Protein AF-0000000075196244 (afdb_homodimer)

Secondary structure (DSSP, 8-state):
-PPPTTSTTGGGGGGTT-SSS-GGG--SHHHHHHHHHHHHHHHHHHHHHHHHHT----SSS--S-EES-SS-S-TTPEEP-HHHHHT--HHHHHHHHHHH-HHHHHHHHHHH--EETTEE---SSS-HHHHHHHHHHHHHHHH-TT--TTTHHHHHHHHHHTT--HHHHHHHHHTTSS--HHHHHHHHHHHHHHHHHHHHHHHHHHHHHT------------/-PPPTTSTTGGGGGGTT-SSS-GGG--SHHHHHHHHHHHHHHHHHHHHHHHHHT----SSS--S-EES-SS-S-TTPEEP-HHHHHT--HHHHHHHHHHH-HHHHHHHHHHH--EETTEE---SSS-HHHHHHHHHHHHHHHH-TT--TTTHHHHHHHHHHTT--HHHHHHHHHTTSS--HHHHHHHHHHHHHHHHHHHHHHHHHHHHHT------------

Organism: Armillaria gallica (NCBI:txid47427)

Foldseek 3Di:
DQDDPPHPLNVLVVLQLPQPDQLVPRDDDRSSVRVVVNVVVVVLLVVLLVCLLVPQPPDDPFDQFEALDPVDPPVRHHHDEPCLLVVQDLVVLLVVSCVRRVSNLVVLCVVQFDDDPRHTDADDPDGSSVVSSQVSQLVSCVSPVRSQRSQALSVLLVCVVVVPDQVVQVVCVVSNRHHHNVSNVSNVVVNVVVVVVVVVVVVVVCVVVVHDDDDDDDDPPD/DQDDPPHPLNVLVVLQLPQPDQLVPRDDDRSSVRVVVNVVVVVLLVVLLVCLLVPQCPDPPFDQFEALDPVDPPVRHHHDEPCLLVVQDLVVLLVVSCVRRVSNLVVLCVVQFDDDPRHTDADDPDGSSVVSSQVSQLVSCVSPVRSQRSQALSVLLVCVVVVPDQVVQVVCVVSNRHHHNVSNVSNVVVNVVVVVVVVVVVVVVCVVVVHDDDDDDDDPPD

Sequence (444 aa):
SNPSFESKYVHECNHAFSTTVDPSTIQYAQPGLSAWAAQLLRLCLNKGVHRLAHLKDPSDEVRAYLSTSTNGHVKNACTVSWSEIENFSLNVSISLIQREEKIVWDMAESMAAPTRKGVTVVRQRRPYTPVVFSMINSAIMSQNSHANGYFALAFSVFHFTCQSHVIVKQISCRLGMISHDKMAQNALNLMTEKGQAALQASVASYTAKREVGYCCVLDNIQSNPSFESKYVHECNHAFSTTVDPSTIQYAQPGLSAWAAQLLRLCLNKGVHRLAHLKDPSDEVRAYLSTSTNGHVKNACTVSWSEIENFSLNVSISLIQREEKIVWDMAESMAAPTRKGVTVVRQRRPYTPVVFSMINSAIMSQNSHANGYFALAFSVFHFTCQSHVIVKQISCRLGMISHDKMAQNALNLMTEKGQAALQASVASYTAKREVGYCCVLDNIQ

pLDDT: mean 83.87, std 13.98, range [30.98, 98.62]

Solvent-accessible surface area (backbone atoms only — not comparable to full-atom values): 23239 Å² total; per-residue (Å²): 89,72,59,48,87,83,38,95,54,36,68,45,62,72,38,45,42,25,73,78,60,63,33,86,77,42,86,41,52,44,26,17,48,37,8,42,29,38,40,52,47,31,54,50,33,27,51,39,33,50,47,59,31,62,44,72,61,82,56,91,82,59,41,30,38,47,28,44,52,90,78,50,83,55,88,82,44,45,61,56,45,63,66,60,55,72,63,59,46,72,68,60,42,49,52,48,44,44,70,76,30,41,57,52,46,51,48,41,38,28,33,12,45,26,64,58,96,87,38,78,53,78,45,84,82,42,34,32,65,58,25,31,49,49,36,51,47,15,21,21,27,39,55,24,75,60,33,25,37,68,48,18,41,54,48,24,40,48,39,55,75,53,62,44,39,69,66,59,49,51,53,37,27,36,34,21,57,24,42,50,69,66,49,32,51,33,33,51,51,49,33,48,53,52,48,48,49,48,49,51,48,48,49,50,51,22,56,72,66,71,44,92,74,88,76,88,79,83,73,83,75,120,90,69,60,48,88,82,39,95,54,37,70,44,61,72,38,44,42,26,72,79,60,61,33,86,77,42,85,42,52,44,26,18,50,37,8,43,29,37,39,52,48,32,54,49,33,27,52,40,32,49,48,60,30,62,42,69,61,80,54,93,82,58,42,30,40,47,29,44,51,89,80,52,84,54,88,82,47,45,59,56,44,63,65,60,54,72,62,60,47,72,67,60,41,48,51,49,45,44,68,75,32,43,57,51,46,52,47,43,36,27,35,13,44,24,65,59,96,85,38,78,53,79,45,86,81,42,36,33,65,58,24,30,47,49,36,50,46,15,19,22,25,40,54,24,75,60,31,26,38,70,49,17,40,54,48,25,40,49,38,56,75,52,62,44,36,69,65,59,50,52,51,37,27,37,35,19,56,25,40,52,69,66,51,31,51,34,32,52,52,47,35,48,52,52,48,48,51,48,48,52,50,49,51,49,52,24,54,72,65,72,42,91,73,88,78,88,79,82,74,84,77,122

Structure (mmCIF, N/CA/C/O backbone):
data_AF-0000000075196244-model_v1
#
loop_
_entity.id
_entity.type
_entity.pdbx_description
1 polymer 'Uncharacterized protein'
#
loop_
_atom_site.group_PDB
_atom_site.id
_atom_site.type_symbol
_atom_site.label_atom_id
_atom_site.label_alt_id
_atom_site.label_comp_id
_atom_site.label_asym_id
_atom_site.label_entity_id
_atom_site.label_seq_id
_atom_site.pdbx_PDB_ins_code
_atom_site.Cartn_x
_atom_site.Cartn_y
_atom_site.Cartn_z
_atom_site.occupancy
_atom_site.B_iso_or_equiv
_atom_site.auth_seq_id
_atom_site.auth_comp_id
_atom_site.auth_asym_id
_atom_site.auth_atom_id
_atom_site.pdbx_PDB_model_num
ATOM 1 N N . SER A 1 1 ? 33.125 10.891 -0.308 1 69.75 1 SER A N 1
ATOM 2 C CA . SER A 1 1 ? 32.75 12.023 0.526 1 69.75 1 SER A CA 1
ATOM 3 C C . SER A 1 1 ? 31.625 12.836 -0.13 1 69.75 1 SER A C 1
ATOM 5 O O . SER A 1 1 ? 31.406 12.727 -1.337 1 69.75 1 SER A O 1
ATOM 7 N N . ASN A 1 2 ? 30.812 13.586 0.642 1 72.25 2 ASN A N 1
ATOM 8 C CA . ASN A 1 2 ? 29.875 14.602 0.162 1 72.25 2 ASN A CA 1
ATOM 9 C C . ASN A 1 2 ? 30.609 15.859 -0.296 1 72.25 2 ASN A C 1
ATOM 11 O O . ASN A 1 2 ? 31.688 16.172 0.203 1 72.25 2 ASN A O 1
ATOM 15 N N . PRO A 1 3 ? 30.031 16.5 -1.345 1 68.88 3 PRO A N 1
ATOM 16 C CA . PRO A 1 3 ? 30.641 17.781 -1.694 1 68.88 3 PRO A CA 1
ATOM 17 C C . PRO A 1 3 ? 30.609 18.781 -0.543 1 68.88 3 PRO A C 1
ATOM 19 O O . PRO A 1 3 ? 29.672 18.797 0.249 1 68.88 3 PRO A O 1
ATOM 22 N N . SER A 1 4 ? 31.75 19.359 -0.269 1 69.12 4 SER A N 1
ATOM 23 C CA . SER A 1 4 ? 31.75 20.453 0.696 1 69.12 4 SER A CA 1
ATOM 24 C C . SER A 1 4 ? 30.797 21.562 0.261 1 69.12 4 SER A C 1
ATOM 26 O O . SER A 1 4 ? 30.453 21.672 -0.919 1 69.12 4 SER A O 1
ATOM 28 N N . PHE A 1 5 ? 30.25 22.281 1.176 1 74 5 PHE A N 1
ATOM 29 C CA . PHE A 1 5 ? 29.297 23.359 0.87 1 74 5 PHE A CA 1
ATOM 30 C C . PHE A 1 5 ? 29.938 24.375 -0.071 1 74 5 PHE A C 1
ATOM 32 O O . PHE A 1 5 ? 29.234 25.047 -0.829 1 74 5 PHE A O 1
ATOM 39 N N . GLU A 1 6 ? 31.203 24.422 -0.102 1 72.81 6 GLU A N 1
ATOM 40 C CA . GLU A 1 6 ? 31.922 25.391 -0.919 1 72.81 6 GLU A CA 1
ATOM 41 C C . GLU A 1 6 ? 32.281 24.812 -2.285 1 72.81 6 GLU A C 1
ATOM 43 O O . GLU A 1 6 ? 32.75 25.531 -3.168 1 72.81 6 GLU A O 1
ATOM 48 N N . SER A 1 7 ? 31.969 23.594 -2.391 1 71.06 7 SER A N 1
ATOM 49 C CA . SER A 1 7 ? 32.344 22.922 -3.629 1 71.06 7 SER A CA 1
ATOM 50 C C . SER A 1 7 ? 31.469 23.375 -4.793 1 71.06 7 SER A C 1
ATOM 52 O O . SER A 1 7 ? 30.312 23.719 -4.605 1 71.06 7 SER A O 1
ATOM 54 N N . LYS A 1 8 ? 32.062 23.609 -6.004 1 77.44 8 LYS A N 1
ATOM 55 C CA . LYS A 1 8 ? 31.344 23.938 -7.234 1 77.44 8 LYS A CA 1
ATOM 56 C C . LYS A 1 8 ? 30.297 22.891 -7.555 1 77.44 8 LYS A C 1
ATOM 58 O O . LYS A 1 8 ? 29.359 23.156 -8.32 1 77.44 8 LYS A O 1
ATOM 63 N N . TYR A 1 9 ? 30.5 21.719 -6.898 1 72.94 9 TYR A N 1
ATOM 64 C CA . TYR A 1 9 ? 29.609 20.609 -7.203 1 72.94 9 TYR A CA 1
ATOM 65 C C . TYR A 1 9 ? 28.641 20.359 -6.059 1 72.94 9 TYR A C 1
ATOM 67 O O . TYR A 1 9 ? 28.188 19.234 -5.852 1 72.94 9 TYR A O 1
ATOM 75 N N . VAL A 1 10 ? 28.375 21.391 -5.277 1 72.56 10 VAL A N 1
ATOM 76 C CA . VAL A 1 10 ? 27.5 21.281 -4.121 1 72.56 10 VAL A CA 1
ATOM 77 C C . VAL A 1 10 ? 26.125 20.797 -4.57 1 72.56 10 VAL A C 1
ATOM 79 O O . VAL A 1 10 ? 25.422 20.094 -3.828 1 72.56 10 VAL A O 1
ATOM 82 N N . HIS A 1 11 ? 25.781 21.062 -5.824 1 76.81 11 HIS A N 1
ATOM 83 C CA . HIS A 1 11 ? 24.484 20.672 -6.359 1 76.81 11 HIS A CA 1
ATOM 84 C C . HIS A 1 11 ? 24.344 19.156 -6.445 1 76.81 11 HIS A C 1
ATOM 86 O O . HIS A 1 11 ? 23.234 18.625 -6.523 1 76.81 11 HIS A O 1
ATOM 92 N N . GLU A 1 12 ? 25.484 18.453 -6.41 1 77.69 12 GLU A N 1
ATOM 93 C CA . GLU A 1 12 ? 25.469 17 -6.523 1 77.69 12 GLU A CA 1
ATOM 94 C C . GLU A 1 12 ? 24.859 16.359 -5.273 1 77.69 12 GLU A C 1
ATOM 96 O O . GLU A 1 12 ? 24.469 15.188 -5.297 1 77.69 12 GLU A O 1
ATOM 101 N N . CYS A 1 13 ? 24.797 17.047 -4.211 1 73.81 13 CYS A N 1
ATOM 102 C CA . CYS A 1 13 ? 24.125 16.562 -3.014 1 73.81 13 CYS A CA 1
ATOM 103 C C . CYS A 1 13 ? 22.656 16.281 -3.299 1 73.81 13 CYS A C 1
ATOM 105 O O . CYS A 1 13 ? 22.062 15.367 -2.713 1 73.81 13 CYS A O 1
ATOM 107 N N . ASN A 1 14 ? 22.172 17.016 -4.281 1 76.06 14 ASN A N 1
ATOM 108 C CA . ASN A 1 14 ? 20.766 16.859 -4.66 1 76.06 14 ASN A CA 1
ATOM 109 C C . ASN A 1 14 ? 20.547 15.602 -5.488 1 76.06 14 ASN A C 1
ATOM 111 O O . ASN A 1 14 ? 19.422 15.172 -5.684 1 76.06 14 ASN A O 1
ATOM 115 N N . HIS A 1 15 ? 21.656 15.031 -5.867 1 80.75 15 HIS A N 1
ATOM 116 C CA . HIS A 1 15 ? 21.547 13.836 -6.699 1 80.75 15 HIS A CA 1
ATOM 117 C C . HIS A 1 15 ? 21.609 12.57 -5.852 1 80.75 15 HIS A C 1
ATOM 119 O O . HIS A 1 15 ? 21.469 11.461 -6.375 1 80.75 15 HIS A O 1
ATOM 125 N N . ALA A 1 16 ? 21.797 12.836 -4.555 1 82.31 16 ALA A N 1
ATOM 126 C CA . ALA A 1 16 ? 21.781 11.664 -3.682 1 82.31 16 ALA A CA 1
ATOM 127 C C . ALA A 1 16 ? 20.469 10.906 -3.799 1 82.31 16 ALA A C 1
ATOM 129 O O . ALA A 1 16 ? 19.391 11.5 -3.734 1 82.31 16 ALA A O 1
ATOM 130 N N . PHE A 1 17 ? 20.625 9.617 -4.125 1 84.75 17 PHE A N 1
ATOM 131 C CA . PHE A 1 17 ? 19.516 8.688 -4.211 1 84.75 17 PHE A CA 1
ATOM 132 C C . PHE A 1 17 ? 18.641 9.008 -5.418 1 84.75 17 PHE A C 1
ATOM 134 O O . PHE A 1 17 ? 17.453 8.672 -5.438 1 84.75 17 PHE A O 1
ATOM 141 N N . SER A 1 18 ? 19.234 9.773 -6.348 1 85.81 18 SER A N 1
ATOM 142 C CA . SER A 1 18 ? 18.5 10.016 -7.586 1 85.81 18 SER A CA 1
ATOM 143 C C . SER A 1 18 ? 18.312 8.727 -8.383 1 85.81 18 SER A C 1
ATOM 145 O O . SER A 1 18 ? 19.25 7.93 -8.5 1 85.81 18 SER A O 1
ATOM 147 N N . THR A 1 19 ? 17.156 8.57 -8.93 1 86.31 19 THR A N 1
ATOM 148 C CA . THR A 1 19 ? 16.859 7.375 -9.703 1 86.31 19 THR A CA 1
ATOM 149 C C . THR A 1 19 ? 16.922 7.664 -11.203 1 86.31 19 THR A C 1
ATOM 151 O O . THR A 1 19 ? 16.688 6.777 -12.023 1 86.31 19 THR A O 1
ATOM 154 N N . THR A 1 20 ? 17.266 8.867 -11.523 1 83.56 20 THR A N 1
ATOM 155 C CA . THR A 1 20 ? 17.219 9.227 -12.938 1 83.56 20 THR A CA 1
ATOM 156 C C . THR A 1 20 ? 18.594 9.664 -13.43 1 83.56 20 THR A C 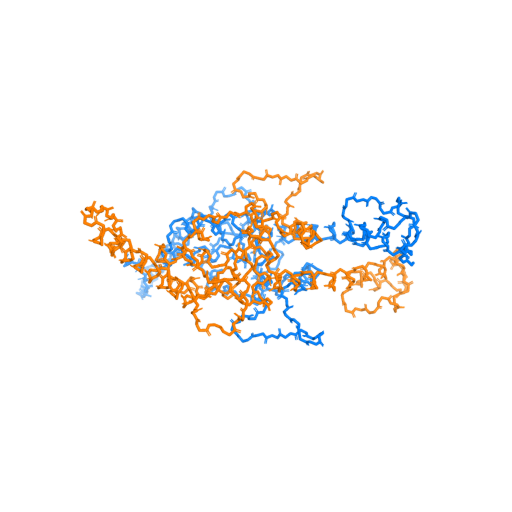1
ATOM 158 O O . THR A 1 20 ? 18.922 9.484 -14.609 1 83.56 20 THR A O 1
ATOM 161 N N . VAL A 1 21 ? 19.422 10.18 -12.547 1 83.38 21 VAL A N 1
ATOM 162 C CA . VAL A 1 21 ? 20.719 10.719 -12.953 1 83.38 21 VAL A CA 1
ATOM 163 C C . VAL A 1 21 ? 21.734 9.578 -13.078 1 83.38 21 VAL A C 1
ATOM 165 O O . VAL A 1 21 ? 21.812 8.703 -12.219 1 83.38 21 VAL A O 1
ATOM 168 N N . ASP A 1 22 ? 22.438 9.586 -14.086 1 85.25 22 ASP A N 1
ATOM 169 C CA . ASP A 1 22 ? 23.484 8.602 -14.273 1 85.25 22 ASP A CA 1
ATOM 170 C C . ASP A 1 22 ? 24.578 8.758 -13.219 1 85.25 22 ASP A C 1
ATOM 172 O O . ASP A 1 22 ? 25.266 9.789 -13.172 1 85.25 22 ASP A O 1
ATOM 176 N N . PRO A 1 23 ? 24.703 7.727 -12.5 1 85.12 23 PRO A N 1
ATOM 177 C CA . PRO A 1 23 ? 25.656 7.828 -11.398 1 85.12 23 PRO A CA 1
ATOM 178 C C . PRO A 1 23 ? 27.078 8.086 -11.883 1 85.12 23 PRO A C 1
ATOM 180 O O . PRO A 1 23 ? 27.891 8.664 -11.148 1 85.12 23 PRO A O 1
ATOM 183 N N . SER A 1 24 ? 27.406 7.637 -13.031 1 83.12 24 SER A N 1
ATOM 184 C CA . SER A 1 24 ? 28.766 7.785 -13.547 1 83.12 24 SER A CA 1
ATOM 185 C C . SER A 1 24 ? 29.094 9.25 -13.828 1 83.12 24 SER A C 1
ATOM 187 O O . SER A 1 24 ? 30.266 9.617 -13.961 1 83.12 24 SER A O 1
ATOM 189 N N . THR A 1 25 ? 28.094 10.109 -13.875 1 83.38 25 THR A N 1
ATOM 190 C CA . THR A 1 25 ? 28.297 11.516 -14.188 1 83.38 25 THR A CA 1
ATOM 191 C C . THR A 1 25 ? 28.484 12.328 -12.906 1 83.38 25 THR A C 1
ATOM 193 O O . THR A 1 25 ? 28.812 13.516 -12.961 1 83.38 25 THR A O 1
ATOM 196 N N . ILE A 1 26 ? 28.375 11.625 -11.758 1 81.25 26 ILE A N 1
ATOM 197 C CA . ILE A 1 26 ? 28.5 12.312 -10.484 1 81.25 26 ILE A CA 1
ATOM 198 C C . ILE A 1 26 ? 29.953 12.234 -10 1 81.25 26 ILE A C 1
ATOM 200 O O . ILE A 1 26 ? 30.531 11.148 -9.914 1 81.25 26 ILE A O 1
ATOM 204 N N . GLN A 1 27 ? 30.469 13.281 -9.703 1 80.31 27 GLN A N 1
ATOM 205 C CA . GLN A 1 27 ? 31.891 13.367 -9.398 1 80.31 27 GLN A CA 1
ATOM 206 C C . GLN A 1 27 ? 32.188 12.875 -7.984 1 80.31 27 GLN A C 1
ATOM 208 O O . GLN A 1 27 ? 33.188 12.203 -7.75 1 80.31 27 GLN A O 1
ATOM 213 N N . TYR A 1 28 ? 31.25 13.25 -7.07 1 81.19 28 TYR A N 1
ATOM 214 C CA . TYR A 1 28 ? 31.484 12.875 -5.68 1 81.19 28 TYR A CA 1
ATOM 215 C C . TYR A 1 28 ? 30.969 11.477 -5.395 1 81.19 28 TYR A C 1
ATOM 217 O O . TYR A 1 28 ? 29.906 11.086 -5.891 1 81.19 28 TYR A O 1
ATOM 225 N N . ALA A 1 29 ? 31.688 10.797 -4.586 1 79.56 29 ALA A N 1
ATOM 226 C CA . ALA A 1 29 ? 31.469 9.367 -4.363 1 79.56 29 ALA A CA 1
ATOM 227 C C . ALA A 1 29 ? 30.156 9.133 -3.615 1 79.56 29 ALA A C 1
ATOM 229 O O . ALA A 1 29 ? 29.391 8.242 -3.975 1 79.56 29 ALA A O 1
ATOM 230 N N . GLN A 1 30 ? 29.906 9.898 -2.656 1 80.25 30 GLN A N 1
ATOM 231 C CA . GLN A 1 30 ? 28.75 9.609 -1.816 1 80.25 30 GLN A CA 1
ATOM 232 C C . GLN A 1 30 ? 27.438 9.773 -2.596 1 80.25 30 GLN A C 1
ATOM 234 O O . GLN A 1 30 ? 26.625 8.852 -2.664 1 80.25 30 GLN A O 1
ATOM 239 N N . PRO A 1 31 ? 27.281 10.922 -3.262 1 82.5 31 PRO A N 1
ATOM 240 C CA . PRO A 1 31 ? 26.062 11.023 -4.066 1 82.5 31 PRO A CA 1
ATOM 241 C C . PRO A 1 31 ? 26.047 10.047 -5.246 1 82.5 31 PRO A C 1
ATOM 243 O O . PRO A 1 31 ? 25 9.523 -5.605 1 82.5 31 PRO A O 1
ATOM 246 N N . GLY A 1 32 ? 27.141 9.727 -5.77 1 82.88 32 GLY A N 1
ATOM 247 C CA . GLY A 1 32 ? 27.219 8.781 -6.875 1 82.88 32 GLY A CA 1
ATOM 248 C C . GLY A 1 32 ? 26.859 7.367 -6.469 1 82.88 32 GLY A C 1
ATOM 249 O O . GLY A 1 32 ? 26.078 6.699 -7.141 1 82.88 32 GLY A O 1
ATOM 250 N N . LEU A 1 33 ? 27.359 6.996 -5.336 1 84 33 LEU A N 1
ATOM 251 C CA . LEU A 1 33 ? 27.094 5.645 -4.852 1 84 33 LEU A CA 1
ATOM 252 C C . LEU A 1 33 ? 25.656 5.496 -4.398 1 84 33 LEU A C 1
ATOM 254 O O . LEU A 1 33 ? 25.031 4.445 -4.609 1 84 33 LEU A O 1
ATOM 258 N N . SER A 1 34 ? 25.203 6.496 -3.805 1 87.56 34 SER A N 1
ATOM 259 C CA . SER A 1 34 ? 23.812 6.434 -3.359 1 87.56 34 SER A CA 1
ATOM 260 C C . SER A 1 34 ? 22.844 6.406 -4.543 1 87.56 34 SER A C 1
ATOM 262 O O . SER A 1 34 ? 21.844 5.703 -4.516 1 87.56 34 SER A O 1
ATOM 264 N N . ALA A 1 35 ? 23.156 7.145 -5.512 1 88.62 35 ALA A N 1
ATOM 265 C CA . ALA A 1 35 ? 22.344 7.125 -6.719 1 88.62 35 ALA A CA 1
ATOM 266 C C . ALA A 1 35 ? 22.406 5.762 -7.402 1 88.62 35 ALA A C 1
ATOM 268 O O . ALA A 1 35 ? 21.391 5.234 -7.848 1 88.62 35 ALA A O 1
ATOM 269 N N . TRP A 1 36 ? 23.578 5.27 -7.469 1 89.12 36 TRP A N 1
ATOM 270 C CA . TRP A 1 36 ? 23.75 3.928 -8.016 1 89.12 36 TRP A CA 1
ATOM 271 C C . TRP A 1 36 ? 22.938 2.906 -7.223 1 89.12 36 TRP A C 1
ATOM 273 O O . TRP A 1 36 ? 22.25 2.064 -7.801 1 89.12 36 TRP A O 1
ATOM 283 N N . ALA A 1 37 ? 23.047 2.99 -5.957 1 89.31 37 ALA A N 1
ATOM 284 C CA . ALA A 1 37 ? 22.312 2.08 -5.074 1 89.31 37 ALA A CA 1
ATOM 285 C C . ALA A 1 37 ? 20.812 2.184 -5.301 1 89.31 37 ALA A C 1
ATOM 287 O O . ALA A 1 37 ? 20.125 1.168 -5.395 1 89.31 37 ALA A O 1
ATOM 288 N N . ALA A 1 38 ? 20.375 3.389 -5.414 1 92.25 38 ALA A N 1
ATOM 289 C CA . ALA A 1 38 ? 18.938 3.617 -5.625 1 92.25 38 ALA A CA 1
ATOM 290 C C . ALA A 1 38 ? 18.469 3.01 -6.945 1 92.25 38 ALA A C 1
ATOM 292 O O . ALA A 1 38 ? 17.422 2.367 -7 1 92.25 38 ALA A O 1
ATOM 293 N N . GLN A 1 39 ? 19.219 3.184 -7.965 1 92 39 GLN A N 1
ATOM 294 C CA . GLN A 1 39 ? 18.844 2.668 -9.281 1 92 39 GLN A CA 1
ATOM 295 C C . GLN A 1 39 ? 18.922 1.145 -9.312 1 92 39 GLN A C 1
ATOM 297 O O . GLN A 1 39 ? 18.062 0.491 -9.922 1 92 39 GLN A O 1
ATOM 302 N N . LEU A 1 40 ? 19.844 0.619 -8.68 1 91.19 40 LEU A N 1
ATOM 303 C CA . LEU A 1 40 ? 19.969 -0.832 -8.578 1 91.19 40 LEU A CA 1
ATOM 304 C C . LEU A 1 40 ? 18.766 -1.433 -7.863 1 91.19 40 LEU A C 1
ATOM 306 O O . LEU A 1 40 ? 18.188 -2.414 -8.336 1 91.19 40 LEU A O 1
ATOM 310 N N . LEU A 1 41 ? 18.422 -0.849 -6.793 1 93.31 41 LEU A N 1
ATOM 311 C CA . LEU A 1 41 ? 17.312 -1.381 -6.008 1 93.31 41 LEU A CA 1
ATOM 312 C C . LEU A 1 41 ? 15.984 -1.193 -6.738 1 93.31 41 LEU A C 1
ATOM 314 O O . LEU A 1 41 ? 15.086 -2.037 -6.637 1 93.31 41 LEU A O 1
ATOM 318 N N . ARG A 1 42 ? 15.898 -0.073 -7.402 1 93.69 42 ARG A N 1
ATOM 319 C CA . ARG A 1 42 ? 14.703 0.154 -8.203 1 93.69 42 ARG A CA 1
ATOM 320 C C . ARG A 1 42 ? 14.461 -0.999 -9.172 1 93.69 42 ARG A C 1
ATOM 322 O O . ARG A 1 42 ? 13.352 -1.522 -9.266 1 93.69 42 ARG A O 1
ATOM 329 N N . LEU A 1 43 ? 15.469 -1.377 -9.844 1 92.25 43 LEU A N 1
ATOM 330 C CA . LEU A 1 43 ? 15.383 -2.471 -10.805 1 92.25 43 LEU A CA 1
ATOM 331 C C . LEU A 1 43 ? 15.109 -3.795 -10.094 1 92.25 43 LEU A C 1
ATOM 333 O O . LEU A 1 43 ? 14.281 -4.586 -10.555 1 92.25 43 LEU A O 1
ATOM 337 N N . CYS A 1 44 ? 15.766 -3.971 -9.039 1 93.62 44 CYS A N 1
ATOM 338 C CA . CYS A 1 44 ? 15.617 -5.199 -8.266 1 93.62 44 CYS A CA 1
ATOM 339 C C . CYS A 1 44 ? 14.188 -5.344 -7.746 1 93.62 44 CYS A C 1
ATOM 341 O O . CYS A 1 44 ? 13.602 -6.426 -7.828 1 93.62 44 CYS A O 1
ATOM 343 N N . LEU A 1 45 ? 13.641 -4.297 -7.246 1 96.5 45 LEU A N 1
ATOM 344 C CA . LEU A 1 45 ? 12.297 -4.32 -6.691 1 96.5 45 LEU A CA 1
ATOM 345 C C . LEU A 1 45 ? 11.266 -4.566 -7.789 1 96.5 45 LEU A C 1
ATOM 347 O O . LEU A 1 45 ? 10.336 -5.355 -7.609 1 96.5 45 LEU A O 1
ATOM 351 N N . ASN A 1 46 ? 11.43 -3.859 -8.875 1 96.31 46 ASN A N 1
ATOM 352 C CA . ASN A 1 46 ? 10.516 -4.059 -9.984 1 96.31 46 ASN A CA 1
ATOM 353 C C . ASN A 1 46 ? 10.508 -5.512 -10.453 1 96.31 46 ASN A C 1
ATOM 355 O O . ASN A 1 46 ? 9.445 -6.117 -10.602 1 96.31 46 ASN A O 1
ATOM 359 N N . LYS A 1 47 ? 11.656 -6.07 -10.609 1 94.88 47 LYS A N 1
ATOM 360 C CA . LYS A 1 47 ? 11.773 -7.461 -11.039 1 94.88 47 LYS A CA 1
ATOM 361 C C . LYS A 1 47 ? 11.219 -8.406 -9.984 1 94.88 47 LYS A C 1
ATOM 363 O O . LYS A 1 47 ? 10.602 -9.422 -10.312 1 94.88 47 LYS A O 1
ATOM 368 N N . GLY A 1 48 ? 11.492 -8.07 -8.734 1 96 48 GLY A N 1
ATOM 369 C CA . GLY A 1 48 ? 10.992 -8.898 -7.656 1 96 48 GLY A CA 1
ATOM 370 C C . GLY A 1 48 ?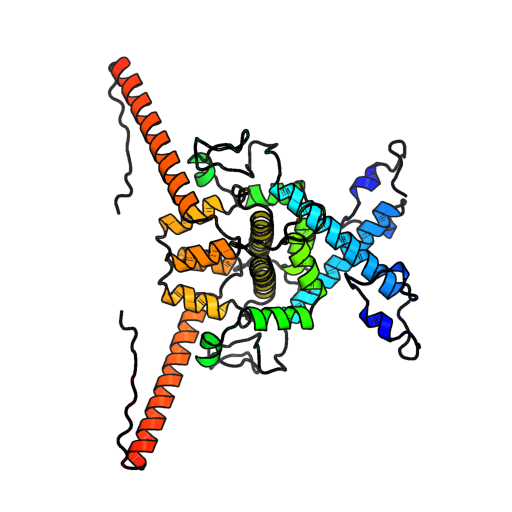 9.477 -8.992 -7.625 1 96 48 GLY A C 1
ATOM 371 O O . GLY A 1 48 ? 8.922 -10.086 -7.539 1 96 48 GLY A O 1
ATOM 372 N N . VAL A 1 49 ? 8.836 -7.883 -7.719 1 97.5 49 VAL A N 1
ATOM 373 C CA . VAL A 1 49 ? 7.375 -7.879 -7.715 1 97.5 49 VAL A CA 1
ATOM 374 C C . VAL A 1 49 ? 6.852 -8.555 -8.984 1 97.5 49 VAL A C 1
ATOM 376 O O . VAL A 1 49 ? 5.84 -9.25 -8.953 1 97.5 49 VAL A O 1
ATOM 379 N N . HIS A 1 50 ? 7.543 -8.328 -10.039 1 95.69 50 HIS A N 1
ATOM 380 C CA . HIS A 1 50 ? 7.168 -8.984 -11.289 1 95.69 50 HIS A CA 1
ATOM 381 C C . HIS A 1 50 ? 7.195 -10.5 -11.148 1 95.69 50 HIS A C 1
ATOM 383 O O . HIS A 1 50 ? 6.285 -11.188 -11.617 1 95.69 50 HIS A O 1
ATOM 389 N N . ARG A 1 51 ? 8.211 -10.977 -10.484 1 94.44 51 ARG A N 1
ATOM 390 C CA . ARG A 1 51 ? 8.305 -12.414 -10.266 1 94.44 51 ARG A CA 1
ATOM 391 C C . ARG A 1 51 ? 7.164 -12.914 -9.383 1 94.44 51 ARG A C 1
ATOM 393 O O . ARG A 1 51 ? 6.59 -13.969 -9.641 1 94.44 51 ARG A O 1
ATOM 400 N N . LEU A 1 52 ? 6.848 -12.172 -8.391 1 95 52 LEU A N 1
ATOM 401 C CA . LEU A 1 52 ? 5.723 -12.539 -7.535 1 95 52 LEU A CA 1
ATOM 402 C C . LEU A 1 52 ? 4.414 -12.523 -8.32 1 95 52 LEU A C 1
ATOM 404 O O . LEU A 1 52 ? 3.564 -13.398 -8.133 1 95 52 LEU A O 1
ATOM 408 N N . ALA A 1 53 ? 4.289 -11.555 -9.188 1 94.25 53 ALA A N 1
ATOM 409 C CA . ALA A 1 53 ? 3.061 -11.359 -9.953 1 94.25 53 ALA A CA 1
ATOM 410 C C . ALA A 1 53 ? 2.893 -12.461 -11 1 94.25 53 ALA A C 1
ATOM 412 O O . ALA A 1 53 ? 1.799 -12.648 -11.539 1 94.25 53 ALA A O 1
ATOM 413 N N . HIS A 1 54 ? 3.936 -13.156 -11.297 1 91.31 54 HIS A N 1
ATOM 414 C CA . HIS A 1 54 ? 3.893 -14.18 -12.328 1 91.31 54 HIS A CA 1
ATOM 415 C C . HIS A 1 54 ? 4.387 -15.523 -11.789 1 91.31 54 HIS A C 1
ATOM 417 O O . HIS A 1 54 ? 4.883 -16.359 -12.555 1 91.31 54 HIS A O 1
ATOM 423 N N . LEU A 1 55 ? 4.285 -15.555 -10.5 1 88.38 55 LEU A N 1
ATOM 424 C CA . LEU A 1 55 ? 4.754 -16.781 -9.859 1 88.38 55 LEU A CA 1
ATOM 425 C C . LEU A 1 55 ? 3.959 -17.984 -10.352 1 88.38 55 LEU A C 1
ATOM 427 O O . LEU A 1 55 ? 2.727 -17.969 -10.328 1 88.38 55 LEU A O 1
ATOM 431 N N . LYS A 1 56 ? 4.637 -18.875 -11.023 1 75.75 56 LYS A N 1
ATOM 432 C CA . LYS A 1 56 ? 3.988 -20.109 -11.453 1 75.75 56 LYS A CA 1
ATOM 433 C C . LYS A 1 56 ? 3.881 -21.109 -10.305 1 75.75 56 LYS A C 1
ATOM 435 O O . LYS A 1 56 ? 4.781 -21.188 -9.469 1 75.75 56 LYS A O 1
ATOM 440 N N . ASP A 1 57 ? 2.773 -21.219 -9.664 1 62.03 57 ASP A N 1
ATOM 441 C CA . ASP A 1 57 ? 2.439 -21.922 -8.43 1 62.03 57 ASP A CA 1
ATOM 442 C C . ASP A 1 57 ? 3.064 -23.312 -8.391 1 62.03 57 ASP A C 1
ATOM 444 O O . ASP A 1 57 ? 2.668 -24.203 -9.156 1 62.03 57 ASP A O 1
ATOM 448 N N . PRO A 1 58 ? 4.363 -23.312 -8.055 1 52.41 58 PRO A N 1
ATOM 449 C CA . PRO A 1 58 ? 4.746 -24.719 -7.898 1 52.41 58 PRO A CA 1
ATOM 450 C C . PRO A 1 58 ? 4.035 -25.391 -6.734 1 52.41 58 PRO A C 1
ATOM 452 O O . PRO A 1 58 ? 3.896 -26.625 -6.719 1 52.41 58 PRO A O 1
ATOM 455 N N . SER A 1 59 ? 4.004 -24.656 -5.543 1 57.53 59 SER A N 1
ATOM 456 C CA . SER A 1 59 ? 3.596 -25.359 -4.332 1 57.53 59 SER A CA 1
ATOM 457 C C . SER A 1 59 ? 2.152 -25.031 -3.965 1 57.53 59 SER A C 1
ATOM 459 O O . SER A 1 59 ? 1.613 -24 -4.379 1 57.53 59 SER A O 1
ATOM 461 N N . ASP A 1 60 ? 1.477 -25.984 -3.33 1 62.19 60 ASP A N 1
ATOM 462 C CA . ASP A 1 60 ? 0.07 -26.188 -3.002 1 62.19 60 ASP A CA 1
ATOM 463 C C . ASP A 1 60 ? -0.405 -25.172 -1.959 1 62.19 60 ASP A C 1
ATOM 465 O O . ASP A 1 60 ? -1.604 -25.078 -1.687 1 62.19 60 ASP A O 1
ATOM 469 N N . GLU A 1 61 ? 0.513 -24.328 -1.44 1 71.38 61 GLU A N 1
ATOM 470 C CA . GLU A 1 61 ? -0.055 -23.656 -0.277 1 71.38 61 GLU A CA 1
ATOM 471 C C . GLU A 1 61 ? -0.763 -22.359 -0.679 1 71.38 61 GLU A C 1
ATOM 473 O O . GLU A 1 61 ? -1.892 -22.109 -0.251 1 71.38 61 GLU A O 1
ATOM 478 N N . VAL A 1 62 ? -0.092 -21.5 -1.488 1 80.88 62 VAL A N 1
ATOM 479 C CA . VAL A 1 62 ? -0.722 -20.281 -1.959 1 80.88 62 VAL A CA 1
ATOM 480 C C . VAL A 1 62 ? -0.637 -20.203 -3.482 1 80.88 62 VAL A C 1
ATOM 482 O O . VAL A 1 62 ? 0.457 -20.234 -4.051 1 80.88 62 VAL A O 1
ATOM 485 N N . ARG A 1 63 ? -1.757 -20.172 -4 1 86.31 63 ARG A N 1
ATOM 486 C CA . ARG A 1 63 ? -1.795 -20.016 -5.449 1 86.31 63 ARG A CA 1
ATOM 487 C C . ARG A 1 63 ? -1.862 -18.531 -5.832 1 86.31 63 ARG A C 1
ATOM 489 O O . ARG A 1 63 ? -2.75 -17.812 -5.375 1 86.31 63 ARG A O 1
ATOM 496 N N . ALA A 1 64 ? -0.964 -18.156 -6.652 1 88.19 64 ALA A N 1
ATOM 497 C CA . ALA A 1 64 ? -0.884 -16.75 -7.051 1 88.19 64 ALA A CA 1
ATOM 498 C C . ALA A 1 64 ? -2.045 -16.375 -7.969 1 88.19 64 ALA A C 1
ATOM 500 O O . ALA A 1 64 ? -2.506 -15.227 -7.957 1 88.19 64 ALA A O 1
ATOM 501 N N . TYR A 1 65 ? -2.469 -17.484 -8.703 1 88.81 65 TYR A N 1
ATOM 502 C CA . TYR A 1 65 ? -3.527 -17.25 -9.68 1 88.81 65 TYR A CA 1
ATOM 503 C C . TYR A 1 65 ? -4.734 -18.141 -9.398 1 88.81 65 TYR A C 1
ATOM 505 O O . TYR A 1 65 ? -4.605 -19.359 -9.328 1 88.81 65 TYR A O 1
ATOM 513 N N . LEU A 1 66 ? -5.805 -17.469 -9.234 1 89.12 66 LEU A N 1
ATOM 514 C CA . LEU A 1 66 ? -7.066 -18.188 -9.109 1 89.12 66 LEU A CA 1
ATOM 515 C C . LEU A 1 66 ? -8.047 -17.75 -10.188 1 89.12 66 LEU A C 1
ATOM 517 O O . LEU A 1 66 ? -8.469 -16.594 -10.219 1 89.12 66 LEU A O 1
ATOM 521 N N . SER A 1 67 ? -8.352 -18.688 -11.031 1 90 67 SER A N 1
ATOM 522 C CA . SER A 1 67 ? -9.305 -18.391 -12.094 1 90 67 SER A CA 1
ATOM 523 C C . SER A 1 67 ? -10.742 -18.438 -11.578 1 90 67 SER A C 1
ATOM 525 O O . SER A 1 67 ? -11.086 -19.312 -10.773 1 90 67 SER A O 1
ATOM 527 N N . THR A 1 68 ? -11.453 -17.516 -12.023 1 88.31 68 THR A N 1
ATOM 528 C CA . THR A 1 68 ? -12.859 -17.453 -11.625 1 88.31 68 THR A CA 1
ATOM 529 C C . THR A 1 68 ? -13.766 -17.875 -12.773 1 88.31 68 THR A C 1
ATOM 531 O O . THR A 1 68 ? -14.984 -17.688 -12.711 1 88.31 68 THR A O 1
ATOM 534 N N . SER A 1 69 ? -13.195 -18.234 -13.883 1 80.12 69 SER A N 1
ATOM 535 C CA . SER A 1 69 ? -13.938 -18.734 -15.039 1 80.12 69 SER A CA 1
ATOM 536 C C . SER A 1 69 ? -13.367 -20.047 -15.531 1 80.12 69 SER A C 1
ATOM 538 O O . SER A 1 69 ? -12.188 -20.359 -15.297 1 80.12 69 SER A O 1
ATOM 540 N N . THR A 1 70 ? -14.266 -20.859 -16.031 1 69.88 70 THR A N 1
ATOM 541 C CA . THR A 1 70 ? -13.836 -22.156 -16.578 1 69.88 70 THR A CA 1
ATOM 542 C C . THR A 1 70 ? -13.273 -21.984 -17.984 1 69.88 70 THR A C 1
ATOM 544 O O . THR A 1 70 ? -12.625 -22.875 -18.5 1 69.88 70 THR A O 1
ATOM 547 N N . ASN A 1 71 ? -13.633 -20.969 -18.578 1 63.31 71 ASN A N 1
ATOM 548 C CA . ASN A 1 71 ? -13.188 -20.781 -19.953 1 63.31 71 ASN A CA 1
ATOM 549 C C . ASN A 1 71 ? -11.758 -20.25 -20.016 1 63.31 71 ASN A C 1
ATOM 551 O O . ASN A 1 71 ? -11.289 -19.797 -21.062 1 63.31 71 ASN A O 1
ATOM 555 N N . GLY A 1 72 ? -11.195 -20.266 -18.984 1 55.69 72 GLY A N 1
ATOM 556 C CA . GLY A 1 72 ? -10.148 -19.281 -18.859 1 55.69 72 GLY A CA 1
ATOM 557 C C . GLY A 1 72 ? -8.898 -19.625 -19.641 1 55.69 72 GLY A C 1
ATOM 558 O O . GLY A 1 72 ? -8.648 -20.797 -19.938 1 55.69 72 GLY A O 1
ATOM 559 N N . HIS A 1 73 ? -8.531 -18.734 -20.438 1 53.81 73 HIS A N 1
ATOM 560 C CA . HIS A 1 73 ? -7.332 -18.656 -21.281 1 53.81 73 HIS A CA 1
ATOM 561 C C . HIS A 1 73 ? -6.078 -18.953 -20.469 1 53.81 73 HIS A C 1
ATOM 563 O O . HIS A 1 73 ? -4.988 -19.078 -21.031 1 53.81 73 HIS A O 1
ATOM 569 N N . VAL A 1 74 ? -6.297 -18.844 -19.156 1 55.97 74 VAL A N 1
ATOM 570 C CA . VAL A 1 74 ? -5.027 -19.031 -18.453 1 55.97 74 VAL A CA 1
ATOM 571 C C . VAL A 1 74 ? -4.781 -20.516 -18.219 1 55.97 74 VAL A C 1
ATOM 573 O O . VAL A 1 74 ? -5.547 -21.172 -17.516 1 55.97 74 VAL A O 1
ATOM 576 N N . LYS A 1 75 ? -4.18 -21.266 -19.172 1 55.25 75 LYS A N 1
ATOM 577 C CA . LYS A 1 75 ? -3.91 -22.703 -19.234 1 55.25 75 LYS A CA 1
ATOM 578 C C . LYS A 1 75 ? -3.596 -23.25 -17.844 1 55.25 75 LYS A C 1
ATOM 580 O O . LYS A 1 75 ? -3.992 -24.375 -17.516 1 55.25 75 LYS A O 1
ATOM 585 N N . ASN A 1 76 ? -2.984 -22.391 -17.016 1 56.84 76 ASN A N 1
ATOM 586 C CA . ASN A 1 76 ? -2.465 -23 -15.789 1 56.84 76 ASN A CA 1
ATOM 587 C C . ASN A 1 76 ? -3.084 -22.375 -14.539 1 56.84 76 ASN A C 1
ATOM 589 O O . ASN A 1 76 ? -2.566 -22.547 -13.438 1 56.84 76 ASN A O 1
ATOM 593 N N . ALA A 1 77 ? -4.305 -21.859 -14.859 1 64.38 77 ALA A N 1
ATOM 594 C CA . ALA A 1 77 ? -4.863 -21.219 -13.672 1 64.38 77 ALA A CA 1
ATOM 595 C C . ALA A 1 77 ? -5.781 -22.172 -12.914 1 64.38 77 ALA A C 1
ATOM 597 O O . ALA A 1 77 ? -6.531 -22.938 -13.531 1 64.38 77 ALA A O 1
ATOM 598 N N . CYS A 1 78 ? -5.43 -22.422 -11.688 1 78.44 78 CYS A N 1
ATOM 599 C CA . CYS A 1 78 ? -6.316 -23.156 -10.797 1 78.44 78 CYS A CA 1
ATOM 600 C C . CYS A 1 78 ? -7.605 -22.391 -10.547 1 78.44 78 CYS A C 1
ATOM 602 O O . CYS A 1 78 ? -7.566 -21.188 -10.25 1 78.44 78 CYS A O 1
ATOM 604 N N . THR A 1 79 ? -8.641 -23.078 -10.789 1 86.75 79 THR A N 1
ATOM 605 C CA . THR A 1 79 ? -9.93 -22.438 -10.547 1 86.75 79 THR A CA 1
ATOM 606 C C . THR A 1 79 ? -10.188 -22.297 -9.055 1 86.75 79 THR A C 1
ATOM 608 O O . THR A 1 79 ? -9.859 -23.188 -8.273 1 86.75 79 THR A O 1
ATOM 611 N N . VAL A 1 80 ? -10.758 -21.281 -8.727 1 90.25 80 VAL A N 1
ATOM 612 C CA . VAL A 1 80 ? -11.016 -20.969 -7.324 1 90.25 80 VAL A CA 1
ATOM 613 C C . VAL A 1 80 ? -11.977 -22 -6.734 1 90.25 80 VAL A C 1
ATOM 615 O O . VAL A 1 80 ? -12.914 -22.438 -7.402 1 90.25 80 VAL A O 1
ATOM 618 N N . SER A 1 81 ? -11.734 -22.375 -5.539 1 87.94 81 SER A N 1
ATOM 619 C CA . SER A 1 81 ? -12.586 -23.281 -4.777 1 87.94 81 SER A CA 1
ATOM 620 C C . SER A 1 81 ? -12.891 -22.719 -3.391 1 87.94 81 SER A C 1
ATOM 622 O O . SER A 1 81 ? -12.227 -21.781 -2.936 1 87.94 81 SER A O 1
ATOM 624 N N . TRP A 1 82 ? -13.836 -23.297 -2.711 1 86.38 82 TRP A N 1
ATOM 625 C CA . TRP A 1 82 ? -14.188 -22.875 -1.359 1 86.38 82 TRP A CA 1
ATOM 626 C C . TRP A 1 82 ? -13.016 -23.078 -0.404 1 86.38 82 TRP A C 1
ATOM 628 O O . TRP A 1 82 ? -12.797 -22.281 0.511 1 86.38 82 TRP A O 1
ATOM 638 N N . SER A 1 83 ? -12.32 -24.109 -0.664 1 84.12 83 SER A N 1
ATOM 639 C CA . SER A 1 83 ? -11.18 -24.406 0.193 1 84.12 83 SER A CA 1
ATOM 640 C C . SER A 1 83 ? -10.141 -23.297 0.141 1 84.12 83 SER A C 1
ATOM 642 O O . SER A 1 83 ? -9.547 -22.938 1.164 1 84.12 83 SER A O 1
ATOM 644 N N . GLU A 1 84 ? -9.977 -22.719 -1.034 1 85.94 84 GLU A N 1
ATOM 645 C CA . GLU A 1 84 ? -9.016 -21.625 -1.202 1 85.94 84 GLU A CA 1
ATOM 646 C C . GLU A 1 84 ? -9.453 -20.391 -0.428 1 85.94 84 GLU A C 1
ATOM 648 O O . GLU A 1 84 ? -8.617 -19.688 0.152 1 85.94 84 GLU A O 1
ATOM 653 N N . ILE A 1 85 ? -10.68 -20.125 -0.406 1 87.5 85 ILE A N 1
ATOM 654 C CA . ILE A 1 85 ? -11.211 -18.922 0.235 1 87.5 85 ILE A CA 1
ATOM 655 C C . ILE A 1 85 ? -11.289 -19.141 1.745 1 87.5 85 ILE A C 1
ATOM 657 O O . ILE A 1 85 ? -10.891 -18.266 2.523 1 87.5 85 ILE A O 1
ATOM 661 N N . GLU A 1 86 ? -11.695 -20.312 2.111 1 84.44 86 GLU A N 1
ATOM 662 C CA . GLU A 1 86 ? -11.898 -20.609 3.525 1 84.44 86 GLU A CA 1
ATOM 663 C C . GLU A 1 86 ? -10.562 -20.781 4.254 1 84.44 86 GLU A C 1
ATOM 665 O O . GLU A 1 86 ? -10.453 -20.453 5.434 1 84.44 86 GLU A O 1
ATOM 670 N N . ASN A 1 87 ? -9.633 -21.25 3.586 1 84.69 87 ASN A N 1
ATOM 671 C CA . ASN A 1 87 ? -8.344 -21.531 4.215 1 84.69 87 ASN A CA 1
ATOM 672 C C . ASN A 1 87 ? -7.344 -20.391 3.967 1 84.69 87 ASN A C 1
ATOM 674 O O . ASN A 1 87 ? -6.145 -20.562 4.195 1 84.69 87 ASN A O 1
ATOM 678 N N . PHE A 1 88 ? -7.879 -19.344 3.51 1 87.44 88 PHE A N 1
ATOM 679 C CA . PHE A 1 88 ? -6.977 -18.219 3.316 1 87.44 88 PHE A CA 1
ATOM 680 C C . PHE A 1 88 ? -6.273 -17.859 4.617 1 87.44 88 PHE A C 1
ATOM 682 O O . PHE A 1 88 ? -6.91 -17.75 5.664 1 87.44 88 PHE A O 1
ATOM 689 N N . SER A 1 89 ? -4.992 -17.75 4.52 1 90.31 89 SER A N 1
ATOM 690 C CA . SER A 1 89 ? -4.172 -17.344 5.652 1 90.31 89 SER A CA 1
ATOM 691 C C . SER A 1 89 ? -3.184 -16.25 5.25 1 90.31 89 SER A C 1
ATOM 693 O O . SER A 1 89 ? -2.342 -16.453 4.375 1 90.31 89 SER A O 1
ATOM 695 N N . LEU A 1 90 ? -3.287 -15.164 5.969 1 92.12 90 LEU A N 1
ATOM 696 C CA . LEU A 1 90 ? -2.367 -14.055 5.734 1 92.12 90 LEU A CA 1
ATOM 697 C C . LEU A 1 90 ? -0.928 -14.477 6.008 1 92.12 90 LEU A C 1
ATOM 699 O O . LEU A 1 90 ? -0.025 -14.156 5.234 1 92.12 90 LEU A O 1
ATOM 703 N N . ASN A 1 91 ? -0.753 -15.25 6.992 1 92 91 ASN A N 1
ATOM 704 C CA . ASN A 1 91 ? 0.582 -15.664 7.406 1 92 91 ASN A CA 1
ATOM 705 C C . ASN A 1 91 ? 1.241 -16.562 6.359 1 92 91 ASN A C 1
ATOM 707 O O . ASN A 1 91 ? 2.445 -16.453 6.121 1 92 91 ASN A O 1
ATOM 711 N N . VAL A 1 92 ? 0.464 -17.406 5.738 1 92.31 92 VAL A N 1
ATOM 712 C CA . VAL A 1 92 ? 1.008 -18.297 4.719 1 92.31 92 VAL A CA 1
ATOM 713 C C . VAL A 1 92 ? 1.434 -17.484 3.498 1 92.31 92 VAL A C 1
ATOM 715 O O . VAL A 1 92 ? 2.514 -17.703 2.945 1 92.31 92 VAL A O 1
ATOM 718 N N . SER A 1 93 ? 0.583 -16.547 3.133 1 93.25 93 SER A N 1
ATOM 719 C CA . SER A 1 93 ? 0.917 -15.695 1.999 1 93.25 93 SER A CA 1
ATOM 720 C C . SER A 1 93 ? 2.156 -14.859 2.289 1 93.25 93 SER A C 1
ATOM 722 O O . SER A 1 93 ? 3.018 -14.695 1.423 1 93.25 93 SER A O 1
ATOM 724 N N . ILE A 1 94 ? 2.271 -14.359 3.502 1 95 94 ILE A N 1
ATOM 725 C CA . ILE A 1 94 ? 3.42 -13.562 3.92 1 95 94 ILE A CA 1
ATOM 726 C C . ILE A 1 94 ? 4.688 -14.406 3.852 1 95 94 ILE A C 1
ATOM 728 O O . ILE A 1 94 ? 5.703 -13.977 3.305 1 95 94 ILE A O 1
ATOM 732 N N . SER A 1 95 ? 4.602 -15.586 4.359 1 93.81 95 SER A N 1
ATOM 733 C CA . SER A 1 95 ? 5.75 -16.484 4.352 1 93.81 95 SER A CA 1
ATOM 734 C C . SER A 1 95 ? 6.215 -16.781 2.93 1 93.81 95 SER A C 1
ATOM 736 O O . SER A 1 95 ? 7.418 -16.844 2.662 1 93.81 95 SER A O 1
ATOM 738 N N . LEU A 1 96 ? 5.285 -16.938 2.094 1 93.19 96 LEU A N 1
ATOM 739 C CA . LEU A 1 96 ? 5.617 -17.188 0.697 1 93.19 96 LEU A CA 1
ATOM 740 C C . LEU A 1 96 ? 6.352 -16 0.087 1 93.19 96 LEU A C 1
ATOM 742 O O . LEU A 1 96 ? 7.387 -16.172 -0.564 1 93.19 96 LEU A O 1
ATOM 746 N N . ILE A 1 97 ? 5.867 -14.828 0.286 1 94.69 97 ILE A N 1
ATOM 747 C CA . ILE A 1 97 ? 6.469 -13.625 -0.276 1 94.69 97 ILE A CA 1
ATOM 748 C C . ILE A 1 97 ? 7.879 -13.445 0.278 1 94.69 97 ILE A C 1
ATOM 750 O O . ILE A 1 97 ? 8.805 -13.125 -0.467 1 94.69 97 ILE A O 1
ATOM 754 N N . GLN A 1 98 ? 8.039 -13.703 1.573 1 94.38 98 GLN A N 1
ATOM 755 C CA . GLN A 1 98 ? 9.344 -13.555 2.211 1 94.38 98 GLN A CA 1
ATOM 756 C C . GLN A 1 98 ? 10.344 -14.578 1.664 1 94.38 98 GLN A C 1
ATOM 758 O O . GLN A 1 98 ? 11.523 -14.273 1.51 1 94.38 98 GLN A O 1
ATOM 763 N N . ARG A 1 99 ? 9.852 -15.703 1.386 1 92.06 99 ARG A N 1
ATOM 764 C CA . ARG A 1 99 ? 10.711 -16.766 0.876 1 92.06 99 ARG A CA 1
ATOM 765 C C . ARG A 1 99 ? 11.117 -16.484 -0.568 1 92.06 99 ARG A C 1
ATOM 767 O O . ARG A 1 99 ? 12.281 -16.656 -0.932 1 92.06 99 ARG A O 1
ATOM 774 N N . GLU A 1 100 ? 10.141 -16.047 -1.379 1 92.38 100 GLU A N 1
ATOM 775 C CA . GLU A 1 100 ? 10.383 -15.883 -2.811 1 92.38 100 GLU A CA 1
ATOM 776 C C .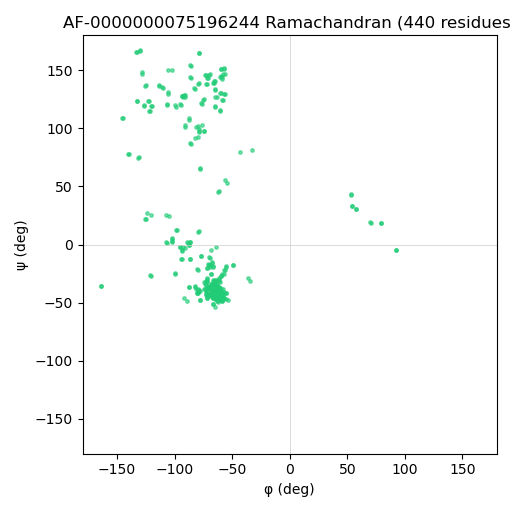 GLU A 1 100 ? 11.109 -14.57 -3.102 1 92.38 100 GLU A C 1
ATOM 778 O O . GLU A 1 100 ? 11.969 -14.523 -3.99 1 92.38 100 GLU A O 1
ATOM 783 N N . GLU A 1 101 ? 10.711 -13.547 -2.438 1 94.94 101 GLU A N 1
ATOM 784 C CA . GLU A 1 101 ? 11.273 -12.227 -2.709 1 94.94 101 GLU A CA 1
ATOM 785 C C . GLU A 1 101 ? 11.492 -11.445 -1.416 1 94.94 101 GLU A C 1
ATOM 787 O O . GLU A 1 101 ? 10.844 -10.422 -1.187 1 94.94 101 GLU A O 1
ATOM 792 N N . LYS A 1 102 ? 12.523 -11.781 -0.735 1 94.81 102 LYS A N 1
ATOM 793 C CA . LYS A 1 102 ? 12.805 -11.203 0.577 1 94.81 102 LYS A CA 1
ATOM 794 C C . LYS A 1 102 ? 13.102 -9.711 0.469 1 94.81 102 LYS A C 1
ATOM 796 O O . LYS A 1 102 ? 12.727 -8.93 1.348 1 94.81 102 LYS A O 1
ATOM 801 N N . ILE A 1 103 ? 13.758 -9.312 -0.535 1 95 103 ILE A N 1
ATOM 802 C CA . ILE A 1 103 ? 14.156 -7.914 -0.684 1 95 103 ILE A CA 1
ATOM 803 C C . ILE A 1 103 ? 12.922 -7.035 -0.846 1 95 103 ILE A C 1
ATOM 805 O O . ILE A 1 103 ? 12.883 -5.906 -0.355 1 95 103 ILE A O 1
ATOM 809 N N . VAL A 1 104 ? 11.914 -7.555 -1.529 1 97.31 104 VAL A N 1
ATOM 810 C CA . VAL A 1 104 ? 10.664 -6.82 -1.691 1 97.31 104 VAL A CA 1
ATOM 811 C C . VAL A 1 104 ? 10 -6.621 -0.33 1 97.31 104 VAL A C 1
ATOM 813 O O . VAL A 1 104 ? 9.578 -5.512 0.004 1 97.31 104 VAL A O 1
ATOM 816 N N . TRP A 1 105 ? 10 -7.691 0.414 1 97.81 105 TRP A N 1
ATOM 817 C CA . TRP A 1 105 ? 9.43 -7.613 1.752 1 97.81 105 TRP A CA 1
ATOM 818 C C . TRP A 1 105 ? 10.203 -6.629 2.621 1 97.81 105 TRP A C 1
ATOM 820 O O . TRP A 1 105 ? 9.609 -5.75 3.254 1 97.81 105 TRP A O 1
ATOM 830 N N . ASP A 1 106 ? 11.492 -6.75 2.646 1 96.5 106 ASP A N 1
ATOM 831 C CA . ASP A 1 106 ? 12.336 -5.941 3.52 1 96.5 106 ASP A CA 1
ATOM 832 C C . ASP A 1 106 ? 12.188 -4.453 3.207 1 96.5 106 ASP A C 1
ATOM 834 O O . ASP A 1 106 ? 12.148 -3.623 4.117 1 96.5 106 ASP A O 1
ATOM 838 N N . MET A 1 107 ? 12.102 -4.145 1.977 1 97.19 107 MET A N 1
ATOM 839 C CA . MET A 1 107 ? 11.969 -2.742 1.598 1 97.19 107 MET A CA 1
ATOM 840 C C . MET A 1 107 ? 10.594 -2.205 1.976 1 97.19 107 MET A C 1
ATOM 842 O O . MET A 1 107 ? 10.477 -1.098 2.504 1 97.19 107 MET A O 1
ATOM 846 N N . ALA A 1 108 ? 9.578 -2.973 1.712 1 98.38 108 ALA A N 1
ATOM 847 C CA . ALA A 1 108 ? 8.227 -2.564 2.109 1 98.38 108 ALA A CA 1
ATOM 848 C C . ALA A 1 108 ? 8.117 -2.438 3.625 1 98.38 108 ALA A C 1
ATOM 850 O O . ALA A 1 108 ? 7.48 -1.514 4.133 1 98.38 108 ALA A O 1
ATOM 851 N N . GLU A 1 109 ? 8.734 -3.357 4.293 1 97.62 109 GLU A N 1
ATOM 852 C CA . GLU A 1 109 ? 8.742 -3.32 5.75 1 97.62 109 GLU A CA 1
ATOM 853 C C . GLU A 1 109 ? 9.438 -2.066 6.27 1 97.62 109 GLU A C 1
ATOM 855 O O . GLU A 1 109 ? 8.992 -1.454 7.238 1 97.62 109 GLU A O 1
ATOM 860 N N . SER A 1 110 ? 10.508 -1.734 5.633 1 96.31 110 SER A N 1
ATOM 861 C CA . SER A 1 110 ? 11.242 -0.541 6.051 1 96.31 110 SER A CA 1
ATOM 862 C C . SER A 1 110 ? 10.375 0.708 5.926 1 96.31 110 SER A C 1
ATOM 864 O O . SER A 1 110 ? 10.5 1.641 6.723 1 96.31 110 SER A O 1
ATOM 866 N N . MET A 1 111 ? 9.508 0.707 4.984 1 97.75 111 MET A N 1
ATOM 867 C CA . MET A 1 111 ? 8.617 1.849 4.785 1 97.75 111 MET A CA 1
ATOM 868 C C . MET A 1 111 ? 7.535 1.886 5.859 1 97.75 111 MET A C 1
ATOM 870 O O . MET A 1 111 ? 7.219 2.951 6.387 1 97.75 111 MET A O 1
ATOM 874 N N . ALA A 1 112 ? 7.074 0.76 6.211 1 98.06 112 ALA A N 1
ATOM 875 C CA . ALA A 1 112 ? 5.844 0.721 6.996 1 98.06 112 ALA A CA 1
ATOM 876 C C . ALA A 1 112 ? 6.145 0.531 8.477 1 98.06 112 ALA A C 1
ATOM 878 O O . ALA A 1 112 ? 5.336 0.897 9.336 1 98.06 112 ALA A O 1
ATOM 879 N N . ALA A 1 113 ? 7.258 -0.037 8.844 1 96.69 113 ALA A N 1
ATOM 880 C CA . ALA A 1 113 ? 7.527 -0.411 10.227 1 96.69 113 ALA A CA 1
ATOM 881 C C . ALA A 1 113 ? 7.902 0.812 11.062 1 96.69 113 ALA A C 1
ATOM 883 O O . ALA A 1 113 ? 8.852 1.524 10.742 1 96.69 113 ALA A O 1
ATOM 884 N N . PRO A 1 114 ? 7.152 1.051 12.102 1 94.25 114 PRO A N 1
ATOM 885 C CA . PRO A 1 114 ? 7.535 2.146 13 1 94.25 114 PRO A CA 1
ATOM 886 C C . PRO A 1 114 ? 8.797 1.841 13.797 1 94.25 114 PRO A C 1
ATOM 888 O O . PRO A 1 114 ? 9.039 0.687 14.156 1 94.25 114 PRO A O 1
ATOM 891 N N . THR A 1 115 ? 9.523 2.898 14.008 1 90.38 115 THR A N 1
ATOM 892 C CA . THR A 1 115 ? 10.742 2.736 14.789 1 90.38 115 THR A CA 1
ATOM 893 C C . THR A 1 115 ? 10.75 3.693 15.977 1 90.38 115 THR A C 1
ATOM 895 O O . THR A 1 115 ? 10.227 4.805 15.891 1 90.38 115 THR A O 1
ATOM 898 N N . ARG A 1 116 ? 11.156 3.178 17.094 1 87 116 ARG A N 1
ATOM 899 C CA . ARG A 1 116 ? 11.422 3.971 18.297 1 87 116 ARG A CA 1
ATOM 900 C C . ARG A 1 116 ? 12.875 3.816 18.734 1 87 116 ARG A C 1
ATOM 902 O O . ARG A 1 116 ? 13.312 2.709 19.062 1 87 116 ARG A O 1
ATOM 909 N N . LYS A 1 117 ? 13.594 4.879 18.766 1 85.12 117 LYS A N 1
ATOM 910 C CA . LYS A 1 117 ? 15.008 4.871 19.125 1 85.12 117 LYS A CA 1
ATOM 911 C C . LYS A 1 117 ? 15.789 3.887 18.266 1 85.12 117 LYS A C 1
ATOM 913 O O . LYS A 1 117 ? 16.562 3.082 18.781 1 85.12 117 LYS A O 1
ATOM 918 N N . GLY A 1 118 ? 15.383 3.713 17 1 79.88 118 GLY A N 1
ATOM 919 C CA . GLY A 1 118 ? 16.125 2.922 16.031 1 79.88 118 GLY A CA 1
ATOM 920 C C . GLY A 1 118 ? 15.68 1.472 15.984 1 79.88 118 GLY A C 1
ATOM 921 O O . GLY A 1 118 ? 16.172 0.694 15.172 1 79.88 118 GLY A O 1
ATOM 922 N N . VAL A 1 119 ? 14.766 1.116 16.875 1 85.31 119 VAL A N 1
ATOM 923 C CA . VAL A 1 119 ? 14.312 -0.269 16.906 1 85.31 119 VAL A CA 1
ATOM 924 C C . VAL A 1 119 ? 12.867 -0.353 16.422 1 85.31 119 VAL A C 1
ATOM 926 O O . VAL A 1 119 ? 12.039 0.493 16.75 1 85.31 119 VAL A O 1
ATOM 929 N N . THR A 1 120 ? 12.688 -1.354 15.57 1 89.69 120 THR A N 1
ATOM 930 C CA . THR A 1 120 ? 11.344 -1.564 15.047 1 89.69 120 THR A CA 1
ATOM 931 C C . THR A 1 120 ? 10.383 -1.969 16.156 1 89.69 120 THR A C 1
ATOM 933 O O . THR A 1 120 ? 10.711 -2.83 16.984 1 89.69 120 THR A O 1
ATOM 936 N N . VAL A 1 121 ? 9.219 -1.326 16.188 1 90.94 121 VAL A N 1
ATOM 937 C CA . VAL A 1 121 ? 8.203 -1.618 17.188 1 90.94 121 VAL A CA 1
ATOM 938 C C . VAL A 1 121 ? 6.977 -2.23 16.516 1 90.94 121 VAL A C 1
ATOM 940 O O . VAL A 1 121 ? 6.609 -1.844 15.406 1 90.94 121 VAL A O 1
ATOM 943 N N . VAL A 1 122 ? 6.488 -3.227 17.172 1 89.06 122 VAL A N 1
ATOM 944 C CA . VAL A 1 122 ? 5.25 -3.832 16.688 1 89.06 122 VAL A CA 1
ATOM 945 C C . VAL A 1 122 ? 4.07 -3.307 17.516 1 89.06 122 VAL A C 1
ATOM 947 O O . VAL A 1 122 ? 4.008 -3.518 18.719 1 89.06 122 VAL A O 1
ATOM 950 N N . ARG A 1 123 ? 3.176 -2.688 16.859 1 88.56 123 ARG A N 1
ATOM 951 C CA . ARG A 1 123 ? 2.012 -2.119 17.531 1 88.56 123 ARG A CA 1
ATOM 952 C C . ARG A 1 123 ? 0.902 -3.156 17.672 1 88.56 123 ARG A C 1
ATOM 954 O O . ARG A 1 123 ? 0.775 -4.059 16.844 1 88.56 123 ARG A O 1
ATOM 961 N N . GLN A 1 124 ? 0.101 -2.943 18.656 1 83.19 124 GLN A N 1
ATOM 962 C CA . GLN A 1 124 ? -0.962 -3.898 18.953 1 83.19 124 GLN A CA 1
ATOM 963 C C . GLN A 1 124 ? -2.131 -3.736 17.984 1 83.19 124 GLN A C 1
ATOM 965 O O . GLN A 1 124 ? -2.66 -4.727 17.469 1 83.19 124 GLN A O 1
ATOM 970 N N . ARG A 1 125 ? -2.551 -2.574 17.781 1 78.69 125 ARG A N 1
ATOM 971 C CA . ARG A 1 125 ? -3.768 -2.34 17.016 1 78.69 125 ARG A CA 1
ATOM 972 C C . ARG A 1 125 ? -3.488 -2.404 1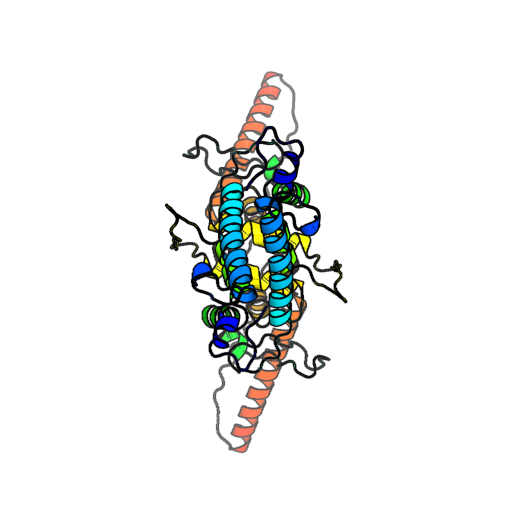5.516 1 78.69 125 ARG A C 1
ATOM 974 O O . ARG A 1 125 ? -4.297 -2.936 14.75 1 78.69 125 ARG A O 1
ATOM 981 N N . ARG A 1 126 ? -2.314 -1.874 15.094 1 85.56 126 ARG A N 1
ATOM 982 C CA . ARG A 1 126 ? -1.939 -1.916 13.688 1 85.56 126 ARG A CA 1
ATOM 983 C C . ARG A 1 126 ? -0.515 -2.432 13.516 1 85.56 126 ARG A C 1
ATOM 985 O O . ARG A 1 126 ? 0.396 -1.662 13.203 1 85.56 126 ARG A O 1
ATOM 992 N N . PRO A 1 127 ? -0.442 -3.752 13.703 1 92.56 127 PRO A N 1
ATOM 993 C CA . PRO A 1 127 ? 0.891 -4.273 13.391 1 92.56 127 PRO A CA 1
ATOM 994 C C . PRO A 1 127 ? 1.298 -4.027 11.938 1 92.56 127 PRO A C 1
ATOM 996 O O . PRO A 1 127 ? 0.453 -4.066 11.039 1 92.56 127 PRO A O 1
ATOM 999 N N . TYR A 1 128 ? 2.562 -3.768 11.758 1 96.56 128 TYR A N 1
ATOM 1000 C CA . TYR A 1 128 ? 3.012 -3.336 10.438 1 96.56 128 TYR A CA 1
ATOM 1001 C C . TYR A 1 128 ? 2.979 -4.492 9.445 1 96.56 128 TYR A C 1
ATOM 1003 O O . TYR A 1 128 ? 2.928 -4.277 8.234 1 96.56 128 TYR A O 1
ATOM 1011 N N . THR A 1 129 ? 2.977 -5.723 9.875 1 96.38 129 THR A N 1
ATOM 1012 C CA . THR A 1 129 ? 3.117 -6.879 8.992 1 96.38 129 THR A CA 1
ATOM 1013 C C . THR A 1 129 ? 1.947 -6.961 8.016 1 96.38 129 THR A C 1
ATOM 1015 O O . THR A 1 129 ? 2.15 -7.086 6.809 1 96.38 129 THR A O 1
ATOM 1018 N N . PRO A 1 130 ? 0.678 -6.809 8.531 1 96.31 130 PRO A N 1
ATOM 1019 C CA . PRO A 1 130 ? -0.432 -6.816 7.57 1 96.31 130 PRO A CA 1
ATOM 1020 C C . PRO A 1 130 ? -0.39 -5.625 6.613 1 96.31 130 PRO A C 1
ATOM 1022 O O . PRO A 1 130 ? -0.808 -5.746 5.461 1 96.31 130 PRO A O 1
ATOM 1025 N N . VAL A 1 131 ? 0.091 -4.496 7.062 1 98 131 VAL A N 1
ATOM 1026 C CA . VAL A 1 131 ? 0.207 -3.309 6.219 1 98 131 VAL A CA 1
ATOM 1027 C C . VAL A 1 131 ? 1.195 -3.574 5.086 1 98 131 VAL A C 1
ATOM 1029 O O . VAL A 1 131 ? 0.899 -3.305 3.918 1 98 131 VAL A O 1
ATOM 1032 N N . VAL A 1 132 ? 2.312 -4.145 5.457 1 98.5 132 VAL A N 1
ATOM 1033 C CA . VAL A 1 132 ? 3.355 -4.473 4.488 1 98.5 132 VAL A CA 1
ATOM 1034 C C . VAL A 1 132 ? 2.807 -5.438 3.443 1 98.5 132 VAL A C 1
ATOM 1036 O O . VAL A 1 132 ? 3 -5.238 2.24 1 98.5 132 VAL A O 1
ATOM 1039 N N . PHE A 1 133 ? 2.129 -6.395 3.963 1 97.75 133 PHE A N 1
ATOM 1040 C CA . PHE A 1 133 ? 1.56 -7.395 3.068 1 97.75 133 PHE A CA 1
ATOM 1041 C C . PHE A 1 133 ? 0.578 -6.754 2.094 1 97.75 133 PHE A C 1
ATOM 1043 O O . PHE A 1 133 ? 0.606 -7.047 0.896 1 97.75 133 PHE A O 1
ATOM 1050 N N . SER A 1 134 ? -0.25 -5.945 2.607 1 97.75 134 SER A N 1
ATOM 1051 C CA . SER A 1 134 ? -1.242 -5.277 1.772 1 97.75 134 SER A CA 1
ATOM 1052 C C . SER A 1 134 ? -0.576 -4.398 0.718 1 97.75 134 SER A C 1
ATOM 1054 O O . SER A 1 134 ? -1.048 -4.32 -0.418 1 97.75 134 SER A O 1
ATOM 1056 N N . MET A 1 135 ? 0.47 -3.725 1.064 1 98.62 135 MET A N 1
ATOM 1057 C CA . MET A 1 135 ? 1.231 -2.914 0.119 1 98.62 135 MET A CA 1
ATOM 1058 C C . MET A 1 135 ? 1.756 -3.768 -1.031 1 98.62 135 MET A C 1
ATOM 1060 O O . MET A 1 135 ? 1.572 -3.422 -2.199 1 98.62 135 MET A O 1
ATOM 1064 N N . ILE A 1 136 ? 2.326 -4.832 -0.671 1 98.56 136 ILE A N 1
ATOM 1065 C CA . ILE A 1 136 ? 2.938 -5.703 -1.671 1 98.56 136 ILE A CA 1
ATOM 1066 C C . ILE A 1 136 ? 1.852 -6.316 -2.553 1 98.56 136 ILE A C 1
ATOM 1068 O O . ILE A 1 136 ? 2.01 -6.402 -3.771 1 98.56 136 ILE A O 1
ATOM 1072 N N . ASN A 1 137 ? 0.806 -6.715 -1.874 1 97.31 137 ASN A N 1
ATOM 1073 C CA . ASN A 1 137 ? -0.302 -7.266 -2.646 1 97.31 137 ASN A CA 1
ATOM 1074 C C . ASN A 1 137 ? -0.825 -6.262 -3.67 1 97.31 137 ASN A C 1
ATOM 1076 O O . ASN A 1 137 ? -1.125 -6.629 -4.809 1 97.31 137 ASN A O 1
ATOM 1080 N N . SER A 1 138 ? -0.979 -5.035 -3.279 1 98.19 138 SER A N 1
ATOM 1081 C CA . SER A 1 138 ? -1.435 -3.998 -4.199 1 98.19 138 SER A CA 1
ATOM 1082 C C . SER A 1 138 ? -0.468 -3.83 -5.367 1 98.19 138 SER A C 1
ATOM 1084 O O . SER A 1 138 ? -0.892 -3.641 -6.508 1 98.19 138 SER A O 1
ATOM 1086 N N . ALA A 1 139 ? 0.798 -3.879 -5.066 1 98.44 139 ALA A N 1
ATOM 1087 C CA . ALA A 1 139 ? 1.807 -3.779 -6.121 1 98.44 139 ALA A CA 1
ATOM 1088 C C . ALA A 1 139 ? 1.695 -4.945 -7.098 1 98.44 139 ALA A C 1
ATOM 1090 O O . ALA A 1 139 ? 1.782 -4.754 -8.312 1 98.44 139 ALA A O 1
ATOM 1091 N N . ILE A 1 140 ? 1.528 -6.129 -6.551 1 97.44 140 ILE A N 1
ATOM 1092 C CA . ILE A 1 140 ? 1.393 -7.328 -7.371 1 97.44 140 ILE A CA 1
ATOM 1093 C C . ILE A 1 140 ? 0.195 -7.18 -8.305 1 97.44 140 ILE A C 1
ATOM 1095 O O . ILE A 1 140 ? 0.311 -7.406 -9.516 1 97.44 140 ILE A O 1
ATOM 1099 N N . MET A 1 141 ? -0.892 -6.75 -7.727 1 96.62 141 MET A N 1
ATOM 1100 C CA . MET A 1 141 ? -2.119 -6.594 -8.5 1 96.62 141 MET A CA 1
ATOM 1101 C C . MET A 1 141 ? -1.966 -5.5 -9.555 1 96.62 141 MET A C 1
ATOM 1103 O O . MET A 1 141 ? -2.586 -5.562 -10.617 1 96.62 141 MET A O 1
ATOM 1107 N N . SER A 1 142 ? -1.19 -4.547 -9.258 1 96.94 142 SER A N 1
ATOM 1108 C CA . SER A 1 142 ? -0.942 -3.469 -10.211 1 96.94 142 SER A CA 1
ATOM 1109 C C . SER A 1 142 ? -0.16 -3.967 -11.422 1 96.94 142 SER A C 1
ATOM 1111 O O . SER A 1 142 ? -0.382 -3.504 -12.547 1 96.94 142 SER A O 1
ATOM 1113 N N . GLN A 1 143 ? 0.698 -4.871 -11.203 1 95.81 143 GLN A N 1
ATOM 1114 C CA . GLN A 1 143 ? 1.508 -5.406 -12.297 1 95.81 143 GLN A CA 1
ATOM 1115 C C . GLN A 1 143 ? 0.745 -6.477 -13.07 1 95.81 143 GLN A C 1
ATOM 1117 O O . GLN A 1 143 ? 0.91 -6.602 -14.289 1 95.81 143 GLN A O 1
ATOM 1122 N N . ASN A 1 144 ? -0.024 -7.242 -12.297 1 92.94 144 ASN A N 1
ATOM 1123 C CA . ASN A 1 144 ? -0.805 -8.32 -12.891 1 92.94 144 ASN A CA 1
ATOM 1124 C C . ASN A 1 144 ? -2.145 -8.5 -12.18 1 92.94 144 ASN A C 1
ATOM 1126 O O . ASN A 1 144 ? -2.207 -9.078 -11.102 1 92.94 144 ASN A O 1
ATOM 1130 N N . SER A 1 145 ? -3.188 -8.125 -12.844 1 91.12 145 SER A N 1
ATOM 1131 C CA . SER A 1 145 ? -4.512 -8.148 -12.234 1 91.12 145 SER A CA 1
ATOM 1132 C C . SER A 1 145 ? -5 -9.57 -12.008 1 91.12 145 SER A C 1
ATOM 1134 O O . SER A 1 145 ? -5.949 -9.797 -11.258 1 91.12 145 SER A O 1
ATOM 1136 N N . HIS A 1 146 ? -4.312 -10.516 -12.578 1 89.62 146 HIS A N 1
ATOM 1137 C CA . HIS A 1 146 ? -4.738 -11.898 -12.453 1 89.62 146 HIS A CA 1
ATOM 1138 C C . HIS A 1 146 ? -4.031 -12.586 -11.289 1 89.62 146 HIS A C 1
ATOM 1140 O O . HIS A 1 146 ? -4.406 -13.695 -10.891 1 89.62 146 HIS A O 1
ATOM 1146 N N . ALA A 1 147 ? -3.033 -11.953 -10.781 1 92.31 147 ALA A N 1
ATOM 1147 C CA . ALA A 1 147 ? -2.369 -12.5 -9.602 1 92.31 147 ALA A CA 1
ATOM 1148 C C . ALA A 1 147 ? -3.182 -12.219 -8.344 1 92.31 147 ALA A C 1
ATOM 1150 O O . ALA A 1 147 ? -2.697 -11.562 -7.414 1 92.31 147 ALA A O 1
ATOM 1151 N N . ASN A 1 148 ? -4.367 -12.812 -8.266 1 93.5 148 ASN A N 1
ATOM 1152 C CA . ASN A 1 148 ? -5.355 -12.438 -7.258 1 93.5 148 ASN A CA 1
ATOM 1153 C C . ASN A 1 148 ? -5.398 -13.453 -6.117 1 93.5 148 ASN A C 1
ATOM 1155 O O . ASN A 1 148 ? -6.176 -13.297 -5.172 1 93.5 148 ASN A O 1
ATOM 1159 N N . GLY A 1 149 ? -4.512 -14.391 -6.145 1 91.25 149 GLY A N 1
ATOM 1160 C CA . GLY A 1 149 ? -4.625 -15.516 -5.223 1 91.25 149 GLY A CA 1
ATOM 1161 C C . GLY A 1 149 ? -3.977 -15.25 -3.877 1 91.25 149 GLY A C 1
ATOM 1162 O O . GLY A 1 149 ? -4.234 -15.961 -2.906 1 91.25 149 GLY A O 1
ATOM 1163 N N . TYR A 1 150 ? -3.18 -14.141 -3.816 1 92.44 150 TYR A N 1
ATOM 1164 C CA . TYR A 1 150 ? -2.5 -13.836 -2.564 1 92.44 150 TYR A CA 1
ATOM 1165 C C . TYR A 1 150 ? -3.484 -13.312 -1.524 1 92.44 150 TYR A C 1
ATOM 1167 O O . TYR A 1 150 ? -3.354 -13.609 -0.334 1 92.44 150 TYR A O 1
ATOM 1175 N N . PHE A 1 151 ? -4.371 -12.492 -1.993 1 93.94 151 PHE A N 1
ATOM 1176 C CA . PHE A 1 151 ? -5.219 -11.773 -1.051 1 93.94 151 PHE A CA 1
ATOM 1177 C C . PHE A 1 151 ? -6.43 -11.18 -1.759 1 93.94 151 PHE A C 1
ATOM 1179 O O . PHE A 1 151 ? -7.543 -11.219 -1.23 1 93.94 151 PHE A O 1
ATOM 1186 N N . ALA A 1 152 ? -6.25 -10.742 -2.955 1 96.12 152 ALA A N 1
ATOM 1187 C CA . ALA A 1 152 ? -7.195 -9.844 -3.621 1 96.12 152 ALA A CA 1
ATOM 1188 C C . ALA A 1 152 ? -8.547 -10.523 -3.828 1 96.12 152 ALA A C 1
ATOM 1190 O O . ALA A 1 152 ? -9.594 -9.938 -3.553 1 96.12 152 ALA A O 1
ATOM 1191 N N . LEU A 1 153 ? -8.516 -11.75 -4.246 1 94.94 153 LEU A N 1
ATOM 1192 C CA . LEU A 1 153 ? -9.781 -12.422 -4.523 1 94.94 153 LEU A CA 1
ATOM 1193 C C . LEU A 1 153 ? -10.516 -12.75 -3.229 1 94.94 153 LEU A C 1
ATOM 1195 O O . LEU A 1 153 ? -11.727 -12.531 -3.125 1 94.94 153 LEU A O 1
ATOM 1199 N N . ALA A 1 154 ? -9.82 -13.289 -2.271 1 93.88 154 ALA A N 1
ATOM 1200 C CA . ALA A 1 154 ? -10.438 -13.57 -0.978 1 93.88 154 ALA A CA 1
ATOM 1201 C C . ALA A 1 154 ? -11.07 -12.312 -0.386 1 93.88 154 ALA A C 1
ATOM 1203 O O . ALA A 1 154 ? -12.188 -12.352 0.13 1 93.88 154 ALA A O 1
ATOM 1204 N N . PHE A 1 155 ? -10.367 -11.188 -0.496 1 95.62 155 PHE A N 1
ATOM 1205 C CA . PHE A 1 155 ? -10.859 -9.938 0.064 1 95.62 155 PHE A CA 1
ATOM 1206 C C . PHE A 1 155 ? -12.031 -9.406 -0.751 1 95.62 155 PHE A C 1
ATOM 1208 O O . PHE A 1 155 ? -12.945 -8.781 -0.203 1 95.62 155 PHE A O 1
ATOM 1215 N N . SER A 1 156 ? -12.016 -9.672 -2.029 1 95.31 156 SER A N 1
ATOM 1216 C CA . SER A 1 156 ? -13.148 -9.289 -2.865 1 95.31 156 SER A CA 1
ATOM 1217 C C . SER A 1 156 ? -14.406 -10.062 -2.475 1 95.31 156 SER A C 1
ATOM 1219 O O . SER A 1 156 ? -15.5 -9.484 -2.404 1 95.31 156 SER A O 1
ATOM 1221 N N . VAL A 1 157 ? -14.227 -11.273 -2.273 1 92.62 157 VAL A N 1
ATOM 1222 C CA . VAL A 1 157 ? -15.344 -12.102 -1.838 1 92.62 157 VAL A CA 1
ATOM 1223 C C . VAL A 1 157 ? -15.859 -11.609 -0.487 1 92.62 157 VAL A C 1
ATOM 1225 O O . VAL A 1 157 ? -17.062 -11.539 -0.263 1 92.62 157 VAL A O 1
ATOM 1228 N N . PHE A 1 158 ? -14.992 -11.258 0.352 1 92 158 PHE A N 1
ATOM 1229 C CA . PHE A 1 158 ? -15.359 -10.711 1.652 1 92 158 PHE A CA 1
ATOM 1230 C C . PHE A 1 158 ? -16.172 -9.438 1.491 1 92 158 PHE A C 1
ATOM 1232 O O . PHE A 1 158 ? -17.188 -9.25 2.164 1 92 158 PHE A O 1
ATOM 1239 N N . HIS A 1 159 ? -15.742 -8.555 0.626 1 93.56 159 HIS A N 1
ATOM 1240 C CA . HIS A 1 159 ? -16.484 -7.332 0.34 1 93.56 159 HIS A CA 1
ATOM 1241 C C . HIS A 1 159 ? -17.891 -7.656 -0.163 1 93.56 159 HIS A C 1
ATOM 1243 O O . HIS A 1 159 ? -18.859 -6.965 0.178 1 93.56 159 HIS A O 1
ATOM 1249 N N . PHE A 1 160 ? -17.953 -8.625 -0.966 1 89.5 160 PHE A N 1
ATOM 1250 C CA . PHE A 1 160 ? -19.25 -9.047 -1.486 1 89.5 160 PHE A CA 1
ATOM 1251 C C . PHE A 1 160 ? -20.141 -9.547 -0.361 1 89.5 160 PHE A C 1
ATOM 1253 O O . PHE A 1 160 ? -21.312 -9.164 -0.285 1 89.5 160 PHE A O 1
ATOM 1260 N N . THR A 1 161 ? -19.609 -10.344 0.51 1 86.12 161 THR A N 1
ATOM 1261 C CA . THR A 1 161 ? -20.359 -10.906 1.621 1 86.12 161 THR A CA 1
ATOM 1262 C C . THR A 1 161 ? -20.828 -9.812 2.574 1 86.12 161 THR A C 1
ATOM 1264 O O . THR A 1 161 ? -21.906 -9.906 3.166 1 86.12 161 THR A O 1
ATOM 1267 N N . CYS A 1 162 ? -20.062 -8.766 2.664 1 90.44 162 CYS A N 1
ATOM 1268 C CA . CYS A 1 162 ? -20.391 -7.648 3.541 1 90.44 162 CYS A CA 1
ATOM 1269 C C . CYS A 1 162 ? -21.297 -6.645 2.83 1 90.44 162 CYS A C 1
ATOM 1271 O O . CYS A 1 162 ? -21.625 -5.598 3.389 1 90.44 162 CYS A O 1
ATOM 1273 N N . GLN A 1 163 ? -21.656 -6.973 1.605 1 90.38 163 GLN A N 1
ATOM 1274 C CA . GLN A 1 163 ? -22.5 -6.102 0.795 1 90.38 163 GLN A CA 1
ATOM 1275 C C . GLN A 1 163 ? -21.922 -4.691 0.725 1 90.38 163 GLN A C 1
ATOM 1277 O O . GLN A 1 163 ? -22.641 -3.709 0.902 1 90.38 163 GLN A O 1
ATOM 1282 N N . SER A 1 164 ? -20.625 -4.652 0.541 1 90.94 164 SER A N 1
ATOM 1283 C CA . SER A 1 164 ? -19.969 -3.352 0.407 1 90.94 164 SER A CA 1
ATOM 1284 C C . SER A 1 164 ? -20.547 -2.561 -0.761 1 90.94 164 SER A C 1
ATOM 1286 O O . SER A 1 164 ? -20.859 -3.129 -1.81 1 90.94 164 SER A O 1
ATOM 1288 N N . HIS A 1 165 ? -20.641 -1.265 -0.523 1 91.12 165 HIS A N 1
ATOM 1289 C CA . HIS A 1 165 ? -21.109 -0.387 -1.589 1 91.12 165 HIS A CA 1
ATOM 1290 C C . HIS A 1 165 ? -20.25 -0.526 -2.838 1 91.12 165 HIS A C 1
ATOM 1292 O O . HIS A 1 165 ? -19.031 -0.655 -2.74 1 91.12 165 HIS A O 1
ATOM 1298 N N . VAL A 1 166 ? -20.875 -0.366 -4.02 1 91.19 166 VAL A N 1
ATOM 1299 C CA . VAL A 1 166 ? -20.219 -0.626 -5.301 1 91.19 166 VAL A CA 1
ATOM 1300 C C . VAL A 1 166 ? -19.047 0.336 -5.492 1 91.19 166 VAL A C 1
ATOM 1302 O O . VAL A 1 166 ? -18 -0.052 -6 1 91.19 166 VAL A O 1
ATOM 1305 N N . ILE A 1 167 ? -19.141 1.553 -5.059 1 90.88 167 ILE A N 1
ATOM 1306 C CA . ILE A 1 167 ? -18.094 2.547 -5.289 1 90.88 167 ILE A CA 1
ATOM 1307 C C . ILE A 1 167 ? -16.891 2.246 -4.395 1 90.88 167 ILE A C 1
ATOM 1309 O O . ILE A 1 167 ? -15.75 2.459 -4.797 1 90.88 167 ILE A O 1
ATOM 1313 N N . VAL A 1 168 ? -17.172 1.73 -3.178 1 92.44 168 VAL A N 1
ATOM 1314 C CA . VAL A 1 168 ? -16.078 1.32 -2.293 1 92.44 168 VAL A CA 1
ATOM 1315 C C . VAL A 1 168 ? -15.289 0.189 -2.941 1 92.44 168 VAL A C 1
ATOM 1317 O O . VAL A 1 168 ? -14.055 0.211 -2.943 1 92.44 168 VAL A O 1
ATOM 1320 N N . LYS A 1 169 ? -16 -0.718 -3.543 1 93.88 169 LYS A N 1
ATOM 1321 C CA . LYS A 1 169 ? -15.344 -1.83 -4.223 1 93.88 169 LYS A CA 1
ATOM 1322 C C . LYS A 1 169 ? -14.539 -1.343 -5.426 1 93.88 169 LYS A C 1
ATOM 1324 O O . LYS A 1 169 ? -13.422 -1.801 -5.66 1 93.88 169 LYS A O 1
ATOM 1329 N N . GLN A 1 170 ? -15.102 -0.414 -6.148 1 93.19 170 GLN A N 1
ATOM 1330 C CA . GLN A 1 170 ? -14.43 0.111 -7.336 1 93.19 170 GLN A CA 1
ATOM 1331 C C . GLN A 1 170 ? -13.133 0.829 -6.961 1 93.19 170 GLN A C 1
ATOM 1333 O O . GLN A 1 170 ? -12.102 0.623 -7.598 1 93.19 170 GLN A O 1
ATOM 1338 N N . ILE A 1 171 ? -13.18 1.619 -5.922 1 93.88 171 ILE A N 1
ATOM 1339 C CA . ILE A 1 171 ? -11.992 2.342 -5.484 1 93.88 171 ILE A CA 1
ATOM 1340 C C . ILE A 1 171 ? -10.953 1.353 -4.961 1 93.88 171 ILE A C 1
ATOM 1342 O O . ILE A 1 171 ? -9.773 1.439 -5.312 1 93.88 171 ILE A O 1
ATOM 1346 N N . SER A 1 172 ? -11.406 0.405 -4.156 1 95.19 172 SER A N 1
ATOM 1347 C CA . SER A 1 172 ? -10.492 -0.594 -3.605 1 95.19 172 SER A CA 1
ATOM 1348 C C . SER A 1 172 ? -9.836 -1.407 -4.715 1 95.19 172 SER A C 1
ATOM 1350 O O . SER A 1 172 ? -8.664 -1.771 -4.609 1 95.19 172 SER A O 1
ATOM 1352 N N . CYS A 1 173 ? -10.578 -1.704 -5.785 1 95.44 173 CYS A N 1
ATOM 1353 C CA . CYS A 1 173 ? -10.039 -2.418 -6.938 1 95.44 173 CYS A CA 1
ATOM 1354 C C . CYS A 1 173 ? -8.984 -1.583 -7.656 1 95.44 173 CYS A C 1
ATOM 1356 O O . CYS A 1 173 ? -7.922 -2.092 -8.016 1 95.44 173 CYS A O 1
ATOM 1358 N N . ARG A 1 174 ? -9.266 -0.288 -7.801 1 94.38 174 ARG A N 1
ATOM 1359 C CA . ARG A 1 174 ? -8.344 0.608 -8.492 1 94.38 174 ARG A CA 1
ATOM 1360 C C . ARG A 1 174 ? -7.066 0.808 -7.684 1 94.38 174 ARG A C 1
ATOM 1362 O O . ARG A 1 174 ? -6.004 1.075 -8.25 1 94.38 174 ARG A O 1
ATOM 1369 N N . LEU A 1 175 ? -7.168 0.628 -6.387 1 95.62 175 LEU A N 1
ATOM 1370 C CA . LEU A 1 175 ? -6.004 0.759 -5.516 1 95.62 175 LEU A CA 1
ATOM 1371 C C . LEU A 1 175 ? -5.25 -0.562 -5.414 1 95.62 175 LEU A C 1
ATOM 1373 O O . LEU A 1 175 ? -4.246 -0.657 -4.703 1 95.62 175 LEU A O 1
ATOM 1377 N N . GLY A 1 176 ? -5.707 -1.575 -6.059 1 95.31 176 GLY A N 1
ATOM 1378 C CA . GLY A 1 176 ? -5.035 -2.863 -6.102 1 95.31 176 GLY A CA 1
ATOM 1379 C C . GLY A 1 176 ? -5.266 -3.701 -4.859 1 95.31 176 GLY A C 1
ATOM 1380 O O . GLY A 1 176 ? -4.559 -4.684 -4.625 1 95.31 176 GLY A O 1
ATOM 1381 N N . MET A 1 177 ? -6.277 -3.375 -4.102 1 95.56 177 MET A N 1
ATOM 1382 C CA . MET A 1 177 ? -6.52 -4.07 -2.84 1 95.56 177 MET A CA 1
ATOM 1383 C C . MET A 1 177 ? -7.383 -5.309 -3.059 1 95.56 177 MET A C 1
ATOM 1385 O O . MET A 1 177 ? -7.199 -6.32 -2.381 1 95.56 177 MET A O 1
ATOM 1389 N N . ILE A 1 178 ? -8.312 -5.188 -3.953 1 96.06 178 ILE A N 1
ATOM 1390 C CA . ILE A 1 178 ? -9.227 -6.293 -4.215 1 96.06 178 ILE A CA 1
ATOM 1391 C C . ILE A 1 178 ? -9.352 -6.516 -5.723 1 96.06 178 ILE A C 1
ATOM 1393 O O . ILE A 1 178 ? -8.883 -5.695 -6.516 1 96.06 178 ILE A O 1
ATOM 1397 N N . SER A 1 179 ? -9.898 -7.652 -6.074 1 94.75 179 SER A N 1
ATOM 1398 C CA . SER A 1 179 ? -10.227 -7.93 -7.473 1 94.75 179 SER A CA 1
ATOM 1399 C C . SER A 1 179 ? -11.523 -7.242 -7.879 1 94.75 179 SER A C 1
ATOM 1401 O O . SER A 1 179 ? -12.266 -6.746 -7.027 1 94.75 179 SER A O 1
ATOM 1403 N N . HIS A 1 180 ? -11.711 -7.188 -9.109 1 92.44 180 HIS A N 1
ATOM 1404 C CA . HIS A 1 180 ? -12.93 -6.59 -9.641 1 92.44 180 HIS A CA 1
ATOM 1405 C C . HIS A 1 180 ? -14.164 -7.32 -9.133 1 92.44 180 HIS A C 1
ATOM 1407 O O . HIS A 1 180 ? -14.133 -8.539 -8.922 1 92.44 180 HIS A O 1
ATOM 1413 N N . ASP A 1 181 ? -15.227 -6.531 -9.047 1 89.31 181 ASP A N 1
ATOM 1414 C CA . ASP A 1 181 ? -16.484 -7.047 -8.523 1 89.31 181 ASP A CA 1
ATOM 1415 C C . ASP A 1 181 ? -17 -8.219 -9.359 1 89.31 181 ASP A C 1
ATOM 1417 O O . ASP A 1 181 ? -17.5 -9.203 -8.812 1 89.31 181 ASP A O 1
ATOM 1421 N N . LYS A 1 182 ? -16.828 -8.125 -10.594 1 88.88 182 LYS A N 1
ATOM 1422 C CA . LYS A 1 182 ? -17.25 -9.203 -11.484 1 88.88 182 LYS A CA 1
ATOM 1423 C C . LYS A 1 182 ? -16.484 -10.492 -11.203 1 88.88 182 LYS A C 1
ATOM 1425 O O . LYS A 1 182 ? -17.062 -11.586 -11.289 1 88.88 182 LYS A O 1
ATOM 1430 N N . MET A 1 183 ? -15.273 -10.383 -10.883 1 90.5 183 MET A N 1
ATOM 1431 C CA . MET A 1 183 ? -14.477 -11.562 -10.555 1 90.5 183 MET A CA 1
ATOM 1432 C C . MET A 1 183 ? -14.977 -12.227 -9.281 1 90.5 183 MET A C 1
ATOM 1434 O O . MET A 1 183 ? -15.023 -13.453 -9.188 1 90.5 183 MET A O 1
ATOM 1438 N N . ALA A 1 184 ? -15.297 -11.406 -8.359 1 90.94 184 ALA A N 1
ATOM 1439 C CA . ALA A 1 184 ? -15.852 -11.945 -7.117 1 90.94 184 ALA A CA 1
ATOM 1440 C C . ALA A 1 184 ? -17.156 -12.68 -7.379 1 90.94 184 ALA A C 1
ATOM 1442 O O . ALA A 1 184 ? -17.375 -13.773 -6.859 1 90.94 184 ALA A O 1
ATOM 1443 N N . GLN A 1 185 ? -17.984 -12.102 -8.172 1 89.5 185 GLN A N 1
ATOM 1444 C CA . GLN A 1 185 ? -19.266 -12.719 -8.523 1 89.5 185 GLN A CA 1
ATOM 1445 C C . GLN A 1 185 ? -19.047 -14.031 -9.266 1 89.5 185 GLN A C 1
ATOM 1447 O O . GLN A 1 185 ? -19.703 -15.031 -8.969 1 89.5 185 GLN A O 1
ATOM 1452 N N . ASN A 1 186 ? -18.172 -13.961 -10.227 1 89.75 186 ASN A N 1
ATOM 1453 C CA . ASN A 1 186 ? -17.844 -15.172 -10.977 1 89.75 186 ASN A CA 1
ATOM 1454 C C . ASN A 1 186 ? -17.312 -16.266 -10.062 1 89.75 186 ASN A C 1
ATOM 1456 O O . ASN A 1 186 ? -17.656 -17.438 -10.227 1 89.75 186 ASN A O 1
ATOM 1460 N N . ALA A 1 187 ? -16.453 -15.883 -9.195 1 90.31 187 ALA A N 1
ATOM 1461 C CA . ALA A 1 187 ? -15.891 -16.844 -8.242 1 90.31 187 ALA A CA 1
ATOM 1462 C C . ALA A 1 187 ? -17 -17.516 -7.426 1 90.31 187 ALA A C 1
ATOM 1464 O O . ALA A 1 187 ? -17 -18.734 -7.27 1 90.31 187 ALA A O 1
ATOM 1465 N N . LEU A 1 188 ? -17.922 -16.75 -6.926 1 88.69 188 LEU A N 1
ATOM 1466 C CA . LEU A 1 188 ? -19.016 -17.266 -6.113 1 88.69 188 LEU A CA 1
ATOM 1467 C C . LEU A 1 188 ? -19.906 -18.188 -6.934 1 88.69 188 LEU A C 1
ATOM 1469 O O . LEU A 1 188 ? -20.328 -19.25 -6.457 1 88.69 188 LEU A O 1
ATOM 1473 N N . ASN A 1 189 ? -20.203 -17.734 -8.133 1 86.69 189 ASN A N 1
ATOM 1474 C CA . ASN A 1 189 ? -21 -18.562 -9.023 1 86.69 189 ASN A CA 1
ATOM 1475 C C . ASN A 1 189 ? -20.312 -19.906 -9.305 1 86.69 189 ASN A C 1
ATOM 1477 O O . ASN A 1 189 ? -20.953 -20.953 -9.242 1 86.69 189 ASN A O 1
ATOM 1481 N N . LEU A 1 190 ? -19.094 -19.797 -9.602 1 86.75 190 LEU A N 1
ATOM 1482 C CA . LEU A 1 190 ? -18.312 -21 -9.906 1 86.75 190 LEU A CA 1
ATOM 1483 C C . LEU A 1 190 ? -18.266 -21.938 -8.703 1 86.75 190 LEU A C 1
ATOM 1485 O O . LEU A 1 190 ? -18.438 -23.141 -8.852 1 86.75 190 LEU A O 1
ATOM 1489 N N . MET A 1 191 ? -18.094 -21.453 -7.594 1 85.19 191 MET A N 1
ATOM 1490 C CA . MET A 1 191 ? -18 -22.266 -6.383 1 85.19 191 MET A CA 1
ATOM 1491 C C . MET A 1 191 ? -19.359 -22.859 -6.031 1 85.19 191 MET A C 1
ATOM 1493 O O . MET A 1 191 ? -19.438 -23.984 -5.543 1 85.19 191 MET A O 1
ATOM 1497 N N . THR A 1 192 ? -20.375 -22.109 -6.262 1 83.19 192 THR A N 1
ATOM 1498 C CA . THR A 1 192 ? -21.734 -22.625 -6.047 1 83.19 192 THR A CA 1
ATOM 1499 C C . THR A 1 192 ? -22.031 -23.766 -7 1 83.19 192 THR A C 1
ATOM 1501 O O . THR A 1 192 ? -22.578 -24.797 -6.594 1 83.19 192 THR A O 1
ATOM 1504 N N . GLU A 1 193 ? -21.672 -23.562 -8.227 1 81.56 193 GLU A N 1
ATOM 1505 C CA . GLU A 1 193 ? -21.891 -24.609 -9.227 1 81.56 193 GLU A CA 1
ATOM 1506 C C . GLU A 1 193 ? -21.125 -25.875 -8.883 1 81.56 193 GLU A C 1
ATOM 1508 O O . GLU A 1 193 ? -21.641 -26.984 -9.023 1 81.56 193 GLU A O 1
ATOM 1513 N N . LYS A 1 194 ? -19.984 -25.719 -8.422 1 77.44 194 LYS A N 1
ATOM 1514 C CA . LYS A 1 194 ? -19.188 -26.859 -8.023 1 77.44 194 LYS A CA 1
ATOM 1515 C C . LYS A 1 194 ? -19.781 -27.547 -6.797 1 77.44 194 LYS A C 1
ATOM 1517 O O . LYS A 1 194 ? -19.766 -28.781 -6.691 1 77.44 194 LYS A O 1
ATOM 1522 N N . GLY A 1 195 ? -20.219 -26.719 -5.926 1 71.12 195 GLY A N 1
ATOM 1523 C CA . GLY A 1 195 ? -20.891 -27.266 -4.766 1 71.12 195 GLY A CA 1
ATOM 1524 C C . GLY A 1 195 ? -22.156 -28.047 -5.117 1 71.12 195 GLY A C 1
ATOM 1525 O O . GLY A 1 195 ?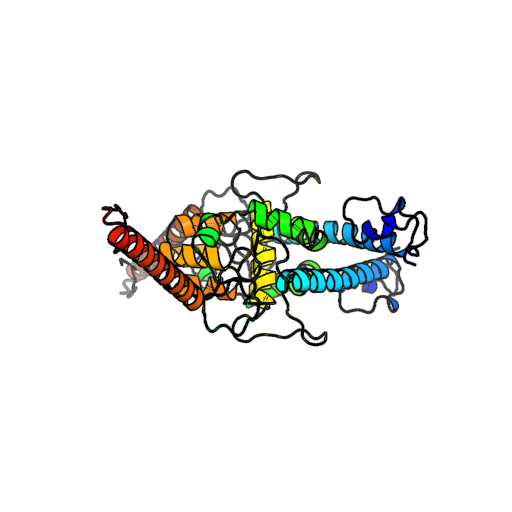 -22.406 -29.125 -4.574 1 71.12 195 GLY A O 1
ATOM 1526 N N . GLN A 1 196 ? -22.875 -27.438 -5.977 1 70.5 196 GLN A N 1
ATOM 1527 C CA . GLN A 1 196 ? -24.094 -28.109 -6.434 1 70.5 196 GLN A CA 1
ATOM 1528 C C . GLN A 1 196 ? -23.781 -29.422 -7.141 1 70.5 196 GLN A C 1
ATOM 1530 O O . GLN A 1 196 ? -24.438 -30.438 -6.891 1 70.5 196 GLN A O 1
ATOM 1535 N N . ALA A 1 197 ? -22.797 -29.328 -7.918 1 69.81 197 ALA A N 1
ATOM 1536 C CA . ALA A 1 197 ? -22.391 -30.531 -8.641 1 69.81 197 ALA A CA 1
ATOM 1537 C C . ALA A 1 197 ? -21.922 -31.609 -7.68 1 69.81 197 ALA A C 1
ATOM 1539 O O . ALA A 1 197 ? -22.25 -32.781 -7.848 1 69.81 197 ALA A O 1
ATOM 1540 N N . ALA A 1 198 ? -21.25 -31.156 -6.68 1 68.19 198 ALA A N 1
ATOM 1541 C CA . ALA A 1 198 ? -20.781 -32.094 -5.672 1 68.19 198 ALA A CA 1
ATOM 1542 C C . ALA A 1 198 ? -21.938 -32.688 -4.883 1 68.19 198 ALA A C 1
ATOM 1544 O O . ALA A 1 198 ? -21.953 -33.906 -4.578 1 68.19 198 ALA A O 1
ATOM 1545 N N . LEU A 1 199 ? -22.844 -31.859 -4.598 1 66.25 199 LEU A N 1
ATOM 1546 C CA . LEU A 1 199 ? -24.031 -32.312 -3.895 1 66.25 199 LEU A CA 1
ATOM 1547 C C . LEU A 1 199 ? -24.828 -33.281 -4.758 1 66.25 199 LEU A C 1
ATOM 1549 O O . LEU A 1 199 ? -25.25 -34.344 -4.277 1 66.25 199 LEU A O 1
ATOM 1553 N N . GLN A 1 200 ? -24.984 -32.906 -5.965 1 69 200 GLN A N 1
ATOM 1554 C CA . GLN A 1 200 ? -25.719 -33.781 -6.883 1 69 200 GLN A CA 1
ATOM 1555 C C . GLN A 1 200 ? -25 -35.094 -7.062 1 69 200 GLN A C 1
ATOM 1557 O O . GLN A 1 200 ? -25.656 -36.156 -7.098 1 69 200 GLN A O 1
ATOM 1562 N N . ALA A 1 201 ? -23.75 -35.031 -7.09 1 67.75 201 ALA A N 1
ATOM 1563 C CA . ALA A 1 201 ? -22.953 -36.25 -7.227 1 67.75 201 ALA A CA 1
ATOM 1564 C C . ALA A 1 201 ? -23.078 -37.094 -5.977 1 67.75 201 ALA A C 1
ATOM 1566 O O . ALA A 1 201 ? -23.172 -38.344 -6.066 1 67.75 201 ALA A O 1
ATOM 1567 N N . SER A 1 202 ? -23.109 -36.531 -4.871 1 66.31 202 SER A N 1
ATOM 1568 C CA . SER A 1 202 ? -23.266 -37.281 -3.615 1 66.31 202 SER A CA 1
ATOM 1569 C C . SER A 1 202 ? -24.641 -37.906 -3.514 1 66.31 202 SER A C 1
ATOM 1571 O O . SER A 1 202 ? -24.75 -39.062 -3.096 1 66.31 202 SER A O 1
ATOM 1573 N N . VAL A 1 203 ? -25.625 -37.156 -3.875 1 64.69 203 VAL A N 1
ATOM 1574 C CA . VAL A 1 203 ? -26.984 -37.688 -3.865 1 64.69 203 VAL A CA 1
ATOM 1575 C C . VAL A 1 203 ? -27.109 -38.844 -4.836 1 64.69 203 VAL A C 1
ATOM 1577 O O . VAL A 1 203 ? -27.703 -39.875 -4.504 1 64.69 203 VAL A O 1
ATOM 1580 N N . ALA A 1 204 ? -26.516 -38.625 -5.945 1 68.06 204 ALA A N 1
ATOM 1581 C CA . ALA A 1 204 ? -26.547 -39.688 -6.945 1 68.06 204 ALA A CA 1
ATOM 1582 C C . ALA A 1 204 ? -25.844 -40.938 -6.43 1 68.06 204 ALA A C 1
ATOM 1584 O O . ALA A 1 204 ? -26.312 -42.062 -6.656 1 68.06 204 ALA A O 1
ATOM 1585 N N . SER A 1 205 ? -24.781 -40.719 -5.77 1 68.31 205 SER A N 1
ATOM 1586 C CA . SER A 1 205 ? -24.031 -41.844 -5.219 1 68.31 205 SER A CA 1
ATOM 1587 C C . SER A 1 205 ? -24.828 -42.562 -4.129 1 68.31 205 SER A C 1
ATOM 1589 O O . SER A 1 205 ? -24.844 -43.781 -4.062 1 68.31 205 SER A O 1
ATOM 1591 N N . TYR A 1 206 ? -25.438 -41.688 -3.363 1 64 206 TYR A N 1
ATOM 1592 C CA . TYR A 1 206 ? -26.234 -42.281 -2.299 1 64 206 TYR A CA 1
ATOM 1593 C C . TYR A 1 206 ? -27.484 -42.969 -2.861 1 64 206 TYR A C 1
ATOM 1595 O O . TYR A 1 206 ? -27.891 -44.031 -2.396 1 64 206 TYR A O 1
ATOM 1603 N N . THR A 1 207 ? -28.141 -42.344 -3.77 1 66.94 207 THR A N 1
ATOM 1604 C CA . THR A 1 207 ? -29.312 -42.906 -4.41 1 66.94 207 THR A CA 1
ATOM 1605 C C . THR A 1 207 ? -28.953 -44.25 -5.09 1 66.94 207 THR A C 1
ATOM 1607 O O . THR A 1 207 ? -29.719 -45.219 -5.008 1 66.94 207 THR A O 1
ATOM 1610 N N . ALA A 1 208 ? -27.797 -44.156 -5.605 1 69.5 208 ALA A N 1
ATOM 1611 C CA . ALA A 1 208 ? -27.359 -45.375 -6.254 1 69.5 208 ALA A CA 1
ATOM 1612 C C . ALA A 1 208 ? -27.109 -46.469 -5.223 1 69.5 208 ALA A C 1
ATOM 1614 O O . ALA A 1 208 ? -27.375 -47.656 -5.492 1 69.5 208 ALA A O 1
ATOM 1615 N N . LYS A 1 209 ? -26.641 -45.969 -4.082 1 69 209 LYS A N 1
ATOM 1616 C CA . LYS A 1 209 ? -26.391 -46.938 -3.02 1 69 209 LYS A CA 1
ATOM 1617 C C . LYS A 1 209 ? -27.641 -47.156 -2.168 1 69 209 LYS A C 1
ATOM 1619 O O . LYS A 1 209 ? -27.641 -47.969 -1.248 1 69 209 LYS A O 1
ATOM 1624 N N . ARG A 1 210 ? -28.75 -46.5 -2.486 1 64.25 210 ARG A N 1
ATOM 1625 C CA . ARG A 1 210 ? -30.016 -46.562 -1.752 1 64.25 210 ARG A CA 1
ATOM 1626 C C . ARG A 1 210 ? -29.828 -46.156 -0.297 1 64.25 210 ARG A C 1
ATOM 1628 O O . ARG A 1 210 ? -30.375 -46.781 0.61 1 64.25 210 ARG A O 1
ATOM 1635 N N . GLU A 1 211 ? -28.812 -45.219 -0.091 1 60.56 211 GLU A N 1
ATOM 1636 C CA . GLU A 1 211 ? -28.547 -44.688 1.241 1 60.56 211 GLU A CA 1
ATOM 1637 C C . GLU A 1 211 ? -29.047 -43.25 1.371 1 60.56 211 GLU A C 1
ATOM 1639 O O . GLU A 1 211 ? -29.156 -42.531 0.376 1 60.56 211 GLU A O 1
ATOM 1644 N N . VAL A 1 212 ? -29.828 -42.875 2.389 1 56.31 212 VAL A N 1
ATOM 1645 C CA . VAL A 1 212 ? -30.328 -41.531 2.666 1 56.31 212 VAL A CA 1
ATOM 1646 C C . VAL A 1 212 ? -29.188 -40.688 3.207 1 56.31 212 VAL A C 1
ATOM 1648 O O . VAL A 1 212 ? -28.531 -41.031 4.188 1 56.31 212 VAL A O 1
ATOM 1651 N N . GLY A 1 213 ? -28.516 -39.875 2.363 1 54.31 213 GLY A N 1
ATOM 1652 C CA . GLY A 1 213 ? -27.516 -38.938 2.848 1 54.31 213 GLY A CA 1
ATOM 1653 C C . GLY A 1 213 ? -28.078 -37.594 3.176 1 54.31 213 GLY A C 1
ATOM 1654 O O . GLY A 1 213 ? -29.094 -37.156 2.592 1 54.31 213 GLY A O 1
ATOM 1655 N N . TYR A 1 214 ? -27.844 -36.969 4.406 1 51.16 214 TYR A N 1
ATOM 1656 C CA . TYR A 1 214 ? -28.25 -35.625 4.789 1 51.16 214 TYR A CA 1
ATOM 1657 C C . TYR A 1 214 ? -27.203 -34.594 4.398 1 51.16 214 TYR A C 1
ATOM 1659 O O . TYR A 1 214 ? -26 -34.844 4.551 1 51.16 214 TYR A O 1
ATOM 1667 N N . CYS A 1 215 ? -27.594 -33.844 3.346 1 51.03 215 CYS A N 1
ATOM 1668 C CA . CYS A 1 215 ? -26.672 -32.719 3.078 1 51.03 215 CYS A CA 1
ATOM 1669 C C . CYS A 1 215 ? -27.297 -31.406 3.504 1 51.03 215 CYS A C 1
ATOM 1671 O O . CYS A 1 215 ? -28.469 -31.141 3.229 1 51.03 215 CYS A O 1
ATOM 1673 N N . CYS A 1 216 ? -26.672 -30.625 4.434 1 44.28 216 CYS A N 1
ATOM 1674 C CA . CYS A 1 216 ? -27.062 -29.281 4.828 1 44.28 216 CYS A CA 1
ATOM 1675 C C . CYS A 1 216 ? -26.578 -28.25 3.812 1 44.28 216 CYS A C 1
ATOM 1677 O O . CYS A 1 216 ? -25.375 -28.141 3.562 1 44.28 216 CYS A O 1
ATOM 1679 N N . VAL A 1 217 ? -27.516 -27.797 2.959 1 48.72 217 VAL A N 1
ATOM 1680 C CA . VAL A 1 217 ? -27.219 -26.719 2.025 1 48.72 217 VAL A CA 1
ATOM 1681 C C . VAL A 1 217 ? -27.562 -25.375 2.666 1 48.72 217 VAL A C 1
ATOM 1683 O O . VAL A 1 217 ? -28.688 -25.156 3.125 1 48.72 217 VAL A O 1
ATOM 1686 N N . LEU A 1 218 ? -26.594 -24.594 3.191 1 40.75 218 LEU A N 1
ATOM 1687 C CA . LEU A 1 218 ? -26.828 -23.234 3.703 1 40.75 218 LEU A CA 1
ATOM 1688 C C . LEU A 1 218 ? -26.891 -22.234 2.564 1 40.75 218 LEU A C 1
ATOM 1690 O O . LEU A 1 218 ? -25.984 -22.156 1.736 1 40.75 218 LEU A O 1
ATOM 1694 N N . ASP A 1 219 ? -28.047 -21.938 2.025 1 40.31 219 ASP A N 1
ATOM 1695 C CA . ASP A 1 219 ? -28.266 -20.875 1.052 1 40.31 219 ASP A CA 1
ATOM 1696 C C . ASP A 1 219 ? -28.328 -19.5 1.735 1 40.31 219 ASP A C 1
ATOM 1698 O O . ASP A 1 219 ? -28.938 -19.359 2.793 1 40.31 219 ASP A O 1
ATOM 1702 N N . ASN A 1 220 ? -27.234 -18.781 1.748 1 37.75 220 ASN A N 1
ATOM 1703 C CA . ASN A 1 220 ? -27.328 -17.406 2.24 1 37.75 220 ASN A CA 1
ATOM 1704 C C . ASN A 1 220 ? -28.391 -16.609 1.499 1 37.75 220 ASN A C 1
ATOM 1706 O O . ASN A 1 220 ? -28.125 -16.062 0.427 1 37.75 220 ASN A O 1
ATOM 1710 N N . ILE A 1 221 ? -29.562 -17 1.388 1 35.62 221 ILE A N 1
ATOM 1711 C CA . ILE A 1 221 ? -30.656 -16.188 0.884 1 35.62 221 ILE A CA 1
ATOM 1712 C C . ILE A 1 221 ? -30.859 -14.977 1.791 1 35.62 221 ILE A C 1
ATOM 1714 O O . ILE A 1 221 ? -31.328 -15.117 2.924 1 35.62 221 ILE A O 1
ATOM 1718 N N . GLN A 1 222 ? -29.906 -14.25 2.217 1 30.98 222 GLN A N 1
ATOM 1719 C CA . GLN A 1 222 ? -30.438 -13.07 2.895 1 30.98 222 GLN A CA 1
ATOM 1720 C C . GLN A 1 222 ? -31.094 -12.117 1.899 1 30.98 222 GLN A C 1
ATOM 1722 O O . GLN A 1 222 ? -30.625 -11.977 0.768 1 30.98 222 GLN A O 1
ATOM 1727 N N . SER B 1 1 ? 33.031 -8.367 -8.781 1 69.94 1 SER B N 1
ATOM 1728 C CA . SER B 1 1 ? 32.531 -9.508 -9.523 1 69.94 1 SER B CA 1
ATOM 1729 C C . SER B 1 1 ? 31.703 -10.438 -8.625 1 69.94 1 SER B C 1
ATOM 1731 O O . SER B 1 1 ? 31.812 -10.367 -7.398 1 69.94 1 SER B O 1
ATOM 1733 N N . ASN B 1 2 ? 30.781 -11.25 -9.18 1 72.19 2 ASN B N 1
ATOM 1734 C CA . ASN B 1 2 ? 30.125 -12.352 -8.5 1 72.19 2 ASN B CA 1
ATOM 1735 C C . ASN B 1 2 ? 31.062 -13.531 -8.281 1 72.19 2 ASN B C 1
ATOM 1737 O O . ASN B 1 2 ? 32 -13.734 -9.062 1 72.19 2 ASN B O 1
ATOM 1741 N N . PRO B 1 3 ? 30.844 -14.234 -7.125 1 69.06 3 PRO B N 1
ATOM 1742 C CA . PRO B 1 3 ? 31.656 -15.445 -6.984 1 69.06 3 PRO B CA 1
ATOM 1743 C C . PRO B 1 3 ? 31.406 -16.453 -8.102 1 69.06 3 PRO B C 1
ATOM 1745 O O . PRO B 1 3 ? 30.281 -16.562 -8.602 1 69.06 3 PRO B O 1
ATOM 1748 N N . SER B 1 4 ? 32.469 -16.922 -8.688 1 69.19 4 SER B N 1
ATOM 1749 C CA . SER B 1 4 ? 32.312 -18 -9.641 1 69.19 4 SER B CA 1
ATOM 1750 C C . SER B 1 4 ? 31.625 -19.203 -8.992 1 69.19 4 SER B C 1
ATOM 1752 O O . SER B 1 4 ? 31.625 -19.344 -7.77 1 69.19 4 SER B O 1
ATOM 1754 N N . PHE B 1 5 ? 30.922 -19.984 -9.75 1 73.31 5 PHE B N 1
ATOM 1755 C CA . PHE B 1 5 ? 30.219 -21.156 -9.227 1 73.31 5 PHE B CA 1
ATOM 1756 C C . PHE B 1 5 ? 31.172 -22.094 -8.523 1 73.31 5 PHE B C 1
ATOM 1758 O O . PHE B 1 5 ? 30.781 -22.844 -7.621 1 73.31 5 PHE B O 1
ATOM 1765 N N . GLU B 1 6 ? 32.406 -22.016 -8.828 1 72.62 6 GLU B N 1
ATOM 1766 C CA . GLU B 1 6 ? 33.406 -22.891 -8.266 1 72.62 6 GLU B CA 1
ATOM 1767 C C . GLU B 1 6 ? 34.062 -22.266 -7.031 1 72.62 6 GLU B C 1
ATOM 1769 O O . GLU B 1 6 ? 34.844 -22.922 -6.328 1 72.62 6 GLU B O 1
ATOM 1774 N N . SER B 1 7 ? 33.688 -21.078 -6.816 1 71 7 SER B N 1
ATOM 1775 C CA . SER B 1 7 ? 34.312 -20.359 -5.711 1 71 7 SER B CA 1
ATOM 1776 C C . SER B 1 7 ? 33.844 -20.891 -4.363 1 71 7 SER B C 1
ATOM 1778 O O . SER B 1 7 ? 32.688 -21.359 -4.234 1 71 7 SER B O 1
ATOM 1780 N N . LYS B 1 8 ? 34.75 -21.062 -3.359 1 77.94 8 LYS B N 1
ATOM 1781 C CA . LYS B 1 8 ? 34.438 -21.469 -1.989 1 77.94 8 LYS B CA 1
ATOM 1782 C C . LYS B 1 8 ? 33.406 -20.516 -1.369 1 77.94 8 LYS B C 1
ATOM 1784 O O . LYS B 1 8 ? 32.75 -20.875 -0.385 1 77.94 8 LYS B O 1
ATOM 1789 N N . TYR B 1 9 ? 33.344 -19.328 -2.035 1 73 9 TYR B N 1
ATOM 1790 C CA . TYR B 1 9 ? 32.438 -18.312 -1.477 1 73 9 TYR B CA 1
ATOM 1791 C C . TYR B 1 9 ? 31.172 -18.188 -2.301 1 73 9 TYR B C 1
ATOM 1793 O O . TYR B 1 9 ? 30.562 -17.109 -2.346 1 73 9 TYR B O 1
ATOM 1801 N N . VAL B 1 10 ? 30.828 -19.234 -3.002 1 72.69 10 VAL B N 1
ATOM 1802 C CA . VAL B 1 10 ? 29.641 -19.234 -3.867 1 72.69 10 VAL B CA 1
ATOM 1803 C C . VAL B 1 10 ? 28.406 -18.906 -3.045 1 72.69 10 VAL B C 1
ATOM 1805 O O . VAL B 1 10 ? 27.453 -18.281 -3.549 1 72.69 10 VAL B O 1
ATOM 1808 N N . HIS B 1 11 ? 28.453 -19.188 -1.754 1 77 11 HIS B N 1
ATOM 1809 C CA . HIS B 1 11 ? 27.328 -18.938 -0.874 1 77 11 HIS B CA 1
ATOM 1810 C C . HIS B 1 11 ? 27.062 -17.438 -0.724 1 77 11 HIS B C 1
ATOM 1812 O O . HIS B 1 11 ? 25.969 -17.031 -0.334 1 77 11 HIS B O 1
ATOM 1818 N N . GLU B 1 12 ? 28.078 -16.609 -1.046 1 77.5 12 GLU B N 1
ATOM 1819 C CA . GLU B 1 12 ? 27.922 -15.164 -0.897 1 77.5 12 GLU B CA 1
ATOM 1820 C C . GLU B 1 12 ? 26.953 -14.602 -1.925 1 77.5 12 GLU B C 1
ATOM 1822 O O . GLU B 1 12 ? 26.453 -13.484 -1.766 1 77.5 12 GLU B O 1
ATOM 1827 N N . CYS B 1 13 ? 26.672 -15.297 -2.945 1 73.75 13 CYS B N 1
ATOM 1828 C CA . CYS B 1 13 ? 25.641 -14.891 -3.902 1 73.75 13 CYS B CA 1
ATOM 1829 C C . CYS B 1 13 ? 24.281 -14.766 -3.227 1 73.75 13 CYS B C 1
ATOM 1831 O O . CYS B 1 13 ? 23.469 -13.93 -3.613 1 73.75 13 CYS B O 1
ATOM 1833 N N . ASN B 1 14 ? 24.172 -15.539 -2.17 1 76.81 14 ASN B N 1
ATOM 1834 C CA . ASN B 1 14 ? 22.922 -15.523 -1.426 1 76.81 14 ASN B CA 1
ATOM 1835 C C . ASN B 1 14 ? 22.797 -14.281 -0.545 1 76.81 14 ASN B C 1
ATOM 1837 O O . ASN B 1 14 ? 21.719 -13.969 -0.049 1 76.81 14 ASN B O 1
ATOM 1841 N N . HIS B 1 15 ? 23.891 -13.602 -0.471 1 81.12 15 HIS B N 1
ATOM 1842 C CA . HIS B 1 15 ? 23.891 -12.414 0.378 1 81.12 15 HIS B CA 1
ATOM 1843 C C . HIS B 1 15 ? 23.594 -11.156 -0.431 1 81.12 15 HIS B C 1
ATOM 1845 O O . HIS B 1 15 ? 23.484 -10.062 0.131 1 81.12 15 HIS B O 1
ATOM 1851 N N . ALA B 1 16 ? 23.453 -11.422 -1.734 1 82.5 16 ALA B N 1
ATOM 1852 C CA . ALA B 1 16 ? 23.094 -10.273 -2.553 1 82.5 16 ALA B CA 1
ATOM 1853 C C . ALA B 1 16 ? 21.781 -9.656 -2.084 1 82.5 16 ALA B C 1
ATOM 1855 O O . ALA B 1 16 ? 20.797 -10.367 -1.879 1 82.5 16 ALA B O 1
ATOM 1856 N N . PHE B 1 17 ? 21.875 -8.359 -1.798 1 84.94 17 PHE B N 1
ATOM 1857 C CA . PHE B 1 17 ? 20.734 -7.559 -1.407 1 84.94 17 PHE B CA 1
ATOM 1858 C C . PHE B 1 17 ? 20.234 -7.957 -0.02 1 84.94 17 PHE B C 1
ATOM 1860 O O . PHE B 1 17 ? 19.062 -7.75 0.314 1 84.94 17 PHE B O 1
ATOM 1867 N N . SER B 1 18 ? 21.141 -8.633 0.711 1 85.75 18 SER B N 1
ATOM 1868 C CA . SER B 1 18 ? 20.781 -8.938 2.094 1 85.75 18 SER B CA 1
ATOM 1869 C C . SER B 1 18 ? 20.688 -7.672 2.934 1 85.75 18 SER B C 1
ATOM 1871 O O . SER B 1 18 ? 21.531 -6.781 2.822 1 85.75 18 SER B O 1
ATOM 1873 N N . THR B 1 19 ? 19.688 -7.637 3.764 1 86.56 19 THR B N 1
ATOM 1874 C CA . THR B 1 19 ? 19.5 -6.469 4.609 1 86.56 19 THR B CA 1
ATOM 1875 C C . THR B 1 19 ? 19.984 -6.734 6.031 1 86.56 19 THR B C 1
ATOM 1877 O O . THR B 1 19 ? 19.891 -5.867 6.898 1 86.56 19 THR B O 1
ATOM 1880 N N . THR B 1 20 ? 20.531 -7.895 6.238 1 83.81 20 THR B N 1
ATOM 1881 C CA . THR B 1 20 ? 20.891 -8.242 7.609 1 83.81 20 THR B CA 1
ATOM 1882 C C . THR B 1 20 ? 22.391 -8.531 7.723 1 83.81 20 THR B C 1
ATOM 1884 O O . THR B 1 20 ? 22.984 -8.305 8.773 1 83.81 20 THR B O 1
ATOM 1887 N N . VAL B 1 21 ? 23 -8.953 6.633 1 83.5 21 VAL B N 1
ATOM 1888 C CA . VAL B 1 21 ? 24.406 -9.344 6.676 1 83.5 21 VAL B CA 1
ATOM 1889 C C . VAL B 1 21 ? 25.297 -8.109 6.562 1 83.5 21 VAL B C 1
ATOM 1891 O O . VAL B 1 21 ? 25.031 -7.223 5.738 1 83.5 21 VAL B O 1
ATOM 1894 N N . ASP B 1 22 ? 26.234 -8.055 7.352 1 85.31 22 ASP B N 1
ATOM 1895 C CA . ASP B 1 22 ? 27.203 -6.961 7.273 1 85.31 22 ASP B CA 1
ATOM 1896 C C . ASP B 1 22 ? 27.984 -7.016 5.965 1 85.31 22 ASP B C 1
ATOM 1898 O O . ASP B 1 22 ? 28.734 -7.969 5.723 1 85.31 22 ASP B O 1
ATOM 1902 N N . PRO B 1 23 ? 27.797 -5.973 5.246 1 85.12 23 PRO B N 1
ATOM 1903 C CA . PRO B 1 23 ? 28.438 -5.984 3.928 1 85.12 23 PRO B CA 1
ATOM 1904 C C . PRO B 1 23 ? 29.953 -6.09 4.004 1 85.12 23 PRO B C 1
ATOM 1906 O O . PRO B 1 23 ? 30.594 -6.586 3.072 1 85.12 23 PRO B O 1
ATOM 1909 N N . SER B 1 24 ? 30.531 -5.609 5.047 1 83.12 24 SER B N 1
ATOM 1910 C CA . SER B 1 24 ? 31.984 -5.609 5.18 1 83.12 24 SER B CA 1
ATOM 1911 C C . SER B 1 24 ? 32.531 -7.027 5.328 1 83.12 24 SER B C 1
ATOM 1913 O O . SER B 1 24 ? 33.719 -7.266 5.133 1 83.12 24 SER B O 1
ATOM 1915 N N . THR B 1 25 ? 31.672 -7.98 5.637 1 83.38 25 THR B N 1
ATOM 1916 C CA . THR B 1 25 ? 32.094 -9.359 5.855 1 83.38 25 THR B CA 1
ATOM 1917 C C . THR B 1 25 ? 32.031 -10.156 4.555 1 83.38 25 THR B C 1
ATOM 1919 O O . THR B 1 25 ? 32.5 -11.305 4.5 1 83.38 25 THR B O 1
ATOM 1922 N N . ILE B 1 26 ? 31.547 -9.484 3.5 1 81.19 26 ILE B N 1
ATOM 1923 C CA . ILE B 1 26 ? 31.406 -10.172 2.221 1 81.19 26 ILE B CA 1
ATOM 1924 C C . ILE B 1 26 ? 32.656 -9.945 1.378 1 81.19 26 ILE B C 1
ATOM 1926 O O . ILE B 1 26 ? 33.094 -8.805 1.164 1 81.19 26 ILE B O 1
ATOM 1930 N N . GLN B 1 27 ? 33.188 -10.922 0.937 1 80.44 27 GLN B N 1
ATOM 1931 C CA . GLN B 1 27 ? 34.469 -10.859 0.266 1 80.44 27 GLN B CA 1
ATOM 1932 C C . GLN B 1 27 ? 34.344 -10.344 -1.163 1 80.44 27 GLN B C 1
ATOM 1934 O O . GLN B 1 27 ? 35.156 -9.57 -1.64 1 80.44 27 GLN B O 1
ATOM 1939 N N . TYR B 1 28 ? 33.219 -10.844 -1.805 1 81.5 28 TYR B N 1
ATOM 1940 C CA . TYR B 1 28 ? 33.062 -10.461 -3.203 1 81.5 28 TYR B CA 1
ATOM 1941 C C . TYR B 1 28 ? 32.344 -9.125 -3.318 1 81.5 28 TYR B C 1
ATOM 1943 O O . TYR B 1 28 ? 31.422 -8.844 -2.559 1 81.5 28 TYR B O 1
ATOM 1951 N N . ALA B 1 29 ? 32.75 -8.375 -4.266 1 79.5 29 ALA B N 1
ATOM 1952 C CA . ALA B 1 29 ? 32.312 -6.984 -4.398 1 79.5 29 ALA B CA 1
ATOM 1953 C C . ALA B 1 29 ? 30.844 -6.895 -4.77 1 79.5 29 ALA B C 1
ATOM 1955 O O . ALA B 1 29 ? 30.094 -6.086 -4.207 1 79.5 29 ALA B O 1
ATOM 1956 N N . GLN B 1 30 ? 30.438 -7.691 -5.645 1 80.31 30 GLN B N 1
ATOM 1957 C CA . GLN B 1 30 ? 29.078 -7.531 -6.148 1 80.31 30 GLN B CA 1
ATOM 1958 C C . GLN B 1 30 ? 28.047 -7.824 -5.062 1 80.31 30 GLN B C 1
ATOM 1960 O O . GLN B 1 30 ? 27.188 -6.992 -4.766 1 80.31 30 GLN B O 1
ATOM 1965 N N . PRO B 1 31 ? 28.188 -8.977 -4.406 1 82.69 31 PRO B N 1
ATOM 1966 C CA . PRO B 1 31 ? 27.234 -9.211 -3.312 1 82.69 31 PRO B CA 1
ATOM 1967 C C . PRO B 1 31 ? 27.422 -8.227 -2.156 1 82.69 31 PRO B C 1
ATOM 1969 O O . PRO B 1 31 ? 26.453 -7.82 -1.522 1 82.69 31 PRO B O 1
ATOM 1972 N N . GLY B 1 32 ? 28.578 -7.789 -1.924 1 83.19 32 GLY B N 1
ATOM 1973 C CA . GLY B 1 32 ? 28.844 -6.828 -0.864 1 83.19 32 GLY B CA 1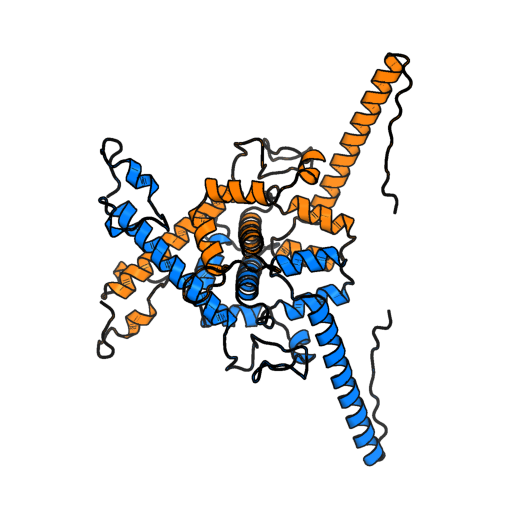
ATOM 1974 C C . GLY B 1 32 ? 28.25 -5.461 -1.14 1 83.19 32 GLY B C 1
ATOM 1975 O O . GLY B 1 32 ? 27.609 -4.871 -0.27 1 83.19 32 GLY B O 1
ATOM 1976 N N . LEU B 1 33 ? 28.375 -5.051 -2.361 1 84.19 33 LEU B N 1
ATOM 1977 C CA . LEU B 1 33 ? 27.859 -3.74 -2.742 1 84.19 33 LEU B CA 1
ATOM 1978 C C . LEU B 1 33 ? 26.344 -3.748 -2.795 1 84.19 33 LEU B C 1
ATOM 1980 O O . LEU B 1 33 ? 25.703 -2.766 -2.414 1 84.19 33 LEU B O 1
ATOM 1984 N N . SER B 1 34 ? 25.844 -4.805 -3.264 1 87.81 34 SER B N 1
ATOM 1985 C CA . SER B 1 34 ? 24.391 -4.895 -3.326 1 87.81 34 SER B CA 1
ATOM 1986 C C . SER B 1 34 ? 23.781 -4.953 -1.931 1 87.81 34 SER B C 1
ATOM 1988 O O . SER B 1 34 ? 22.734 -4.355 -1.681 1 87.81 34 SER B O 1
ATOM 1990 N N . ALA B 1 35 ? 24.406 -5.645 -1.084 1 88.88 35 ALA B N 1
ATOM 1991 C CA . ALA B 1 35 ? 23.938 -5.688 0.298 1 88.88 35 ALA B CA 1
ATOM 1992 C C . ALA B 1 35 ? 24.047 -4.316 0.957 1 88.88 35 ALA B C 1
ATOM 1994 O O . ALA B 1 35 ? 23.125 -3.889 1.658 1 88.88 35 ALA B O 1
ATOM 1995 N N . TRP B 1 36 ? 25.125 -3.707 0.728 1 89.31 36 TRP B N 1
ATOM 1996 C CA . TRP B 1 36 ? 25.297 -2.35 1.232 1 89.31 36 TRP B CA 1
ATOM 1997 C C . TRP B 1 36 ? 24.219 -1.429 0.692 1 89.31 36 TRP B C 1
ATOM 1999 O O . TRP B 1 36 ? 23.609 -0.656 1.444 1 89.31 36 TRP B O 1
ATOM 2009 N N . ALA B 1 37 ? 23.984 -1.522 -0.566 1 89.44 37 ALA B N 1
ATOM 2010 C CA . ALA B 1 37 ? 22.969 -0.705 -1.212 1 89.44 37 ALA B CA 1
ATOM 2011 C C . ALA B 1 37 ? 21.594 -0.959 -0.599 1 89.44 37 ALA B C 1
ATOM 2013 O O . ALA B 1 37 ? 20.844 -0.018 -0.31 1 89.44 37 ALA B O 1
ATOM 2014 N N . ALA B 1 38 ? 21.328 -2.197 -0.393 1 92.38 38 ALA B N 1
ATOM 2015 C CA . ALA B 1 38 ? 20.031 -2.568 0.181 1 92.38 38 ALA B CA 1
ATOM 2016 C C . ALA B 1 38 ? 19.875 -1.995 1.586 1 92.38 38 ALA B C 1
ATOM 2018 O O . ALA B 1 38 ? 18.812 -1.465 1.93 1 92.38 38 ALA B O 1
ATOM 2019 N N . GLN B 1 39 ? 20.859 -2.08 2.381 1 92.06 39 GLN B N 1
ATOM 2020 C CA . GLN B 1 39 ? 20.797 -1.591 3.754 1 92.06 39 GLN B CA 1
ATOM 2021 C C . GLN B 1 39 ? 20.719 -0.067 3.793 1 92.06 39 GLN B C 1
ATOM 2023 O O . GLN B 1 39 ? 20 0.502 4.617 1 92.06 39 GLN B O 1
ATOM 2028 N N . LEU B 1 40 ? 21.406 0.544 2.941 1 91.12 40 LEU B N 1
ATOM 2029 C CA . LEU B 1 40 ? 21.344 1.998 2.836 1 91.12 40 LEU B CA 1
ATOM 2030 C C . LEU B 1 40 ? 19.938 2.461 2.467 1 91.12 40 LEU B C 1
ATOM 2032 O O . LEU B 1 40 ? 19.406 3.379 3.09 1 91.12 40 LEU B O 1
ATOM 2036 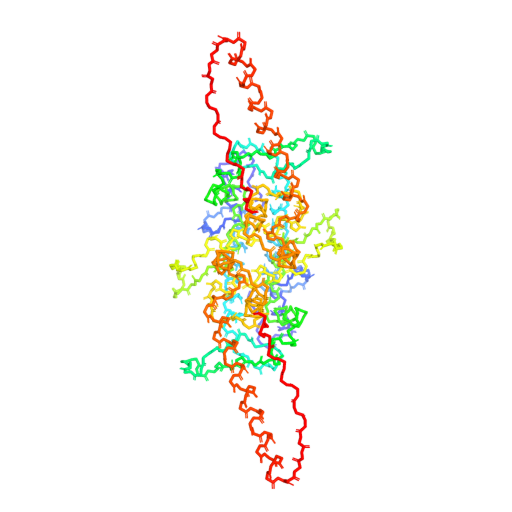N N . LEU B 1 41 ? 19.375 1.827 1.515 1 93.25 41 LEU B N 1
ATOM 2037 C CA . LEU B 1 41 ? 18.062 2.232 1.055 1 93.25 41 LEU B CA 1
ATOM 2038 C C . LEU B 1 41 ? 17 1.917 2.105 1 93.25 41 LEU B C 1
ATOM 2040 O O . LEU B 1 41 ? 16.016 2.658 2.252 1 93.25 41 LEU B O 1
ATOM 2044 N N . ARG B 1 42 ? 17.219 0.811 2.758 1 93.75 42 ARG B N 1
ATOM 2045 C CA . ARG B 1 42 ? 16.297 0.474 3.844 1 93.75 42 ARG B CA 1
ATOM 2046 C C . ARG B 1 42 ? 16.219 1.607 4.859 1 93.75 42 ARG B C 1
ATOM 2048 O O . ARG B 1 42 ? 15.117 2.02 5.246 1 93.75 42 ARG B O 1
ATOM 2055 N N . LEU B 1 43 ? 17.312 2.096 5.234 1 92.19 43 LEU B N 1
ATOM 2056 C CA . LEU B 1 43 ? 17.375 3.191 6.195 1 92.19 43 LEU B CA 1
ATOM 2057 C C . LEU B 1 43 ? 16.781 4.469 5.605 1 92.19 43 LEU B C 1
ATOM 2059 O O . LEU B 1 43 ? 16.031 5.18 6.273 1 92.19 43 LEU B O 1
ATOM 2063 N N . CYS B 1 44 ? 17.109 4.684 4.414 1 93.62 44 CYS B N 1
ATOM 2064 C CA . CYS B 1 44 ? 16.641 5.883 3.73 1 93.62 44 CYS B CA 1
ATOM 2065 C C . CYS B 1 44 ? 15.125 5.871 3.604 1 93.62 44 CYS B C 1
ATOM 2067 O O . CYS B 1 44 ? 14.469 6.887 3.857 1 93.62 44 CYS B O 1
ATOM 2069 N N . LEU B 1 45 ? 14.578 4.777 3.246 1 96.5 45 LEU B N 1
ATOM 2070 C CA . LEU B 1 45 ? 13.133 4.652 3.068 1 96.5 45 LEU B CA 1
ATOM 2071 C C . LEU B 1 45 ? 12.406 4.805 4.398 1 96.5 45 LEU B C 1
ATOM 2073 O O . LEU B 1 45 ? 11.383 5.488 4.48 1 96.5 45 LEU B O 1
ATOM 2077 N N . ASN B 1 46 ? 12.922 4.133 5.391 1 96.38 46 ASN B N 1
ATOM 2078 C CA . ASN B 1 46 ? 12.305 4.254 6.711 1 96.38 46 ASN B CA 1
ATOM 2079 C C . ASN B 1 46 ? 12.273 5.703 7.184 1 96.38 46 ASN B C 1
ATOM 2081 O O . ASN B 1 46 ? 11.234 6.195 7.617 1 96.38 46 ASN B O 1
ATOM 2085 N N . LYS B 1 47 ? 13.367 6.383 7.047 1 94.88 47 LYS B N 1
ATOM 2086 C CA . LYS B 1 47 ? 13.453 7.785 7.453 1 94.88 47 LYS B CA 1
ATOM 2087 C C . LYS B 1 47 ? 12.547 8.656 6.59 1 94.88 47 LYS B C 1
ATOM 2089 O O . LYS B 1 47 ? 11.938 9.609 7.086 1 94.88 47 LYS B O 1
ATOM 2094 N N . GLY B 1 48 ? 12.523 8.336 5.312 1 96.06 48 GLY B N 1
ATOM 2095 C CA . GLY B 1 48 ? 11.672 9.102 4.41 1 96.06 48 GLY B CA 1
ATOM 2096 C C . GLY B 1 48 ? 10.203 9.031 4.781 1 96.06 48 GLY B C 1
ATOM 2097 O O . GLY B 1 48 ? 9.531 10.07 4.863 1 96.06 48 GLY B O 1
ATOM 2098 N N . VAL B 1 49 ? 9.727 7.875 5.02 1 97.56 49 VAL B N 1
ATOM 2099 C CA . VAL B 1 49 ? 8.328 7.723 5.398 1 97.56 49 VAL B CA 1
ATOM 2100 C C . VAL B 1 49 ? 8.086 8.352 6.77 1 97.56 49 VAL B C 1
ATOM 2102 O O . VAL B 1 49 ? 7.035 8.945 7.016 1 97.56 49 VAL B O 1
ATOM 2105 N N . HIS B 1 50 ? 9.055 8.211 7.609 1 95.81 50 HIS B N 1
ATOM 2106 C CA . HIS B 1 50 ? 8.953 8.836 8.922 1 95.81 50 HIS B CA 1
ATOM 2107 C C . HIS B 1 50 ? 8.789 10.344 8.797 1 95.81 50 HIS B C 1
ATOM 2109 O O . HIS B 1 50 ? 7.973 10.945 9.5 1 95.81 50 HIS B O 1
ATOM 2115 N N . ARG B 1 51 ? 9.531 10.93 7.906 1 94.44 51 ARG B N 1
ATOM 2116 C CA . ARG B 1 51 ? 9.422 12.367 7.691 1 94.44 51 ARG B CA 1
ATOM 2117 C C . ARG B 1 51 ? 8.047 12.727 7.141 1 94.44 51 ARG B C 1
ATOM 2119 O O . ARG B 1 51 ? 7.453 13.734 7.551 1 94.44 51 ARG B O 1
ATOM 2126 N N . LEU B 1 52 ? 7.559 11.938 6.262 1 95.06 52 LEU B N 1
ATOM 2127 C CA . LEU B 1 52 ? 6.219 12.172 5.734 1 95.06 52 LEU B CA 1
ATOM 2128 C C . LEU B 1 52 ? 5.168 12.039 6.832 1 95.06 52 LEU B C 1
ATOM 2130 O O . LEU B 1 52 ? 4.215 12.812 6.883 1 95.06 52 LEU B O 1
ATOM 2134 N N . ALA B 1 53 ? 5.363 11.07 7.688 1 94.25 53 ALA B N 1
ATOM 2135 C CA . ALA B 1 53 ? 4.402 10.766 8.75 1 94.25 53 ALA B CA 1
ATOM 2136 C C . ALA B 1 53 ? 4.402 11.859 9.812 1 94.25 53 ALA B C 1
ATOM 2138 O O . ALA B 1 53 ? 3.469 11.953 10.617 1 94.25 53 ALA B O 1
ATOM 2139 N N . HIS B 1 54 ? 5.422 12.656 9.836 1 91.31 54 HIS B N 1
ATOM 2140 C CA . HIS B 1 54 ? 5.543 13.695 10.852 1 91.31 54 HIS B CA 1
ATOM 2141 C C . HIS B 1 54 ? 5.738 15.07 10.219 1 91.31 54 HIS B C 1
ATOM 2143 O O . HIS B 1 54 ? 6.324 15.969 10.836 1 91.31 54 HIS B O 1
ATOM 2149 N N . LEU B 1 55 ? 5.305 15.07 9 1 88.38 55 LEU B N 1
ATOM 2150 C CA . LEU B 1 55 ? 5.473 16.312 8.266 1 88.38 55 LEU B CA 1
ATOM 2151 C C . LEU B 1 55 ? 4.727 17.453 8.953 1 88.38 55 LEU B C 1
ATOM 2153 O O . LEU B 1 55 ? 3.541 17.328 9.266 1 88.38 55 LEU B O 1
ATOM 2157 N N . LYS B 1 56 ? 5.461 18.406 9.43 1 76.06 56 LYS B N 1
ATOM 2158 C CA . LYS B 1 56 ? 4.844 19.594 10.008 1 76.06 56 LYS B CA 1
ATOM 2159 C C . LYS B 1 56 ? 4.316 20.516 8.922 1 76.06 56 LYS B C 1
ATOM 2161 O O . LYS B 1 56 ? 4.922 20.641 7.855 1 76.06 56 LYS B O 1
ATOM 2166 N N . ASP B 1 57 ? 3.045 20.547 8.68 1 62.56 57 ASP B N 1
ATOM 2167 C CA . ASP B 1 57 ? 2.273 21.172 7.605 1 62.56 57 ASP B CA 1
ATOM 2168 C C . ASP B 1 57 ? 2.932 22.469 7.133 1 62.56 57 ASP B C 1
ATOM 2170 O O . ASP B 1 57 ? 2.959 23.453 7.863 1 62.56 57 ASP B O 1
ATOM 2174 N N . PRO B 1 58 ? 3.938 22.219 6.273 1 53.5 58 PRO B N 1
ATOM 2175 C CA . PRO B 1 58 ? 4.461 23.5 5.812 1 53.5 58 PRO B CA 1
ATOM 2176 C C . PRO B 1 58 ? 3.445 24.297 4.992 1 53.5 58 PRO B C 1
ATOM 2178 O O . PRO B 1 58 ? 3.477 25.531 4.984 1 53.5 58 PRO B O 1
ATOM 2181 N N . SER B 1 59 ? 2.902 23.594 3.92 1 57.78 59 SER B N 1
ATOM 2182 C CA . SER B 1 59 ? 2.08 24.344 2.977 1 57.78 59 SER B CA 1
ATOM 2183 C C . SER B 1 59 ? 0.6 24.031 3.158 1 57.78 59 SER B C 1
ATOM 2185 O O . SER B 1 59 ? 0.249 22.984 3.707 1 57.78 59 SER B O 1
ATOM 2187 N N . ASP B 1 60 ? -0.221 25 2.85 1 62.44 60 ASP B N 1
ATOM 2188 C CA . ASP B 1 60 ? -1.668 25.109 2.996 1 62.44 60 ASP B CA 1
ATOM 2189 C C . ASP B 1 60 ? -2.395 24.078 2.135 1 62.44 60 ASP B C 1
ATOM 2191 O O . ASP B 1 60 ? -3.607 23.906 2.26 1 62.44 60 ASP B O 1
ATOM 2195 N N . GLU B 1 61 ? -1.609 23.297 1.363 1 71.62 61 GLU B N 1
ATOM 2196 C CA . GLU B 1 61 ? -2.439 22.578 0.411 1 71.62 61 GLU B CA 1
ATOM 2197 C C . GLU B 1 61 ? -2.861 21.219 0.972 1 71.62 61 GLU B C 1
ATOM 2199 O O . GLU B 1 61 ? -4.031 20.828 0.874 1 71.62 61 GLU B O 1
ATOM 2204 N N . VAL B 1 62 ? -1.9 20.469 1.55 1 80.62 62 VAL B N 1
ATOM 2205 C CA . VAL B 1 62 ? -2.242 19.188 2.148 1 80.62 62 VAL B CA 1
ATOM 2206 C C . VAL B 1 62 ? -1.744 19.141 3.592 1 80.62 62 VAL B C 1
ATOM 2208 O O . VAL B 1 62 ? -0.55 19.312 3.848 1 80.62 62 VAL B O 1
ATOM 2211 N N . ARG B 1 63 ? -2.662 18.969 4.383 1 86.12 63 ARG B N 1
ATOM 2212 C CA . ARG B 1 63 ? -2.293 18.812 5.789 1 86.12 63 ARG B CA 1
ATOM 2213 C C . ARG B 1 63 ? -2.107 17.344 6.148 1 86.12 63 ARG B C 1
ATOM 2215 O O . ARG B 1 63 ? -3.002 16.531 5.926 1 86.12 63 ARG B O 1
ATOM 2222 N N . ALA B 1 64 ? -0.999 17.062 6.703 1 88.06 64 ALA B N 1
ATOM 2223 C CA . ALA B 1 64 ? -0.678 15.688 7.047 1 88.06 64 ALA B CA 1
ATOM 2224 C C . ALA B 1 64 ? -1.51 15.203 8.234 1 88.06 64 ALA B C 1
ATOM 2226 O O . ALA B 1 64 ? -1.844 14.023 8.328 1 88.06 64 ALA B O 1
ATOM 2227 N N . TYR B 1 65 ? -1.834 16.266 9.055 1 88.69 65 TYR B N 1
ATOM 2228 C CA . TYR B 1 65 ? -2.566 15.945 10.273 1 88.69 65 TYR B CA 1
ATOM 2229 C C . TYR B 1 65 ? -3.883 16.719 10.336 1 88.69 65 TYR B C 1
ATOM 2231 O O . TYR B 1 65 ? -3.898 17.938 10.25 1 88.69 65 TYR B O 1
ATOM 2239 N N . LEU B 1 66 ? -4.895 15.945 10.469 1 89.31 66 LEU B N 1
ATOM 2240 C CA . LEU B 1 66 ? -6.207 16.531 10.695 1 89.31 66 LEU B CA 1
ATOM 2241 C C . LEU B 1 66 ? -6.824 16.016 11.992 1 89.31 66 LEU B C 1
ATOM 2243 O O . LEU B 1 66 ? -7.098 14.828 12.117 1 89.31 66 LEU B O 1
ATOM 2247 N N . SER B 1 67 ? -6.977 16.938 12.883 1 90.06 67 SER B N 1
ATOM 2248 C CA . SER B 1 67 ? -7.582 16.562 14.156 1 90.06 67 SER B CA 1
ATOM 2249 C C . SER B 1 67 ? -9.102 16.453 14.039 1 90.06 67 SER B C 1
ATOM 2251 O O . SER B 1 67 ? -9.734 17.281 13.359 1 90.06 67 SER B O 1
ATOM 2253 N N . THR B 1 68 ? -9.586 15.469 14.656 1 88.62 68 THR B N 1
ATOM 2254 C CA . THR B 1 68 ? -11.031 15.273 14.641 1 88.62 68 THR B CA 1
ATOM 2255 C C . THR B 1 68 ? -11.633 15.609 16 1 88.62 68 THR B C 1
ATOM 2257 O O . THR B 1 68 ? -12.805 15.32 16.25 1 88.62 68 THR B O 1
ATOM 2260 N N . SER B 1 69 ? -10.82 16.047 16.906 1 80.31 69 SER B N 1
ATOM 2261 C CA . SER B 1 69 ? -11.281 16.5 18.219 1 80.31 69 SER B CA 1
ATOM 2262 C C . SER B 1 69 ? -10.742 17.891 18.547 1 80.31 69 SER B C 1
ATOM 2264 O O . SER B 1 69 ? -9.711 18.297 18.016 1 80.31 69 SER B O 1
ATOM 2266 N N . THR B 1 70 ? -11.555 18.594 19.281 1 70.5 70 THR B N 1
ATOM 2267 C CA . THR B 1 70 ? -11.133 19.922 19.703 1 70.5 70 THR B CA 1
ATOM 2268 C C . THR B 1 70 ? -10.203 19.844 20.906 1 70.5 70 THR B C 1
ATOM 2270 O O . THR B 1 70 ? -9.539 20.812 21.25 1 70.5 70 THR B O 1
ATOM 2273 N N . ASN B 1 71 ? -10.266 18.812 21.578 1 64 71 ASN B N 1
ATOM 2274 C CA . ASN B 1 71 ? -9.453 18.688 22.781 1 64 71 ASN B CA 1
ATOM 2275 C C . ASN B 1 71 ? -8.008 18.328 22.438 1 64 71 ASN B C 1
ATOM 2277 O O . ASN B 1 71 ? -7.23 17.969 23.328 1 64 71 ASN B O 1
ATOM 2281 N N . GLY B 1 72 ? -7.711 18.406 21.312 1 55.84 72 GLY B N 1
ATOM 2282 C CA . GLY B 1 72 ? -6.641 17.531 20.875 1 55.84 72 GLY B CA 1
ATOM 2283 C C . GLY B 1 72 ? -5.266 17.984 21.328 1 55.84 72 GLY B C 1
ATOM 2284 O O . GLY B 1 72 ? -5.066 19.172 21.609 1 55.84 72 GLY B O 1
ATOM 2285 N N . HIS B 1 73 ? -4.633 17.125 21.969 1 54.81 73 HIS B N 1
ATOM 2286 C CA . HIS B 1 73 ? -3.256 17.156 22.453 1 54.81 73 HIS B CA 1
ATOM 2287 C C . HIS B 1 73 ? -2.289 17.562 21.344 1 54.81 73 HIS B C 1
ATOM 2289 O O . HIS B 1 73 ? -1.105 17.797 21.609 1 54.81 73 HIS B O 1
ATOM 2295 N N . VAL B 1 74 ? -2.826 17.438 20.141 1 56.34 74 VAL B N 1
ATOM 2296 C CA . VAL B 1 74 ? -1.813 17.734 19.125 1 56.34 74 VAL B CA 1
ATOM 2297 C C . VAL B 1 74 ? -1.775 19.234 18.859 1 56.34 74 VAL B C 1
ATOM 2299 O O . VAL B 1 74 ? -2.768 19.812 18.406 1 56.34 74 VAL B O 1
ATOM 2302 N N . LYS B 1 75 ? -0.991 20.078 19.609 1 55.19 75 LYS B N 1
ATOM 2303 C CA . LYS B 1 75 ? -0.845 21.531 19.641 1 55.19 75 LYS B CA 1
ATOM 2304 C C . LYS B 1 75 ? -0.979 22.125 18.234 1 55.19 75 LYS B C 1
ATOM 2306 O O . LYS B 1 75 ? -1.55 23.203 18.062 1 55.19 75 LYS B O 1
ATOM 2311 N N . ASN B 1 76 ? -0.589 21.297 17.25 1 57.22 76 ASN B N 1
ATOM 2312 C CA . ASN B 1 76 ? -0.496 21.953 15.945 1 57.22 76 ASN B CA 1
ATOM 2313 C C . ASN B 1 76 ? -1.36 21.234 14.906 1 57.22 76 ASN B C 1
ATOM 2315 O O . ASN B 1 76 ? -1.174 21.422 13.703 1 57.22 76 ASN B O 1
ATOM 2319 N N . ALA B 1 77 ? -2.396 20.609 15.531 1 64.56 77 ALA B N 1
ATOM 2320 C CA . ALA B 1 77 ? -3.193 19.891 14.539 1 64.56 77 ALA B CA 1
ATOM 2321 C C . ALA B 1 77 ? -4.375 20.734 14.07 1 64.56 77 ALA B C 1
ATOM 2323 O O . ALA B 1 77 ? -4.992 21.438 14.867 1 64.56 77 ALA B O 1
ATOM 2324 N N . CYS B 1 78 ? -4.398 20.984 12.781 1 78.69 78 CYS B N 1
ATOM 2325 C CA . CYS B 1 78 ? -5.562 21.609 12.18 1 78.69 78 CYS B CA 1
ATOM 2326 C C . CYS B 1 78 ? -6.781 20.703 12.266 1 78.69 78 CYS B C 1
ATOM 2328 O O . CYS B 1 78 ? -6.691 19.5 11.969 1 78.69 78 CYS B O 1
ATOM 2330 N N . THR B 1 79 ? -7.789 21.266 12.789 1 86.94 79 THR B N 1
ATOM 2331 C CA . THR B 1 79 ? -9.023 20.5 12.891 1 86.94 79 THR B CA 1
ATOM 2332 C C . THR B 1 79 ? -9.648 20.297 11.516 1 86.94 79 THR B C 1
ATOM 2334 O O . THR B 1 79 ? -9.633 21.203 10.68 1 86.94 79 THR B O 1
ATOM 2337 N N . VAL B 1 80 ? -10.188 19.234 11.336 1 90.44 80 VAL B N 1
ATOM 2338 C CA . VAL B 1 80 ? -10.766 18.875 10.047 1 90.44 80 VAL B CA 1
ATOM 2339 C C . VAL B 1 80 ? -11.945 19.797 9.742 1 90.44 80 VAL B C 1
ATOM 2341 O O . VAL B 1 80 ? -12.711 20.156 10.641 1 90.44 80 VAL B O 1
ATOM 2344 N N . SER B 1 81 ? -12.078 20.188 8.539 1 88.25 81 SER B N 1
ATOM 2345 C CA . SER B 1 81 ? -13.188 20.984 8.031 1 88.25 81 SER B CA 1
ATOM 2346 C C . SER B 1 81 ? -13.781 20.375 6.77 1 88.25 81 SER B C 1
ATOM 2348 O O . SER B 1 81 ? -13.164 19.516 6.145 1 88.25 81 SER B O 1
ATOM 2350 N N . TRP B 1 82 ? -14.93 20.828 6.383 1 86.62 82 TRP B N 1
ATOM 2351 C CA . TRP B 1 82 ? -15.578 20.344 5.164 1 86.62 82 TRP B CA 1
ATOM 2352 C C . TRP B 1 82 ? -14.727 20.672 3.938 1 86.62 82 TRP B C 1
ATOM 2354 O O . TRP B 1 82 ? -14.68 19.875 2.986 1 86.62 82 TRP B O 1
ATOM 2364 N N . SER B 1 83 ? -14.094 21.766 4.016 1 84.62 83 SER B N 1
ATOM 2365 C CA . SER B 1 83 ? -13.258 22.172 2.889 1 84.62 83 SER B CA 1
ATOM 2366 C C . SER B 1 83 ? -12.133 21.172 2.646 1 84.62 83 SER B C 1
ATOM 2368 O O . SER B 1 83 ? -11.805 20.859 1.499 1 84.62 83 SER B O 1
ATOM 2370 N N . GLU B 1 84 ? -11.609 20.625 3.725 1 86.19 84 GLU B N 1
ATOM 2371 C CA . GLU B 1 84 ? -10.531 19.641 3.615 1 86.19 84 GLU B CA 1
ATOM 2372 C C . GLU B 1 84 ? -11.031 18.359 2.969 1 86.19 84 GLU B C 1
ATOM 2374 O O . GLU B 1 84 ? -10.312 17.734 2.176 1 86.19 84 GLU B O 1
ATOM 2379 N N . ILE B 1 85 ? -12.18 17.984 3.271 1 88 85 ILE B N 1
ATOM 2380 C CA . ILE B 1 85 ? -12.734 16.734 2.777 1 88 85 ILE B CA 1
ATOM 2381 C C . ILE B 1 85 ? -13.227 16.906 1.345 1 88 85 ILE B C 1
ATOM 2383 O O . ILE B 1 85 ? -12.961 16.078 0.478 1 88 85 ILE B O 1
ATOM 2387 N N . GLU B 1 86 ? -13.852 18.016 1.108 1 84.88 86 GLU B N 1
ATOM 2388 C CA . GLU B 1 86 ? -14.445 18.281 -0.197 1 84.88 86 GLU B CA 1
ATOM 2389 C C . GLU B 1 86 ? -13.383 18.578 -1.247 1 84.88 86 GLU B C 1
ATOM 2391 O O . GLU B 1 86 ? -13.547 18.234 -2.422 1 84.88 86 GLU B O 1
ATOM 2396 N N . ASN B 1 87 ? -12.352 19.141 -0.839 1 84.94 87 ASN B N 1
ATOM 2397 C CA . ASN B 1 87 ? -11.312 19.547 -1.781 1 84.94 87 ASN B CA 1
ATOM 2398 C C . ASN B 1 87 ? -10.172 18.531 -1.82 1 84.94 87 ASN B C 1
ATOM 2400 O O . ASN B 1 87 ? -9.094 18.812 -2.354 1 84.94 87 ASN B O 1
ATOM 2404 N N . PHE B 1 88 ? -10.445 17.438 -1.247 1 87.44 88 PHE B N 1
ATOM 2405 C CA . PHE B 1 88 ? -9.414 16.406 -1.308 1 87.44 88 PHE B CA 1
ATOM 2406 C C . PHE B 1 88 ? -9.039 16.094 -2.754 1 87.44 88 PHE B C 1
ATOM 2408 O O . PHE B 1 88 ? -9.914 15.906 -3.598 1 87.44 88 PHE B O 1
ATOM 2415 N N . SER B 1 89 ? -7.766 16.109 -2.992 1 90.25 89 SER B N 1
ATOM 2416 C CA . SER B 1 89 ? -7.238 15.773 -4.309 1 90.25 89 SER B CA 1
ATOM 2417 C C . SER B 1 89 ? -6.074 14.789 -4.195 1 90.25 89 SER B C 1
ATOM 2419 O O . SER B 1 89 ? -5.055 15.102 -3.578 1 90.25 89 SER B O 1
ATOM 2421 N N . LEU B 1 90 ? -6.254 13.695 -4.883 1 92 90 LEU B N 1
ATOM 2422 C CA . LEU B 1 90 ? -5.203 12.688 -4.918 1 92 90 LEU B CA 1
ATOM 2423 C C . LEU B 1 90 ? -3.936 13.25 -5.555 1 92 90 LEU B C 1
ATOM 2425 O O . LEU B 1 90 ? -2.83 13.023 -5.055 1 92 90 LEU B O 1
ATOM 2429 N N . ASN B 1 91 ? -4.109 14.016 -6.539 1 91.94 91 ASN B N 1
ATOM 2430 C CA . ASN B 1 91 ? -2.982 14.562 -7.289 1 91.94 91 ASN B CA 1
ATOM 2431 C C . ASN B 1 91 ? -2.162 15.531 -6.441 1 91.94 91 ASN B C 1
ATOM 2433 O O . ASN B 1 91 ? -0.934 15.555 -6.535 1 91.94 91 ASN B O 1
ATOM 2437 N N . VAL B 1 92 ? -2.824 16.312 -5.629 1 92.31 92 VAL B N 1
ATOM 2438 C CA . VAL B 1 92 ? -2.123 17.266 -4.781 1 92.31 92 VAL B CA 1
ATOM 2439 C C . VAL B 1 92 ? -1.31 16.516 -3.725 1 92.31 92 VAL B C 1
ATOM 2441 O O . VAL B 1 92 ? -0.149 16.859 -3.477 1 92.31 92 VAL B O 1
ATOM 2444 N N . SER B 1 93 ? -1.94 15.516 -3.166 1 93.19 93 SER B N 1
ATOM 2445 C CA . SER B 1 93 ? -1.235 14.711 -2.17 1 93.19 93 SER B CA 1
ATOM 2446 C C . SER B 1 93 ? -0.038 14 -2.783 1 93.19 93 SER B C 1
ATOM 2448 O O . SER B 1 93 ? 1.031 13.93 -2.174 1 93.19 93 SER B O 1
ATOM 2450 N N . ILE B 1 94 ? -0.19 13.492 -3.988 1 94.94 94 ILE B N 1
ATOM 2451 C CA . ILE B 1 94 ? 0.883 12.812 -4.703 1 94.94 94 ILE B CA 1
ATOM 2452 C C . ILE B 1 94 ? 2.033 13.781 -4.957 1 94.94 94 ILE B C 1
ATOM 2454 O O . ILE B 1 94 ? 3.195 13.461 -4.703 1 94.94 94 ILE B O 1
ATOM 2458 N N . SER B 1 95 ? 1.699 14.93 -5.426 1 93.88 95 SER B N 1
ATOM 2459 C CA . SER B 1 95 ? 2.713 15.938 -5.711 1 93.88 95 SER B CA 1
ATOM 2460 C C . SER B 1 95 ? 3.504 16.297 -4.457 1 93.88 95 SER B C 1
ATOM 2462 O O . SER B 1 95 ? 4.719 16.484 -4.516 1 93.88 95 SER B O 1
ATOM 2464 N N . LEU B 1 96 ? 2.812 16.375 -3.396 1 93.12 96 LEU B N 1
ATOM 2465 C CA . LEU B 1 96 ? 3.475 16.688 -2.135 1 93.12 96 LEU B CA 1
ATOM 2466 C C . LEU B 1 96 ? 4.465 15.586 -1.756 1 93.12 96 LEU B C 1
ATOM 2468 O O . LEU B 1 96 ? 5.609 15.875 -1.398 1 93.12 96 LEU B O 1
ATOM 2472 N N . ILE B 1 97 ? 4.062 14.367 -1.84 1 94.75 97 ILE B N 1
ATOM 2473 C CA . ILE B 1 97 ? 4.906 13.242 -1.47 1 94.75 97 ILE B CA 1
ATOM 2474 C C . ILE B 1 97 ? 6.137 13.195 -2.377 1 94.75 97 ILE B C 1
ATOM 2476 O O . ILE B 1 97 ? 7.254 12.984 -1.907 1 94.75 97 ILE B O 1
ATOM 2480 N N . GLN B 1 98 ? 5.926 13.445 -3.662 1 94.44 98 GLN B N 1
ATOM 2481 C CA . GLN B 1 98 ? 7.027 13.43 -4.621 1 94.44 98 GLN B CA 1
ATOM 2482 C C . GLN B 1 98 ? 8.023 14.555 -4.336 1 94.44 98 GLN B C 1
ATOM 2484 O O . GLN B 1 98 ? 9.227 14.375 -4.5 1 94.44 98 GLN B O 1
ATOM 2489 N N . ARG B 1 99 ? 7.508 15.625 -3.934 1 92.06 99 ARG B N 1
ATOM 2490 C CA . ARG B 1 99 ? 8.359 16.766 -3.65 1 92.06 99 ARG B CA 1
ATOM 2491 C C . ARG B 1 99 ? 9.156 16.562 -2.369 1 92.06 99 ARG B C 1
ATOM 2493 O O . ARG B 1 99 ? 10.352 16.859 -2.32 1 92.06 99 ARG B O 1
ATOM 2500 N N . GLU B 1 100 ? 8.477 16.031 -1.342 1 92.44 100 GLU B N 1
ATOM 2501 C CA . GLU B 1 100 ? 9.102 15.906 -0.026 1 92.44 100 GLU B CA 1
ATOM 2502 C C . GLU B 1 100 ? 10.008 14.68 0.044 1 92.44 100 GLU B C 1
ATOM 2504 O O . GLU B 1 100 ? 11.07 14.727 0.675 1 92.44 100 GLU B O 1
ATOM 2509 N N . GLU B 1 101 ? 9.555 13.625 -0.504 1 94.88 101 GLU B N 1
ATOM 2510 C CA . GLU B 1 101 ? 10.297 12.367 -0.412 1 94.88 101 GLU B CA 1
ATOM 2511 C C . GLU B 1 101 ? 10.25 11.602 -1.729 1 94.88 101 GLU B C 1
ATOM 2513 O O . GLU B 1 101 ? 9.664 10.516 -1.801 1 94.88 101 GLU B O 1
ATOM 2518 N N . LYS B 1 102 ? 11.039 12.031 -2.643 1 94.75 102 LYS B N 1
ATOM 2519 C CA . LYS B 1 102 ? 11.023 11.469 -3.99 1 94.75 102 LYS B CA 1
ATOM 2520 C C . LYS B 1 102 ? 11.492 10.016 -3.986 1 94.75 102 LYS B C 1
ATOM 2522 O O . LYS B 1 102 ? 10.977 9.188 -4.746 1 94.75 102 LYS B O 1
ATOM 2527 N N . ILE B 1 103 ? 12.414 9.688 -3.197 1 94.94 103 ILE B N 1
ATOM 2528 C CA . ILE B 1 103 ? 12.984 8.344 -3.176 1 94.94 103 ILE B CA 1
ATOM 2529 C C . ILE B 1 103 ? 11.922 7.348 -2.707 1 94.94 103 ILE B C 1
ATOM 2531 O O . ILE B 1 103 ? 11.875 6.215 -3.186 1 94.94 103 ILE B O 1
ATOM 2535 N N . VAL B 1 104 ? 11.086 7.773 -1.772 1 97.31 104 VAL B N 1
ATOM 2536 C CA . VAL B 1 104 ? 10.008 6.914 -1.3 1 97.31 104 VAL B CA 1
ATOM 2537 C C . VAL B 1 104 ? 9.031 6.633 -2.443 1 97.31 104 VAL B C 1
ATOM 2539 O O . VAL B 1 104 ? 8.648 5.48 -2.67 1 97.31 104 VAL B O 1
ATOM 2542 N N . TRP B 1 105 ? 8.734 7.688 -3.143 1 97.81 105 TRP B N 1
ATOM 2543 C CA . TRP B 1 105 ? 7.836 7.535 -4.281 1 97.81 105 TRP B CA 1
ATOM 2544 C C . TRP B 1 105 ? 8.445 6.625 -5.34 1 97.81 105 TRP B C 1
ATOM 2546 O O . TRP B 1 105 ? 7.805 5.684 -5.809 1 97.81 105 TRP B O 1
ATOM 2556 N N . ASP B 1 106 ? 9.664 6.871 -5.703 1 96.5 106 ASP B N 1
ATOM 2557 C CA . ASP B 1 106 ? 10.336 6.141 -6.781 1 96.5 106 ASP B CA 1
ATOM 2558 C C . ASP B 1 106 ? 10.422 4.652 -6.461 1 96.5 106 ASP B C 1
ATOM 2560 O O . ASP B 1 106 ? 10.227 3.811 -7.344 1 96.5 106 ASP B O 1
ATOM 2564 N N . MET B 1 107 ? 10.688 4.359 -5.258 1 97.25 107 MET B N 1
ATOM 2565 C CA . MET B 1 107 ? 10.805 2.953 -4.879 1 97.25 107 MET B CA 1
ATOM 2566 C C . MET B 1 107 ? 9.445 2.273 -4.887 1 97.25 107 MET B C 1
ATOM 2568 O O . MET B 1 107 ? 9.305 1.155 -5.387 1 97.25 107 MET B O 1
ATOM 2572 N N . ALA B 1 108 ? 8.461 2.934 -4.348 1 98.38 108 ALA B N 1
ATOM 2573 C CA . ALA B 1 108 ? 7.105 2.385 -4.387 1 98.38 108 ALA B CA 1
ATOM 2574 C C . ALA B 1 108 ? 6.613 2.227 -5.82 1 98.38 108 ALA B C 1
ATOM 2576 O O . ALA B 1 108 ? 5.965 1.233 -6.156 1 98.38 108 ALA B O 1
ATOM 2577 N N . GLU B 1 109 ? 6.941 3.201 -6.609 1 97.56 109 GLU B N 1
ATOM 2578 C CA . GLU B 1 109 ? 6.566 3.145 -8.016 1 97.56 109 GLU B CA 1
ATOM 2579 C C . GLU B 1 109 ? 7.23 1.962 -8.719 1 97.56 109 GLU B C 1
ATOM 2581 O O . GLU B 1 109 ? 6.605 1.296 -9.547 1 97.56 109 GLU B O 1
ATOM 2586 N N . SER B 1 110 ? 8.453 1.748 -8.391 1 96.31 110 SER B N 1
ATOM 2587 C CA . SER B 1 110 ? 9.164 0.628 -9 1 96.31 110 SER B CA 1
ATOM 2588 C C . SER B 1 110 ? 8.492 -0.699 -8.672 1 96.31 110 SER B C 1
ATOM 2590 O O . SER B 1 110 ? 8.492 -1.623 -9.484 1 96.31 110 SER B O 1
ATOM 2592 N N . MET B 1 111 ? 7.922 -0.775 -7.539 1 97.75 111 MET B N 1
ATOM 2593 C CA . MET B 1 111 ? 7.234 -1.997 -7.129 1 97.75 111 MET B CA 1
ATOM 2594 C C . MET B 1 111 ? 5.918 -2.156 -7.879 1 97.75 111 MET B C 1
ATOM 2596 O O . MET B 1 111 ? 5.578 -3.254 -8.32 1 97.75 111 MET B O 1
ATOM 2600 N N . ALA B 1 112 ? 5.262 -1.091 -8.086 1 98.06 112 ALA B N 1
ATOM 2601 C CA . ALA B 1 112 ? 3.869 -1.184 -8.523 1 98.06 112 ALA B CA 1
ATOM 2602 C C . ALA B 1 112 ? 3.748 -0.985 -10.031 1 98.06 112 ALA B C 1
ATOM 2604 O O . ALA B 1 112 ? 2.789 -1.449 -10.648 1 98.06 112 ALA B O 1
ATOM 2605 N N . ALA B 1 113 ? 4.652 -0.312 -10.664 1 96.75 113 ALA B N 1
ATOM 2606 C CA . ALA B 1 113 ? 4.516 0.069 -12.062 1 96.75 113 ALA B CA 1
ATOM 2607 C C . ALA B 1 113 ? 4.781 -1.119 -12.984 1 96.75 113 ALA B C 1
ATOM 2609 O O . ALA B 1 113 ? 5.859 -1.72 -12.938 1 96.75 113 ALA B O 1
ATOM 2610 N N . PRO B 1 114 ? 3.822 -1.466 -13.789 1 94.31 114 PRO B N 1
ATOM 2611 C CA . PRO B 1 114 ? 4.07 -2.529 -14.766 1 94.31 114 PRO B CA 1
ATOM 2612 C C . PRO B 1 114 ? 5.035 -2.104 -15.867 1 94.31 114 PRO B C 1
ATOM 2614 O O . PRO B 1 114 ? 5.047 -0.937 -16.266 1 94.31 114 PRO B O 1
ATOM 2617 N N . THR B 1 115 ? 5.777 -3.086 -16.281 1 90.38 115 THR B N 1
ATOM 2618 C CA . THR B 1 115 ? 6.727 -2.807 -17.344 1 90.38 115 THR B CA 1
ATOM 2619 C C . THR B 1 115 ? 6.523 -3.771 -18.516 1 90.38 115 THR B C 1
ATOM 2621 O O . THR B 1 115 ? 6.156 -4.93 -18.312 1 90.38 115 THR B O 1
ATOM 2624 N N . ARG B 1 116 ? 6.555 -3.23 -19.688 1 86.94 116 ARG B N 1
ATOM 2625 C CA . ARG B 1 116 ? 6.578 -4.004 -20.922 1 86.94 116 ARG B CA 1
ATOM 2626 C C . ARG B 1 116 ? 7.832 -3.699 -21.734 1 86.94 116 ARG B C 1
ATOM 2628 O O . ARG B 1 116 ? 8.055 -2.555 -22.141 1 86.94 116 ARG B O 1
ATOM 2635 N N . LYS B 1 117 ? 8.633 -4.668 -21.969 1 85.38 117 LYS B N 1
ATOM 2636 C CA . LYS B 1 117 ? 9.891 -4.516 -22.688 1 85.38 117 LYS B CA 1
ATOM 2637 C C . LYS B 1 117 ? 10.766 -3.439 -22.047 1 85.38 117 LYS B C 1
ATOM 2639 O O . LYS B 1 117 ? 11.289 -2.562 -22.734 1 85.38 117 LYS B O 1
ATOM 2644 N N . GLY B 1 118 ? 10.695 -3.291 -20.734 1 80.06 118 GLY B N 1
ATOM 2645 C CA . GLY B 1 118 ? 11.578 -2.41 -19.984 1 80.06 118 GLY B CA 1
ATOM 2646 C C . GLY B 1 118 ? 11.008 -1.016 -19.797 1 80.06 118 GLY B C 1
ATOM 2647 O O . GLY B 1 118 ? 11.617 -0.178 -19.125 1 80.06 118 GLY B O 1
ATOM 2648 N N . VAL B 1 119 ? 9.859 -0.776 -20.406 1 85.5 119 VAL B N 1
ATOM 2649 C CA . VAL B 1 119 ? 9.258 0.55 -20.297 1 85.5 119 VAL B CA 1
ATOM 2650 C C . VAL B 1 119 ? 8 0.482 -19.438 1 85.5 119 VAL B C 1
ATOM 2652 O O . VAL B 1 119 ? 7.211 -0.456 -19.562 1 85.5 119 VAL B O 1
ATOM 2655 N N . THR B 1 120 ? 7.953 1.459 -18.562 1 89.75 120 THR B N 1
ATOM 2656 C CA . THR B 1 120 ? 6.785 1.527 -17.688 1 89.75 120 THR B CA 1
ATOM 2657 C C . THR B 1 120 ? 5.523 1.812 -18.5 1 89.75 120 THR B C 1
ATOM 2659 O O . THR B 1 120 ? 5.52 2.695 -19.359 1 89.75 120 THR B O 1
ATOM 2662 N N . VAL B 1 121 ? 4.461 1.044 -18.219 1 91.19 121 VAL B N 1
ATOM 2663 C CA . VAL B 1 121 ? 3.191 1.208 -18.922 1 91.19 121 VAL B CA 1
ATOM 2664 C C . VAL B 1 121 ? 2.125 1.702 -17.953 1 91.19 121 VAL B C 1
ATOM 2666 O O . VAL B 1 121 ? 2.104 1.295 -16.781 1 91.19 121 VAL B O 1
ATOM 2669 N N . VAL B 1 122 ? 1.387 2.633 -18.422 1 89.12 122 VAL B N 1
ATOM 2670 C CA . VAL B 1 122 ? 0.259 3.115 -17.641 1 89.12 122 VAL B CA 1
ATOM 2671 C C . VAL B 1 122 ? -1.031 2.457 -18.125 1 89.12 122 VAL B C 1
ATOM 2673 O O . VAL B 1 122 ? -1.437 2.645 -19.281 1 89.12 122 VAL B O 1
ATOM 2676 N N . ARG B 1 123 ? -1.651 1.749 -17.266 1 88.5 123 ARG B N 1
ATOM 2677 C CA . ARG B 1 123 ? -2.887 1.055 -17.609 1 88.5 123 ARG B CA 1
ATOM 2678 C C . ARG B 1 123 ? -4.098 1.967 -17.438 1 88.5 123 ARG B C 1
ATOM 2680 O O . ARG B 1 123 ? -4.094 2.852 -16.578 1 88.5 123 ARG B O 1
ATOM 2687 N N . GLN B 1 124 ? -5.105 1.667 -18.172 1 83.5 124 GLN B N 1
ATOM 2688 C CA . GLN B 1 124 ? -6.297 2.506 -18.172 1 83.5 124 GLN B CA 1
ATOM 2689 C C . GLN B 1 124 ? -7.148 2.24 -16.922 1 83.5 124 GLN B C 1
ATOM 2691 O O . GLN B 1 124 ? -7.613 3.176 -16.266 1 83.5 124 GLN B O 1
ATOM 2696 N N . ARG B 1 125 ? -7.379 1.034 -16.641 1 79.69 125 ARG B N 1
ATOM 2697 C CA . ARG B 1 125 ? -8.32 0.686 -15.578 1 79.69 125 ARG B CA 1
ATOM 2698 C C . ARG B 1 125 ? -7.668 0.813 -14.203 1 79.69 125 ARG B C 1
ATOM 2700 O O . ARG B 1 125 ? -8.305 1.275 -13.258 1 79.69 125 ARG B O 1
ATOM 2707 N N . ARG B 1 126 ? -6.367 0.412 -14.109 1 86.19 126 ARG B N 1
ATOM 2708 C CA . ARG B 1 126 ? -5.641 0.52 -12.852 1 86.19 126 ARG B CA 1
ATOM 2709 C C . ARG B 1 126 ? -4.277 1.172 -13.055 1 86.19 126 ARG B C 1
ATOM 2711 O O . ARG B 1 126 ? -3.248 0.496 -13.008 1 86.19 126 ARG B O 1
ATOM 2718 N N . PRO B 1 127 ? -4.379 2.496 -13.25 1 92.81 127 PRO B N 1
ATOM 2719 C CA . PRO B 1 127 ? -3.072 3.156 -13.297 1 92.81 127 PRO B CA 1
ATOM 2720 C C . PRO B 1 127 ? -2.271 2.975 -12.008 1 92.81 127 PRO B C 1
ATOM 2722 O O . PRO B 1 127 ? -2.85 2.934 -10.914 1 92.81 127 PRO B O 1
ATOM 2725 N N . TYR B 1 128 ? -0.985 2.861 -12.172 1 96.62 128 TYR B N 1
ATOM 2726 C CA . TYR B 1 128 ? -0.161 2.5 -11.023 1 96.62 128 TYR B CA 1
ATOM 2727 C C . TYR B 1 128 ? -0.053 3.66 -10.039 1 96.62 128 TYR B C 1
ATOM 2729 O O . TYR B 1 128 ? 0.234 3.457 -8.859 1 96.62 128 TYR B O 1
ATOM 2737 N N . THR B 1 129 ? -0.3 4.883 -10.43 1 96.56 129 THR B N 1
ATOM 2738 C CA . THR B 1 129 ? -0.055 6.059 -9.609 1 96.56 129 THR B CA 1
ATOM 2739 C C . THR B 1 129 ? -0.929 6.035 -8.352 1 96.56 129 THR B C 1
ATOM 2741 O O . THR B 1 129 ? -0.43 6.199 -7.238 1 96.56 129 THR B O 1
ATOM 2744 N N . PRO B 1 130 ? -2.268 5.738 -8.523 1 96.25 130 PRO B N 1
ATOM 2745 C CA . PRO B 1 130 ? -3.082 5.645 -7.305 1 96.25 130 PRO B CA 1
ATOM 2746 C C . PRO B 1 130 ? -2.67 4.48 -6.406 1 96.25 130 PRO B C 1
ATOM 2748 O O . PRO B 1 130 ? -2.783 4.574 -5.184 1 96.25 130 PRO B O 1
ATOM 2751 N N . VAL B 1 131 ? -2.205 3.412 -6.984 1 98.06 131 VAL B N 1
ATOM 2752 C CA . VAL B 1 131 ? -1.751 2.256 -6.219 1 98.06 131 VAL B CA 1
ATOM 2753 C C . VAL B 1 131 ? -0.533 2.637 -5.379 1 98.06 131 VAL B C 1
ATOM 2755 O O . VAL B 1 131 ? -0.483 2.354 -4.18 1 98.06 131 VAL B O 1
ATOM 2758 N N . VAL B 1 132 ? 0.388 3.307 -6.027 1 98.5 132 VAL B N 1
ATOM 2759 C CA . VAL B 1 132 ? 1.61 3.75 -5.363 1 98.5 132 VAL B CA 1
ATOM 2760 C C . VAL B 1 132 ? 1.261 4.672 -4.199 1 98.5 132 VAL B C 1
ATOM 2762 O O . VAL B 1 132 ? 1.782 4.512 -3.092 1 98.5 132 VAL B O 1
ATOM 2765 N N . PHE B 1 133 ? 0.37 5.543 -4.504 1 97.81 133 PHE B N 1
ATOM 2766 C CA . PHE B 1 133 ? -0.042 6.492 -3.48 1 97.81 133 PHE B CA 1
ATOM 2767 C C . PHE B 1 133 ? -0.663 5.773 -2.289 1 97.81 133 PHE B C 1
ATOM 2769 O O . PHE B 1 133 ? -0.35 6.078 -1.138 1 97.81 133 PHE B O 1
ATOM 2776 N N . SER B 1 134 ? -1.517 4.879 -2.58 1 97.69 134 SER B N 1
ATOM 2777 C CA . SER B 1 134 ? -2.18 4.125 -1.522 1 97.69 134 SER B CA 1
ATOM 2778 C C . SER B 1 134 ? -1.174 3.336 -0.691 1 97.69 134 SER B C 1
ATOM 2780 O O . SER B 1 134 ? -1.318 3.225 0.528 1 97.69 134 SER B O 1
ATOM 2782 N N . MET B 1 135 ? -0.191 2.758 -1.306 1 98.62 135 MET B N 1
ATOM 2783 C CA . MET B 1 135 ? 0.871 2.043 -0.604 1 98.62 135 MET B CA 1
ATOM 2784 C C . MET B 1 135 ? 1.59 2.961 0.378 1 98.62 135 MET B C 1
ATOM 2786 O O . MET B 1 135 ? 1.755 2.617 1.55 1 98.62 135 MET B O 1
ATOM 2790 N N . ILE B 1 136 ? 1.94 4.078 -0.103 1 98.62 136 ILE B N 1
ATOM 2791 C CA . ILE B 1 136 ? 2.699 5.02 0.711 1 98.62 136 ILE B CA 1
ATOM 2792 C C . ILE B 1 136 ? 1.829 5.535 1.855 1 98.62 136 ILE B C 1
ATOM 2794 O O . ILE B 1 136 ? 2.293 5.652 2.992 1 98.62 136 ILE B O 1
ATOM 2798 N N . ASN B 1 137 ? 0.603 5.812 1.491 1 97.38 137 ASN B N 1
ATOM 2799 C CA . ASN B 1 137 ? -0.312 6.258 2.537 1 97.38 137 ASN B CA 1
ATOM 2800 C C . ASN B 1 137 ? -0.443 5.223 3.648 1 97.38 137 ASN B C 1
ATOM 2802 O O . ASN B 1 137 ? -0.47 5.57 4.828 1 97.38 137 ASN B O 1
ATOM 2806 N N . SER B 1 138 ? -0.562 3.986 3.291 1 98.19 138 SER B N 1
ATOM 2807 C CA . SER B 1 138 ? -0.652 2.92 4.281 1 98.19 138 SER B CA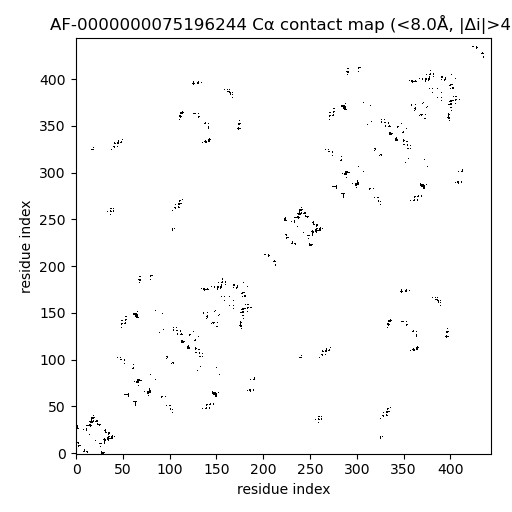 1
ATOM 2808 C C . SER B 1 138 ? 0.598 2.865 5.152 1 98.19 138 SER B C 1
ATOM 2810 O O . SER B 1 138 ? 0.509 2.648 6.363 1 98.19 138 SER B O 1
ATOM 2812 N N . ALA B 1 139 ? 1.719 3.047 4.531 1 98.44 139 ALA B N 1
ATOM 2813 C CA . ALA B 1 139 ? 2.973 3.061 5.281 1 98.44 139 ALA B CA 1
ATOM 2814 C C . ALA B 1 139 ? 3.008 4.227 6.27 1 98.44 139 ALA B C 1
ATOM 2816 O O . ALA B 1 139 ? 3.432 4.062 7.414 1 98.44 139 ALA B O 1
ATOM 2817 N N . ILE B 1 140 ? 2.584 5.371 5.801 1 97.5 140 ILE B N 1
ATOM 2818 C CA . ILE B 1 140 ? 2.545 6.559 6.645 1 97.5 140 ILE B CA 1
ATOM 2819 C C . ILE B 1 140 ? 1.656 6.305 7.855 1 97.5 140 ILE B C 1
ATOM 2821 O O . ILE B 1 140 ? 2.061 6.555 8.992 1 97.5 140 ILE B O 1
ATOM 2825 N N . MET B 1 141 ? 0.499 5.758 7.574 1 96.69 141 MET B N 1
ATOM 2826 C CA . MET B 1 141 ? -0.46 5.484 8.641 1 96.69 141 MET B CA 1
ATOM 2827 C C . MET B 1 141 ? 0.078 4.426 9.602 1 96.69 141 MET B C 1
ATOM 2829 O O . MET B 1 141 ? -0.24 4.441 10.789 1 96.69 141 MET B O 1
ATOM 2833 N N . SER B 1 142 ? 0.84 3.557 9.102 1 96.94 142 SER B N 1
ATOM 2834 C CA . SER B 1 142 ? 1.439 2.521 9.93 1 96.94 142 SER B CA 1
ATOM 2835 C C . SER B 1 142 ? 2.459 3.111 10.898 1 96.94 142 SER B C 1
ATOM 2837 O O . SER B 1 142 ? 2.578 2.652 12.039 1 96.94 142 SER B O 1
ATOM 2839 N N . GLN B 1 143 ? 3.143 4.105 10.477 1 95.81 143 GLN B N 1
ATOM 2840 C CA . GLN B 1 143 ? 4.156 4.73 11.32 1 95.81 143 GLN B CA 1
ATOM 2841 C C . GLN B 1 143 ? 3.523 5.727 12.289 1 95.81 143 GLN B C 1
ATOM 2843 O O . GLN B 1 143 ? 3.998 5.898 13.414 1 95.81 143 GLN B O 1
ATOM 2848 N N . ASN B 1 144 ? 2.492 6.387 11.758 1 93 144 ASN B N 1
ATOM 2849 C CA . ASN B 1 144 ? 1.791 7.391 12.555 1 93 144 ASN B CA 1
ATOM 2850 C C . ASN B 1 144 ? 0.302 7.426 12.227 1 93 144 ASN B C 1
ATOM 2852 O O . ASN B 1 144 ? -0.099 7.984 11.203 1 93 144 ASN B O 1
ATOM 2856 N N . SER B 1 145 ? -0.502 6.957 13.133 1 91.06 145 SER B N 1
ATOM 2857 C CA . SER B 1 145 ? -1.937 6.84 12.891 1 91.06 145 SER B CA 1
ATOM 2858 C C . SER B 1 145 ? -2.604 8.211 12.828 1 91.06 145 SER B C 1
ATOM 2860 O O . SER B 1 145 ? -3.736 8.336 12.359 1 91.06 145 SER B O 1
ATOM 2862 N N . HIS B 1 146 ? -1.881 9.219 13.211 1 89.62 146 HIS B N 1
ATOM 2863 C CA . HIS B 1 146 ? -2.457 10.562 13.219 1 89.62 146 HIS B CA 1
ATOM 2864 C C . HIS B 1 146 ? -2.156 11.297 11.922 1 89.62 146 HIS B C 1
ATOM 2866 O O . HIS B 1 146 ? -2.736 12.352 11.656 1 89.62 146 HIS B O 1
ATOM 2872 N N . ALA B 1 147 ? -1.263 10.75 11.164 1 92.25 147 ALA B N 1
ATOM 2873 C CA . ALA B 1 147 ? -0.993 11.344 9.852 1 92.25 147 ALA B CA 1
ATOM 2874 C C . ALA B 1 147 ? -2.078 10.969 8.844 1 92.25 147 ALA B C 1
ATOM 2876 O O . ALA B 1 147 ? -1.793 10.359 7.812 1 92.25 147 ALA B O 1
ATOM 2877 N N . ASN B 1 148 ? -3.299 11.445 9.109 1 93.5 148 ASN B N 1
ATOM 2878 C CA . ASN B 1 148 ? -4.477 10.969 8.398 1 93.5 148 ASN B CA 1
ATOM 2879 C C . ASN B 1 148 ? -4.926 11.953 7.324 1 93.5 148 ASN B C 1
ATOM 2881 O O . ASN B 1 148 ? -5.906 11.711 6.621 1 93.5 148 ASN B O 1
ATOM 2885 N N . GLY B 1 149 ? -4.164 12.984 7.129 1 91.12 149 GLY B N 1
ATOM 2886 C CA . GLY B 1 149 ? -4.629 14.07 6.289 1 91.12 149 GLY B CA 1
ATOM 2887 C C . GLY B 1 149 ? -4.34 13.852 4.816 1 91.12 149 GLY B C 1
ATOM 2888 O O . GLY B 1 149 ? -4.918 14.523 3.957 1 91.12 149 GLY B O 1
ATOM 2889 N N . TYR B 1 150 ? -3.471 12.836 4.523 1 92.38 150 TYR B N 1
ATOM 2890 C CA . TYR B 1 150 ? -3.121 12.578 3.131 1 92.38 150 TYR B CA 1
ATOM 2891 C C . TYR B 1 150 ? -4.289 11.953 2.381 1 92.38 150 TYR B C 1
ATOM 2893 O O . TYR B 1 150 ? -4.516 12.258 1.206 1 92.38 150 TYR B O 1
ATOM 2901 N N . PHE B 1 151 ? -4.934 11.047 3.039 1 94.06 151 PHE B N 1
ATOM 2902 C CA . PHE B 1 151 ? -5.926 10.234 2.344 1 94.06 151 PHE B CA 1
ATOM 2903 C C . PHE B 1 151 ? -6.84 9.531 3.338 1 94.06 151 PHE B C 1
ATOM 2905 O O . PHE B 1 151 ? -8.055 9.453 3.127 1 94.06 151 PHE B O 1
ATOM 2912 N N . ALA B 1 152 ? -6.312 9.125 4.441 1 96.19 152 ALA B N 1
ATOM 2913 C CA . ALA B 1 152 ? -6.945 8.148 5.32 1 96.19 152 ALA B CA 1
ATOM 2914 C C . ALA B 1 152 ? -8.258 8.688 5.891 1 96.19 152 ALA B C 1
ATOM 2916 O O . ALA B 1 152 ? -9.273 7.996 5.887 1 96.19 152 ALA B O 1
ATOM 2917 N N . LEU B 1 153 ? -8.242 9.922 6.309 1 95.19 153 LEU B N 1
ATOM 2918 C CA . LEU B 1 153 ? -9.445 10.469 6.918 1 95.19 153 LEU B CA 1
ATOM 2919 C C . LEU B 1 153 ? -10.531 10.703 5.871 1 95.19 153 LEU B C 1
ATOM 2921 O O . LEU B 1 153 ? -11.695 10.359 6.094 1 95.19 153 LEU B O 1
ATOM 2925 N N . ALA B 1 154 ? -10.164 11.289 4.77 1 94.06 154 ALA B N 1
ATOM 2926 C CA . ALA B 1 154 ? -11.133 11.484 3.691 1 94.06 154 ALA B CA 1
ATOM 2927 C C . ALA B 1 154 ? -11.766 10.164 3.271 1 94.06 154 ALA B C 1
ATOM 2929 O O . ALA B 1 154 ? -12.977 10.086 3.076 1 94.06 154 ALA B O 1
ATOM 2930 N N . PHE B 1 155 ? -10.953 9.125 3.18 1 95.62 155 PHE B N 1
ATOM 2931 C CA . PHE B 1 155 ? -11.453 7.82 2.752 1 95.62 155 PHE B CA 1
ATOM 2932 C C . PHE B 1 155 ? -12.305 7.18 3.842 1 95.62 155 PHE B C 1
ATOM 2934 O O . PHE B 1 155 ? -13.258 6.457 3.549 1 95.62 155 PHE B O 1
ATOM 2941 N N . SER B 1 156 ? -11.969 7.457 5.066 1 95.44 156 SER B N 1
ATOM 2942 C CA . SER B 1 156 ? -12.797 6.977 6.168 1 95.44 156 SER B CA 1
ATOM 2943 C C . SER B 1 156 ? -14.188 7.605 6.137 1 95.44 156 SER B C 1
ATOM 2945 O O . SER B 1 156 ? -15.188 6.922 6.348 1 95.44 156 SER B O 1
ATOM 2947 N N . VAL B 1 157 ? -14.195 8.836 5.914 1 92.94 157 VAL B N 1
ATOM 2948 C CA . VAL B 1 157 ? -15.469 9.539 5.797 1 92.94 157 VAL B CA 1
ATOM 2949 C C . VAL B 1 157 ? -16.266 8.977 4.621 1 92.94 157 VAL B C 1
ATOM 2951 O O . VAL B 1 157 ? -17.469 8.781 4.723 1 92.94 157 VAL B O 1
ATOM 2954 N N . PHE B 1 158 ? -15.609 8.711 3.57 1 92.5 158 PHE B N 1
ATOM 2955 C CA . PHE B 1 158 ? -16.25 8.109 2.404 1 92.5 158 PHE B CA 1
ATOM 2956 C C . PHE B 1 158 ? -16.859 6.758 2.754 1 92.5 158 PHE B C 1
ATOM 2958 O O . PHE B 1 158 ? -17.984 6.461 2.367 1 92.5 158 PHE B O 1
ATOM 2965 N N . HIS B 1 159 ? -16.125 5.938 3.455 1 93.5 159 HIS B N 1
ATOM 2966 C CA . HIS B 1 159 ? -16.641 4.652 3.912 1 93.5 159 HIS B CA 1
ATOM 2967 C C . HIS B 1 159 ? -17.906 4.836 4.766 1 93.5 159 HIS B C 1
ATOM 2969 O O . HIS B 1 159 ? -18.844 4.047 4.672 1 93.5 159 HIS B O 1
ATOM 2975 N N . PHE B 1 160 ? -17.844 5.812 5.574 1 89.69 160 PHE B N 1
ATOM 2976 C CA . PHE B 1 160 ? -19 6.113 6.418 1 89.69 160 PHE B CA 1
ATOM 2977 C C . PHE B 1 160 ? -20.203 6.496 5.574 1 89.69 160 PHE B C 1
ATOM 2979 O O . PHE B 1 160 ? -21.312 6.004 5.805 1 89.69 160 PHE B O 1
ATOM 2986 N N . THR B 1 161 ? -20 7.324 4.605 1 86.5 161 THR B N 1
ATOM 2987 C CA . THR B 1 161 ? -21.062 7.789 3.74 1 86.5 161 THR B CA 1
ATOM 2988 C C . THR B 1 161 ? -21.641 6.633 2.93 1 86.5 161 THR B C 1
ATOM 2990 O O . THR B 1 161 ? -22.844 6.609 2.637 1 86.5 161 THR B O 1
ATOM 2993 N N . CYS B 1 162 ? -20.828 5.672 2.629 1 90.62 162 CYS B N 1
ATOM 2994 C CA . CYS B 1 162 ? -21.25 4.512 1.855 1 90.62 162 CYS B CA 1
ATOM 2995 C C . CYS B 1 162 ? -21.828 3.432 2.764 1 90.62 162 CYS B C 1
ATOM 2997 O O . CYS B 1 162 ? -22.203 2.352 2.297 1 90.62 162 CYS B O 1
ATOM 2999 N N . GLN B 1 163 ? -21.891 3.736 4.047 1 90.56 163 GLN B N 1
ATOM 3000 C CA . GLN B 1 163 ? -22.406 2.793 5.039 1 90.56 163 GLN B CA 1
ATOM 3001 C C . GLN B 1 163 ? -21.688 1.451 4.938 1 90.56 163 GLN B C 1
ATOM 3003 O O . GLN B 1 163 ? -22.328 0.397 4.945 1 90.56 163 GLN B O 1
ATOM 3008 N N . SER B 1 164 ? -20.391 1.551 4.793 1 91.06 164 SER B N 1
ATOM 3009 C CA . SER B 1 164 ? -19.594 0.328 4.73 1 91.06 164 SER B CA 1
ATOM 3010 C C . SER B 1 164 ? -19.766 -0.506 5.996 1 91.06 164 SER B C 1
ATOM 3012 O O . SER B 1 164 ? -19.844 0.038 7.098 1 91.06 164 SER B O 1
ATOM 3014 N N . HIS B 1 165 ? -19.75 -1.798 5.758 1 91 165 HIS B N 1
ATOM 3015 C CA . HIS B 1 165 ? -19.828 -2.711 6.895 1 91 165 HIS B CA 1
ATOM 3016 C C . HIS B 1 165 ? -18.688 -2.467 7.875 1 91 165 HIS B C 1
ATOM 3018 O O . HIS B 1 165 ? -17.562 -2.213 7.465 1 91 165 HIS B O 1
ATOM 3024 N N . VAL B 1 166 ? -18.969 -2.676 9.172 1 91.44 166 VAL B N 1
ATOM 3025 C CA . VAL B 1 166 ? -18.031 -2.334 10.234 1 91.44 166 VAL B CA 1
ATOM 3026 C C . VAL B 1 166 ? -16.766 -3.168 10.102 1 91.44 166 VAL B C 1
ATOM 3028 O O . VAL B 1 166 ? -15.656 -2.67 10.328 1 91.44 166 VAL B O 1
ATOM 3031 N N . ILE B 1 167 ? -16.844 -4.402 9.688 1 90.81 167 ILE B N 1
ATOM 3032 C CA . ILE B 1 167 ? -15.688 -5.281 9.617 1 90.81 167 ILE B CA 1
ATOM 3033 C C . ILE B 1 167 ? -14.797 -4.867 8.445 1 90.81 167 ILE B C 1
ATOM 3035 O O . ILE B 1 167 ? -13.57 -4.949 8.531 1 90.81 167 ILE B O 1
ATOM 3039 N N . VAL B 1 168 ? -15.438 -4.402 7.359 1 92.25 168 VAL B N 1
ATOM 3040 C CA . VAL B 1 168 ? -14.672 -3.891 6.227 1 92.25 168 VAL B CA 1
ATOM 3041 C C . VAL B 1 168 ? -13.859 -2.672 6.66 1 92.25 168 VAL B C 1
ATOM 3043 O O . VAL B 1 168 ? -12.672 -2.564 6.34 1 92.25 168 VAL B O 1
ATOM 3046 N N . LYS B 1 169 ? -14.469 -1.829 7.449 1 94 169 LYS B N 1
ATOM 3047 C CA . LYS B 1 169 ? -13.781 -0.646 7.949 1 94 169 LYS B CA 1
ATOM 3048 C C . LYS B 1 169 ? -12.641 -1.033 8.891 1 94 169 LYS B C 1
ATOM 3050 O O . LYS B 1 169 ? -11.555 -0.458 8.828 1 94 169 LYS B O 1
ATOM 3055 N N . GLN B 1 170 ? -12.891 -2.008 9.711 1 93.19 170 GLN B N 1
ATOM 3056 C CA . GLN B 1 170 ? -11.883 -2.447 10.664 1 93.19 170 GLN B CA 1
ATOM 3057 C C . GLN B 1 170 ? -10.664 -3.029 9.953 1 93.19 170 GLN B C 1
ATOM 3059 O O . GLN B 1 170 ? -9.523 -2.707 10.297 1 93.19 170 GLN B O 1
ATOM 3064 N N . ILE B 1 171 ? -10.898 -3.84 8.953 1 93.75 171 ILE B N 1
ATOM 3065 C CA . ILE B 1 171 ? -9.797 -4.438 8.203 1 93.75 171 ILE B CA 1
ATOM 3066 C C . ILE B 1 171 ? -9.039 -3.35 7.449 1 93.75 171 ILE B C 1
ATOM 3068 O O . ILE B 1 171 ? -7.809 -3.309 7.48 1 93.75 171 ILE B O 1
ATOM 3072 N N . SER B 1 172 ? -9.797 -2.467 6.805 1 95.31 172 SER B N 1
ATOM 3073 C CA . SER B 1 172 ? -9.172 -1.385 6.051 1 95.31 172 SER B CA 1
ATOM 3074 C C . SER B 1 172 ? -8.328 -0.494 6.957 1 95.31 172 SER B C 1
ATOM 3076 O O . SER B 1 172 ? -7.27 -0.008 6.551 1 95.31 172 SER B O 1
ATOM 3078 N N . CYS B 1 173 ? -8.781 -0.253 8.195 1 95.44 173 CYS B N 1
ATOM 3079 C CA . CYS B 1 173 ? -8.031 0.527 9.18 1 95.44 173 CYS B CA 1
ATOM 3080 C C . CYS B 1 173 ? -6.75 -0.187 9.578 1 95.44 173 CYS B C 1
ATOM 3082 O O . CYS B 1 173 ? -5.688 0.433 9.648 1 95.44 173 CYS B O 1
ATOM 3084 N N . ARG B 1 174 ? -6.852 -1.507 9.766 1 94.31 174 ARG B N 1
ATOM 3085 C CA . ARG B 1 174 ? -5.695 -2.297 10.18 1 94.31 174 ARG B CA 1
ATOM 3086 C C . ARG B 1 174 ? -4.66 -2.371 9.062 1 94.31 174 ARG B C 1
ATOM 3088 O O . ARG B 1 174 ? -3.463 -2.51 9.328 1 94.31 174 ARG B O 1
ATOM 3095 N N . LEU B 1 175 ? -5.113 -2.221 7.848 1 95.56 175 LEU B N 1
ATOM 3096 C CA . LEU B 1 175 ? -4.215 -2.246 6.699 1 95.56 175 LEU B CA 1
ATOM 3097 C C . LEU B 1 175 ? -3.654 -0.857 6.418 1 95.56 175 LEU B C 1
ATOM 3099 O O . LEU B 1 175 ? -2.889 -0.673 5.469 1 95.56 175 LEU B O 1
ATOM 3103 N N . GLY B 1 176 ? -4.031 0.115 7.176 1 95.31 176 GLY B N 1
ATOM 3104 C CA . GLY B 1 176 ? -3.508 1.466 7.055 1 95.31 176 GLY B CA 1
ATOM 3105 C C . GLY B 1 176 ? -4.145 2.252 5.926 1 95.31 176 GLY B C 1
ATOM 3106 O O . GLY B 1 176 ? -3.627 3.293 5.516 1 95.31 176 GLY B O 1
ATOM 3107 N N . MET B 1 177 ? -5.285 1.814 5.453 1 95.69 177 MET B N 1
ATOM 3108 C CA . MET B 1 177 ? -5.922 2.457 4.309 1 95.69 177 MET B CA 1
ATOM 3109 C C . MET B 1 177 ? -6.816 3.607 4.758 1 95.69 177 MET B C 1
ATOM 3111 O O . MET B 1 177 ? -6.934 4.617 4.066 1 95.69 177 MET B O 1
ATOM 3115 N N . ILE B 1 178 ? -7.457 3.406 5.879 1 96.19 178 ILE B N 1
ATOM 3116 C CA . ILE B 1 178 ? -8.375 4.422 6.387 1 96.19 178 ILE B CA 1
ATOM 3117 C C . ILE B 1 178 ? -8.117 4.652 7.871 1 96.19 178 ILE B C 1
ATOM 3119 O O . ILE B 1 178 ? -7.371 3.898 8.508 1 96.19 178 ILE B O 1
ATOM 3123 N N . SER B 1 179 ? -8.664 5.738 8.367 1 94.88 179 SER B N 1
ATOM 3124 C CA . SER B 1 179 ? -8.633 6 9.805 1 94.88 179 SER B CA 1
ATOM 3125 C C . SER B 1 179 ? -9.703 5.191 10.531 1 94.88 179 SER B C 1
ATOM 3127 O O . SER B 1 179 ? -10.594 4.617 9.906 1 94.88 179 SER B O 1
ATOM 3129 N N . HIS B 1 180 ? -9.547 5.141 11.758 1 92.62 180 HIS B N 1
ATOM 3130 C CA . HIS B 1 180 ? -10.516 4.43 12.594 1 92.62 180 HIS B CA 1
ATOM 3131 C C . HIS B 1 180 ? -11.914 5.023 12.445 1 92.62 180 HIS B C 1
ATOM 3133 O O . HIS B 1 180 ? -12.062 6.23 12.242 1 92.62 180 HIS B O 1
ATOM 3139 N N . ASP B 1 181 ? -12.859 4.117 12.656 1 89.5 181 ASP B N 1
ATOM 3140 C CA . ASP B 1 181 ? -14.258 4.5 12.492 1 89.5 181 ASP B CA 1
ATOM 3141 C C . ASP B 1 181 ? -14.633 5.629 13.453 1 89.5 181 ASP B C 1
ATOM 3143 O O . ASP B 1 181 ? -15.367 6.551 13.078 1 89.5 181 ASP B O 1
ATOM 3147 N N . LYS B 1 182 ? -14.133 5.566 14.586 1 89.12 182 LYS B N 1
ATOM 3148 C CA . LYS B 1 182 ? -14.406 6.605 15.578 1 89.12 182 LYS B CA 1
ATOM 3149 C C . LYS B 1 182 ? -13.891 7.961 15.109 1 89.12 182 LYS B C 1
ATOM 3151 O O . LYS B 1 182 ? -14.523 8.992 15.359 1 89.12 182 LYS B O 1
ATOM 3156 N N . MET B 1 183 ? -12.805 7.977 14.477 1 90.81 183 MET B N 1
ATOM 3157 C CA . MET B 1 183 ? -12.25 9.227 13.961 1 90.81 183 MET B CA 1
ATOM 3158 C C . MET B 1 183 ? -13.148 9.812 12.883 1 90.81 183 MET B C 1
ATOM 3160 O O . MET B 1 183 ? -13.344 11.031 12.828 1 90.81 183 MET B O 1
ATOM 3164 N N . ALA B 1 184 ? -13.602 8.953 12.07 1 91.31 184 ALA B N 1
ATOM 3165 C CA . ALA B 1 184 ? -14.523 9.414 11.031 1 91.31 184 ALA B CA 1
ATOM 3166 C C . ALA B 1 184 ? -15.789 10.016 11.641 1 91.31 184 ALA B C 1
ATOM 3168 O O . ALA B 1 184 ? -16.25 11.07 11.211 1 91.31 184 ALA B O 1
ATOM 3169 N N . GLN B 1 185 ? -16.297 9.375 12.617 1 89.69 185 GLN B N 1
ATOM 3170 C CA . GLN B 1 185 ? -17.5 9.867 13.297 1 89.69 185 GLN B CA 1
ATOM 3171 C C . GLN B 1 185 ? -17.234 11.203 13.984 1 89.69 185 GLN B C 1
ATOM 3173 O O . GLN B 1 185 ? -18.031 12.125 13.883 1 89.69 185 GLN B O 1
ATOM 3178 N N . ASN B 1 186 ? -16.125 11.227 14.672 1 90.12 186 ASN B N 1
ATOM 3179 C CA . ASN B 1 186 ? -15.734 12.469 15.328 1 90.12 186 ASN B CA 1
ATOM 3180 C C . ASN B 1 186 ? -15.578 13.602 14.32 1 90.12 186 ASN B C 1
ATOM 3182 O O . ASN B 1 186 ? -15.992 14.734 14.594 1 90.12 186 ASN B O 1
ATOM 3186 N N . ALA B 1 187 ? -14.953 13.297 13.242 1 90.81 187 ALA B N 1
ATOM 3187 C CA . ALA B 1 187 ? -14.766 14.297 12.195 1 90.81 187 ALA B CA 1
ATOM 3188 C C . ALA B 1 187 ? -16.109 14.828 11.703 1 90.81 187 ALA B C 1
ATOM 3190 O O . ALA B 1 187 ? -16.297 16.047 11.57 1 90.81 187 ALA B O 1
ATOM 3191 N N . LEU B 1 188 ? -17.047 13.977 11.469 1 89.19 188 LEU B N 1
ATOM 3192 C CA . LEU B 1 188 ? -18.359 14.359 10.977 1 89.19 188 LEU B CA 1
ATOM 3193 C C . LEU B 1 188 ? -19.094 15.195 12.023 1 89.19 188 LEU B C 1
ATOM 3195 O O . LEU B 1 188 ? -19.734 16.203 11.68 1 89.19 188 LEU B O 1
ATOM 3199 N N . ASN B 1 189 ? -19.016 14.742 13.234 1 87.5 189 ASN B N 1
ATOM 3200 C CA . ASN B 1 189 ? -19.625 15.492 14.312 1 87.5 189 ASN B CA 1
ATOM 3201 C C . ASN B 1 189 ? -19.047 16.906 14.43 1 87.5 189 ASN B C 1
ATOM 3203 O O . ASN B 1 189 ? -19.781 17.875 14.555 1 87.5 189 ASN B O 1
ATOM 3207 N N . LEU B 1 190 ? -17.781 16.922 14.383 1 87.25 190 LEU B N 1
ATOM 3208 C CA . LEU B 1 190 ? -17.078 18.203 14.492 1 87.25 190 LEU B CA 1
ATOM 3209 C C . LEU B 1 190 ? -17.453 19.125 13.336 1 87.25 190 LEU B C 1
ATOM 3211 O O . LEU B 1 190 ? -17.703 20.312 13.539 1 87.25 190 LEU B O 1
ATOM 3215 N N . MET B 1 191 ? -17.531 18.641 12.211 1 85.69 191 MET B N 1
ATOM 3216 C CA . MET B 1 191 ? -17.844 19.438 11.031 1 85.69 191 MET B CA 1
ATOM 3217 C C . MET B 1 191 ? -19.312 19.875 11.062 1 85.69 191 MET B C 1
ATOM 3219 O O . MET B 1 191 ? -19.625 20.984 10.641 1 85.69 191 MET B O 1
ATOM 3223 N N . THR B 1 192 ? -20.141 19.031 11.539 1 83.81 192 THR B N 1
ATOM 3224 C CA . THR B 1 192 ? -21.547 19.391 11.695 1 83.81 192 THR B CA 1
ATOM 3225 C C . THR B 1 192 ? -21.703 20.531 12.711 1 83.81 192 THR B C 1
ATOM 3227 O O . THR B 1 192 ? -22.453 21.484 12.477 1 83.81 192 THR B O 1
ATOM 3230 N N . GLU B 1 193 ? -21.031 20.375 13.789 1 81.94 193 GLU B N 1
ATOM 3231 C CA . GLU B 1 193 ? -21.094 21.406 14.828 1 81.94 193 GLU B CA 1
ATOM 3232 C C . GLU B 1 193 ? -20.578 22.75 14.312 1 81.94 193 GLU B C 1
ATOM 3234 O O . GLU B 1 193 ? -21.156 23.797 14.609 1 81.94 193 GLU B O 1
ATOM 3239 N N . LYS B 1 194 ? -19.578 22.703 13.57 1 77.75 194 LYS B N 1
ATOM 3240 C CA . LYS B 1 194 ? -19.047 23.922 12.992 1 77.75 194 LYS B CA 1
ATOM 3241 C C . LYS B 1 194 ? -20.016 24.516 11.977 1 77.75 194 LYS B C 1
ATOM 3243 O O . LYS B 1 194 ? -20.141 25.75 11.891 1 77.75 194 LYS B O 1
ATOM 3248 N N . GLY B 1 195 ? -20.594 23.656 11.242 1 72.62 195 GLY B N 1
ATOM 3249 C CA . GLY B 1 195 ? -21.594 24.125 10.312 1 72.62 195 GLY B CA 1
ATOM 3250 C C . GLY B 1 195 ? -22.797 24.75 11 1 72.62 195 GLY B C 1
ATOM 3251 O O . GLY B 1 195 ? -23.297 25.797 10.555 1 72.62 195 GLY B O 1
ATOM 3252 N N . GLN B 1 196 ? -23.188 24.109 11.992 1 72.12 196 GLN B N 1
ATOM 3253 C CA . GLN B 1 196 ? -24.312 24.641 12.766 1 72.12 196 GLN B CA 1
ATOM 3254 C C . GLN B 1 196 ? -23.953 25.984 13.375 1 72.12 196 GLN B C 1
ATOM 3256 O O . GLN B 1 196 ? -24.766 26.922 13.328 1 72.12 196 GLN B O 1
ATOM 3261 N N . ALA B 1 197 ? -22.812 26.016 13.875 1 72.56 197 ALA B N 1
ATOM 3262 C CA . ALA B 1 197 ? -22.359 27.266 14.477 1 72.56 197 ALA B CA 1
ATOM 3263 C C . ALA B 1 197 ? -22.281 28.375 13.438 1 72.56 197 ALA B C 1
ATOM 3265 O O . ALA B 1 197 ? -22.672 29.516 13.703 1 72.56 197 ALA B O 1
ATOM 3266 N N . ALA B 1 198 ? -21.859 28 12.273 1 69.31 198 ALA B N 1
ATOM 3267 C CA . ALA B 1 198 ? -21.766 28.969 11.188 1 69.31 198 ALA B CA 1
ATOM 3268 C C . ALA B 1 198 ? -23.156 29.422 10.75 1 69.31 198 ALA B C 1
ATOM 3270 O O . ALA B 1 198 ? -23.359 30.609 10.469 1 69.31 198 ALA B O 1
ATOM 3271 N N . LEU B 1 199 ? -24 28.5 10.703 1 68.06 199 LEU B N 1
ATOM 3272 C CA . LEU B 1 199 ? -25.375 28.828 10.344 1 68.06 199 LEU B CA 1
ATOM 3273 C C . LEU B 1 199 ? -26.016 29.719 11.406 1 68.06 199 LEU B C 1
ATOM 3275 O O . LEU B 1 199 ? -26.656 30.719 11.07 1 68.06 199 LEU B O 1
ATOM 3279 N N . GLN B 1 200 ? -25.812 29.328 12.586 1 70.44 200 GLN B N 1
ATOM 3280 C CA . GLN B 1 200 ? -26.359 30.125 13.688 1 70.44 200 GLN B CA 1
ATOM 3281 C C . GLN B 1 200 ? -25.781 31.531 13.688 1 70.44 200 GLN B C 1
ATOM 3283 O O . GLN B 1 200 ? -26.5 32.5 13.898 1 70.44 200 GLN B O 1
ATOM 3288 N N . ALA B 1 201 ? -24.547 31.578 13.391 1 68.94 201 ALA B N 1
ATOM 3289 C CA . ALA B 1 201 ? -23.891 32.875 13.344 1 68.94 201 ALA B CA 1
ATOM 3290 C C . ALA B 1 201 ? -24.422 33.719 12.18 1 68.94 201 ALA B C 1
ATOM 3292 O O . ALA B 1 201 ? -24.625 34.938 12.312 1 68.94 201 ALA B O 1
ATOM 3293 N N . SER B 1 202 ? -24.672 33.156 11.109 1 67.44 202 SER B N 1
ATOM 3294 C CA . SER B 1 202 ? -25.219 33.844 9.945 1 67.44 202 SER B CA 1
ATOM 3295 C C . SER B 1 202 ? -26.641 34.312 10.219 1 67.44 202 SER B C 1
ATOM 3297 O O . SER B 1 202 ? -26.984 35.469 9.867 1 67.44 202 SER B O 1
ATOM 3299 N N . VAL B 1 203 ? -27.422 33.469 10.805 1 65.81 203 VAL B N 1
ATOM 3300 C CA . VAL B 1 203 ? -28.797 33.844 11.148 1 65.81 203 VAL B CA 1
ATOM 3301 C C . VAL B 1 203 ? -28.781 35 12.141 1 65.81 203 VAL B C 1
ATOM 3303 O O . VAL B 1 203 ? -29.562 35.938 12 1 65.81 203 VAL B O 1
ATOM 3306 N N . ALA B 1 204 ? -27.891 34.844 13.047 1 69.12 204 ALA B N 1
ATOM 3307 C CA . ALA B 1 204 ? -27.766 35.906 14.039 1 69.12 204 ALA B CA 1
ATOM 3308 C C . ALA B 1 204 ? -27.375 37.219 13.391 1 69.12 204 ALA B C 1
ATOM 3310 O O . ALA B 1 204 ? -27.875 38.281 13.75 1 69.12 204 ALA B O 1
ATOM 3311 N N . SER B 1 205 ? -26.5 37.125 12.453 1 69.88 205 SER B N 1
ATOM 3312 C CA . SER B 1 205 ? -26.047 38.344 11.75 1 69.88 205 SER B CA 1
ATOM 3313 C C . SER B 1 205 ? -27.172 38.938 10.914 1 69.88 205 SER B C 1
ATOM 3315 O O . SER B 1 205 ? -27.328 40.156 10.883 1 69.88 205 SER B O 1
ATOM 3317 N N . TYR B 1 206 ? -27.859 38 10.32 1 66.06 206 TYR B N 1
ATOM 3318 C CA . TYR B 1 206 ? -28.969 38.5 9.508 1 66.06 206 TYR B CA 1
ATOM 3319 C C . TYR B 1 206 ? -30.094 39.031 10.383 1 66.06 206 TYR B C 1
ATOM 3321 O O . TYR B 1 206 ? -30.703 40.062 10.062 1 66.06 206 TYR B O 1
ATOM 3329 N N . THR B 1 207 ? -30.406 38.375 11.422 1 67.81 207 THR B N 1
ATOM 3330 C CA . THR B 1 207 ? -31.422 38.844 12.359 1 67.81 207 THR B CA 1
ATOM 3331 C C . THR B 1 207 ? -31.047 40.188 12.953 1 67.81 207 THR B C 1
ATOM 3333 O O . THR B 1 207 ? -31.906 41.062 13.094 1 67.81 207 THR B O 1
ATOM 3336 N N . ALA B 1 208 ? -29.797 40.219 13.148 1 70.88 208 ALA B N 1
ATOM 3337 C CA . ALA B 1 208 ? -29.328 41.5 13.688 1 70.88 208 ALA B CA 1
ATOM 3338 C C . ALA B 1 208 ? -29.484 42.625 12.664 1 70.88 208 ALA B C 1
ATOM 3340 O O . ALA B 1 208 ? -29.781 43.781 13.023 1 70.88 208 ALA B O 1
ATOM 3341 N N . LYS B 1 209 ? -29.297 42.156 11.438 1 71.06 209 LYS B N 1
ATOM 3342 C CA . LYS B 1 209 ? -29.438 43.156 10.375 1 71.06 209 LYS B CA 1
ATOM 3343 C C . LYS B 1 209 ? -30.891 43.25 9.898 1 71.06 209 LYS B C 1
ATOM 3345 O O . LYS B 1 209 ? -31.203 44.031 9.016 1 71.06 209 LYS B O 1
ATOM 3350 N N . ARG B 1 210 ? -31.812 42.5 10.492 1 67.44 210 ARG B N 1
ATOM 3351 C CA . ARG B 1 210 ? -33.219 42.438 10.141 1 67.44 210 ARG B CA 1
ATOM 3352 C C . ARG B 1 210 ? -33.406 42.031 8.68 1 67.44 210 ARG B C 1
ATOM 3354 O O . ARG B 1 210 ? -34.25 42.594 7.973 1 67.44 210 ARG B O 1
ATOM 3361 N N . GLU B 1 211 ? -32.375 41.188 8.203 1 63.38 211 GLU B N 1
ATOM 3362 C CA . GLU B 1 211 ? -32.469 40.656 6.84 1 63.38 211 GLU B CA 1
ATOM 3363 C C . GLU B 1 211 ? -32.844 39.188 6.832 1 63.38 211 GLU B C 1
ATOM 3365 O O . GLU B 1 211 ? -32.594 38.469 7.801 1 63.38 211 GLU B O 1
ATOM 3370 N N . VAL B 1 212 ? -33.812 38.75 6.059 1 58.78 212 VAL B N 1
ATOM 3371 C CA . VAL B 1 212 ? -34.219 37.344 5.906 1 58.78 212 VAL B CA 1
ATOM 3372 C C . VAL B 1 212 ? -33.188 36.594 5.066 1 58.78 212 VAL B C 1
ATOM 3374 O O . VAL B 1 212 ? -32.875 37 3.945 1 58.78 212 VAL B O 1
ATOM 3377 N N . GLY B 1 213 ? -32.25 35.875 5.719 1 56.19 213 GLY B N 1
ATOM 3378 C CA . GLY B 1 213 ? -31.328 35.031 4.973 1 56.19 213 GLY B CA 1
ATOM 3379 C C . GLY B 1 213 ? -31.828 33.625 4.812 1 56.19 213 GLY B C 1
ATOM 3380 O O . GLY B 1 213 ? -32.594 33.125 5.645 1 56.19 213 GLY B O 1
ATOM 3381 N N . TYR B 1 214 ? -31.875 33 3.555 1 53.44 214 TYR B N 1
ATOM 3382 C CA . TYR B 1 214 ? -32.219 31.625 3.295 1 53.44 214 TYR B CA 1
ATOM 3383 C C . TYR B 1 214 ? -31 30.719 3.381 1 53.44 214 TYR B C 1
ATOM 3385 O O . TYR B 1 214 ? -29.922 31.078 2.918 1 53.44 214 TYR B O 1
ATOM 3393 N N . CYS B 1 215 ? -31.062 29.922 4.5 1 53.19 215 CYS B N 1
ATOM 3394 C CA . CYS B 1 215 ? -30.016 28.906 4.512 1 53.19 215 CYS B CA 1
ATOM 3395 C C . CYS B 1 215 ? -30.578 27.531 4.211 1 53.19 215 CYS B C 1
ATOM 3397 O O . CYS B 1 215 ? -31.609 27.141 4.766 1 53.19 215 CYS B O 1
ATOM 3399 N N . CYS B 1 216 ? -30.141 26.844 3.146 1 46.16 216 CYS B N 1
ATOM 3400 C CA . CYS B 1 216 ? -30.469 25.453 2.816 1 46.16 216 CYS B CA 1
ATOM 3401 C C . CYS B 1 216 ? -29.609 24.484 3.609 1 46.16 216 CYS B C 1
ATOM 3403 O O . CYS B 1 216 ? -28.391 24.5 3.498 1 46.16 216 CYS B O 1
ATOM 3405 N N . VAL B 1 217 ? -30.219 23.938 4.664 1 50.47 217 VAL B N 1
ATOM 3406 C CA . VAL B 1 217 ? -29.562 22.891 5.434 1 50.47 217 VAL B CA 1
ATOM 3407 C C . VAL B 1 217 ? -29.922 21.516 4.867 1 50.47 217 VAL B C 1
ATOM 3409 O O . VAL B 1 217 ? -31.109 21.188 4.738 1 50.47 217 VAL B O 1
ATOM 3412 N N . LEU B 1 218 ? -29.047 20.828 4.105 1 42.03 218 LEU B N 1
ATOM 3413 C CA . LEU B 1 218 ? -29.266 19.469 3.641 1 42.03 218 LEU B CA 1
ATOM 3414 C C . LEU B 1 218 ? -28.891 18.453 4.723 1 42.03 218 LEU B C 1
ATOM 3416 O O . LEU B 1 218 ? -27.781 18.5 5.254 1 42.03 218 LEU B O 1
ATOM 3420 N N . ASP B 1 219 ? -29.828 18.031 5.562 1 41.19 219 ASP B N 1
ATOM 3421 C CA . ASP B 1 219 ? -29.625 16.953 6.516 1 41.19 219 ASP B CA 1
ATOM 3422 C C . ASP B 1 219 ? -29.719 15.586 5.824 1 41.19 219 ASP B C 1
ATOM 3424 O O . ASP B 1 219 ? -30.594 15.367 4.992 1 41.19 219 ASP B O 1
ATOM 3428 N N . ASN B 1 220 ? -28.609 14.984 5.477 1 38.56 220 ASN B N 1
ATOM 3429 C CA . ASN B 1 220 ? -28.688 13.609 4.98 1 38.56 220 ASN B CA 1
ATOM 3430 C C . ASN B 1 220 ? -29.375 12.688 5.977 1 38.56 220 ASN B C 1
ATOM 3432 O O . ASN B 1 220 ? -28.75 12.195 6.914 1 38.56 220 ASN B O 1
ATOM 3436 N N . ILE B 1 221 ? -30.516 12.938 6.41 1 35.84 221 ILE B N 1
ATOM 3437 C CA . ILE B 1 221 ? -31.312 11.992 7.184 1 35.84 221 ILE B CA 1
ATOM 3438 C C . ILE B 1 221 ? -31.609 10.75 6.344 1 35.84 221 ILE B C 1
ATOM 3440 O O . ILE B 1 221 ? -32.375 10.812 5.379 1 35.84 221 ILE B O 1
ATOM 3444 N N . GLN B 1 222 ? -30.734 10.148 5.633 1 31.45 222 GLN B N 1
ATOM 3445 C CA . GLN B 1 222 ? -31.297 8.914 5.09 1 31.45 222 GLN B CA 1
ATOM 3446 C C . GLN B 1 222 ? -31.516 7.875 6.184 1 31.45 222 GLN B C 1
ATOM 3448 O O . GLN B 1 222 ? -30.734 7.797 7.133 1 31.45 222 GLN B O 1
#

Radius of gyration: 25.8 Å; Cα contacts (8 Å, |Δi|>4): 666; chains: 2; bounding box: 69×90×46 Å